Protein AF-A0A938UYW3-F1 (afdb_monomer_lite)

pLDDT: mean 82.16, std 13.88, range [30.47, 98.12]

Radius of gyration: 37.77 Å; chains: 1; bounding box: 84×76×103 Å

Foldseek 3Di:
DDDDDDDDDPDPDPPPDPDPPPPQPQLVNLLVVLVVCVVVVVLVVSLVSLLVSLVVDDPVCNLVSLLSQLVSCVVVVVLFSNLQSLVVNCVVDDPVVSVVSVVVNVVSVVVLLQFWAKEWEAEVVQQKWKDFADDPPDDTDGPRDITIDGAAKGWMWIDDPQFDIDIDIDHHHPPDRYYYHYYYTHGNDPPPVPDDDDDDLVSLLVQCLVCLLVVVLVSLLVSLVPPLVSVVPPPLADSVVSSLLSCLVPPLDVSSVVSVVVSVSLPRDDLVSLLSCLLSLNQSVNVVVLVSDDLLSLLVSLLVNLVPPLLPDALVVVVSNVVSLVVNLVSLVVCVVVVHDPSSVVSNVVSVVS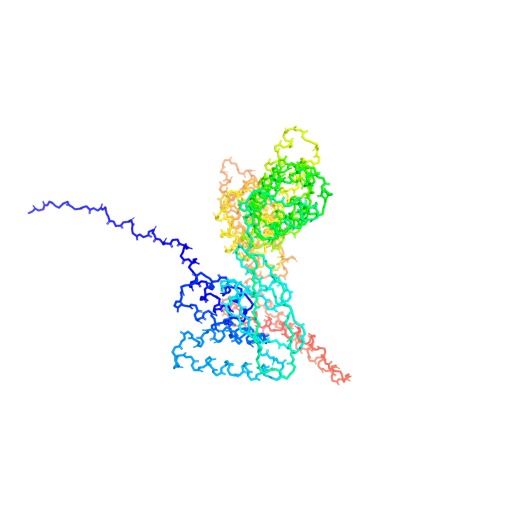LLVSLLSCLVPDFLQSLLVSCVVVVVVLLVNVVSNLCSLLVPDDLPDPLVRSLSSNVSRDDPPSDPDQCLVSLLSCLVSLSLSVCLRCLNRHDLVSLLSSLCSNPPVCLLDDPPVPPSDLVSLVSNLSSLVSSLVSLVVVCDPVCCPDSSNVSNVRSVVSNVVSVVVSCVCLALVNCLQVLLVLVVVLVVLVVVLVVLVVVCVVVVHDRPPVVNVVSVVSSVVSVVVCVVCQVSNCVNVVDGRDSVPRPPD

Secondary structure (DSSP, 8-state):
----------SSSSSS----S----SHHHHHHHHHHHHHTT-HHHHHHHHHHHTTTS-TTTHHHHHHHHHHHHHHTT-HHHHHHHHHHHHHTS-TTTTHHHHHHHHHHHHHHHTT-EEEEEEEESTT-EEE-SSSTTSPPEESSEEEEE-SEEEEEEEE-TTB--EEEEEEE-TT-S-EEEEEEPPB-PPPTTS------HHHHHHHHHHHHHTT-HHHHHHHHHHHHHHHHHS-TTSHHHHHHHHHHHTT--HHHHHHHHHTT-GGG--HHHHHHHHHHT-HHHHHHHGGGS-HHHHHHHHHHHHHHTTTT--HHHHHHHHHHHHHHHHHHHHHHHTT--HHHHHHHHHHHHHHHHHHHHHHHHS-HHHHHHHHHH-HHHHHHHHHHHHHHHHHT--TTS-HHHHHHHHTTT--TT---S--HHHHHHHHHHT-HHHHHHHGGGS-HHHHHHHHHHHHHTTTTSGGG-TT--HHHHHHHHHHHHHHHHHHHTT--TT-TTSHHHHHHHHHHHHHHHHHHHHHHHTSHHHHHHHHHHHHHHHHHHHHHHHHHHHHHHHHTSPP-HHHHHHHHHHHHHHHHHHHHHHHHHHHHHSS---GGGS---

Sequence (605 aa):
MVGGRRCVGLLLFFLLCQPSAFAQDDPRSRFNAAVDMAKAGQIDEAMAVWLEVLPLIEDQYRPSVHRALGLAYAQQGKLPEAWHHLTLFVAAREEGKAAKTRARLQEVQSALIDTHRKVTIACEPREAQVYPAAGAEGPAYTCPLTWWFPPGRHFVHVAAQGYAPRTEPVDVSDQCVETLRTVILAPLVPASDGSMQPLDAREVERQFELAIKTGQTTLLKDLAKRHGDLLKGLPCARAWTTAVRNIANTDCRPEVFRILLDTGVQACIEPSLLTQALDRGCPELVDLLLPLMSPVDVARGAIAMVTSRFEESPPEEAERVLEMLTRVRGYTADACAAKAPEPVCDCVSTLDRLTEQWFANMAKRNQPDNVRAFLANHASLARKYNCAMTRRVVSDMSMDTDCAKALGRLSAFYQPGDILCPMADLFEYVCRHRCGDIAGVLVPDLPPDELARATLWYNDQNRYYVSDVHEGTIVGFERAMALGDLLIGANRKHCTLDAPDSVNCKAIAHVEKQMQVTRDRVAHLQSPEFLFSESCDLVAQIARFDQDIARLKMLARESGSDAPADSIRAYLINKERIQVWLKTNKDKYRKAAGKKFDPRKCPKK

Structure (mmCIF, N/CA/C/O backbone):
data_AF-A0A938UYW3-F1
#
_entry.id   AF-A0A938UYW3-F1
#
loop_
_atom_site.group_PDB
_atom_site.id
_atom_site.type_symbol
_atom_site.label_atom_id
_atom_site.label_alt_id
_atom_site.label_comp_id
_atom_site.label_asym_id
_atom_site.label_entity_id
_atom_site.label_seq_id
_atom_site.pdbx_PDB_ins_code
_atom_site.Cartn_x
_atom_site.Cartn_y
_atom_site.Cartn_z
_atom_site.occupancy
_atom_site.B_iso_or_equiv
_atom_site.auth_seq_id
_atom_site.auth_comp_id
_atom_site.auth_asym_id
_atom_site.auth_atom_id
_atom_site.pdbx_PDB_model_num
ATOM 1 N N . MET A 1 1 ? -40.271 22.468 -57.044 1.00 32.62 1 MET A N 1
ATOM 2 C CA . MET A 1 1 ? -38.895 22.990 -56.898 1.00 32.62 1 MET A CA 1
ATOM 3 C C . MET A 1 1 ? -38.792 23.638 -55.524 1.00 32.62 1 MET A C 1
ATOM 5 O O . MET A 1 1 ? -39.554 24.548 -55.254 1.00 32.62 1 MET A O 1
ATOM 9 N N . VAL A 1 2 ? -38.258 22.885 -54.559 1.00 35.41 2 VAL A N 1
ATOM 10 C CA . VAL A 1 2 ? -36.981 23.119 -53.843 1.00 35.41 2 VAL A CA 1
ATOM 11 C C . VAL A 1 2 ? -37.020 24.320 -52.893 1.00 35.41 2 VAL A C 1
ATOM 13 O O . VAL A 1 2 ? -37.148 25.459 -53.316 1.00 35.41 2 VAL A O 1
ATOM 16 N N . GLY A 1 3 ? -36.831 24.032 -51.603 1.00 30.47 3 GLY A N 1
ATOM 17 C CA . GLY A 1 3 ? -36.619 25.030 -50.556 1.00 30.47 3 GLY A CA 1
ATOM 18 C C . GLY A 1 3 ? -36.465 24.397 -49.174 1.00 30.47 3 GLY A C 1
ATOM 19 O O . GLY A 1 3 ? -37.221 24.713 -48.263 1.00 30.47 3 GLY A O 1
ATOM 20 N N . GLY A 1 4 ? -35.537 23.445 -49.036 1.00 32.41 4 GLY A N 1
ATOM 21 C CA . GLY A 1 4 ? -35.238 22.776 -47.773 1.00 32.41 4 GLY A CA 1
ATOM 22 C C . GLY A 1 4 ? -34.445 23.664 -46.811 1.00 32.41 4 GLY A C 1
ATOM 23 O O . GLY A 1 4 ? -33.389 24.186 -47.157 1.00 32.41 4 GLY A O 1
ATOM 24 N N . ARG A 1 5 ? -34.932 23.768 -45.574 1.00 42.53 5 ARG A N 1
ATOM 25 C CA . ARG A 1 5 ? -34.141 24.087 -44.381 1.00 42.53 5 ARG A CA 1
ATOM 26 C C . ARG A 1 5 ? -34.489 23.047 -43.325 1.00 42.53 5 ARG A C 1
ATOM 28 O O . ARG A 1 5 ? -35.638 22.985 -42.897 1.00 42.53 5 ARG A O 1
ATOM 35 N N . ARG A 1 6 ? -33.520 22.231 -42.905 1.00 36.78 6 ARG A N 1
ATOM 36 C CA . ARG A 1 6 ? -33.602 21.480 -41.648 1.00 36.78 6 ARG A CA 1
ATOM 37 C C . ARG A 1 6 ? -32.260 21.497 -40.933 1.00 36.78 6 ARG A C 1
ATOM 39 O O . ARG A 1 6 ? -31.202 21.433 -41.549 1.00 36.78 6 ARG A O 1
ATOM 46 N N . CYS A 1 7 ? -32.396 21.662 -39.628 1.00 32.16 7 CYS A N 1
ATOM 47 C CA . CYS A 1 7 ? -31.401 21.923 -38.613 1.00 32.16 7 CYS A CA 1
ATOM 48 C C . CYS A 1 7 ? -30.349 20.815 -38.504 1.00 32.16 7 CYS A C 1
ATOM 50 O O . CYS A 1 7 ? -30.687 19.637 -38.432 1.00 32.16 7 CYS A O 1
ATOM 52 N N . VAL A 1 8 ? -29.086 21.221 -38.389 1.00 36.00 8 VAL A N 1
ATOM 53 C CA . VAL A 1 8 ? -28.007 20.415 -37.815 1.00 36.00 8 VAL A CA 1
ATOM 54 C C . VAL A 1 8 ? -27.695 21.048 -36.466 1.00 36.00 8 VAL A C 1
ATOM 56 O O . VAL A 1 8 ? -27.234 22.184 -36.416 1.00 36.00 8 VAL A O 1
ATOM 59 N N . GLY A 1 9 ? -28.017 20.356 -35.377 1.00 37.34 9 GLY A N 1
ATOM 60 C CA . GLY A 1 9 ? -27.748 20.868 -34.035 1.00 37.34 9 GLY A CA 1
ATOM 61 C C . GLY A 1 9 ? -28.490 20.126 -32.936 1.00 37.34 9 GLY A C 1
ATOM 62 O O . GLY A 1 9 ? -29.223 20.761 -32.195 1.00 37.34 9 GLY A O 1
ATOM 63 N N . LEU A 1 10 ? -28.353 18.798 -32.857 1.00 36.31 10 LEU A N 1
ATOM 64 C CA . LEU A 1 10 ? -28.735 18.010 -31.673 1.00 36.31 10 LEU A CA 1
ATOM 65 C C . LEU A 1 10 ? -28.254 16.559 -31.835 1.00 36.31 10 LEU A C 1
ATOM 67 O O . LEU A 1 10 ? -29.040 15.674 -32.141 1.00 36.31 10 LEU A O 1
ATOM 71 N N . LEU A 1 11 ? -26.943 16.318 -31.712 1.00 34.09 11 LEU A N 1
ATOM 72 C CA . LEU A 1 11 ? -26.384 14.953 -31.625 1.00 34.09 11 LEU A CA 1
ATOM 73 C C . LEU A 1 11 ? -24.952 14.928 -31.052 1.00 34.09 11 LEU A C 1
ATOM 75 O O . LEU A 1 11 ? -24.106 14.158 -31.488 1.00 34.09 11 LEU A O 1
ATOM 79 N N . LEU A 1 12 ? -24.664 15.788 -30.068 1.00 36.62 12 LEU A N 1
ATOM 80 C CA . LEU A 1 12 ? -23.345 15.844 -29.414 1.00 36.62 12 LEU A CA 1
ATOM 81 C C . LEU A 1 12 ? -23.427 16.130 -27.904 1.00 36.62 12 LEU A C 1
ATOM 83 O O . LEU A 1 12 ? -22.545 16.761 -27.338 1.00 36.62 12 LEU A O 1
ATOM 87 N N . PHE A 1 13 ? -24.493 15.656 -27.247 1.00 35.25 13 PHE A N 1
ATOM 88 C CA . PHE A 1 13 ? -24.674 15.799 -25.792 1.00 35.25 13 PHE A CA 1
ATOM 89 C C . PHE A 1 13 ? -24.927 14.474 -25.046 1.00 35.25 13 PHE A C 1
ATOM 91 O O . PHE A 1 13 ? -25.192 14.489 -23.853 1.00 35.25 13 PHE A O 1
ATOM 98 N N . PHE A 1 14 ? -24.820 13.320 -25.718 1.00 33.31 14 PHE A N 1
ATOM 99 C CA . PHE A 1 14 ? -25.142 12.008 -25.125 1.00 33.31 14 PHE A CA 1
ATOM 100 C C . PHE A 1 14 ? -23.946 11.055 -24.927 1.00 33.31 14 PHE A C 1
ATOM 102 O O . PHE A 1 14 ? -24.152 9.899 -24.579 1.00 33.31 14 PHE A O 1
ATOM 109 N N . LEU A 1 15 ? -22.699 11.514 -25.105 1.00 36.09 15 LEU A N 1
ATOM 110 C CA . LEU A 1 15 ? -21.497 10.660 -24.995 1.00 36.09 15 LEU A CA 1
ATOM 111 C C . LEU A 1 15 ? -20.497 11.057 -23.890 1.00 36.09 15 LEU A C 1
ATOM 113 O O . LEU A 1 15 ? -19.417 10.482 -23.828 1.00 36.09 15 LEU A O 1
ATOM 117 N N . LEU A 1 16 ? -20.848 11.978 -22.984 1.00 37.69 16 LEU A N 1
ATOM 118 C CA . LEU A 1 16 ? -19.985 12.386 -21.856 1.00 37.69 16 LEU A CA 1
ATOM 119 C C . LEU A 1 16 ? -20.693 12.333 -20.494 1.00 37.69 16 LEU A C 1
ATOM 121 O O . LEU A 1 16 ? -20.471 13.172 -19.630 1.00 37.69 16 LEU A O 1
ATOM 125 N N . CYS A 1 17 ? -21.530 11.319 -20.286 1.00 32.28 17 CYS A N 1
ATOM 126 C CA . CYS A 1 17 ? -22.004 10.957 -18.954 1.00 32.28 17 CYS A CA 1
ATOM 127 C C . CYS A 1 17 ? -21.662 9.484 -18.716 1.00 32.28 17 CYS A C 1
ATOM 129 O O . CYS A 1 17 ? -22.525 8.612 -18.796 1.00 32.28 17 CYS A O 1
ATOM 131 N N . GLN A 1 18 ? -20.380 9.184 -18.477 1.00 39.50 18 GLN A N 1
ATOM 132 C CA . GLN A 1 18 ? -20.088 7.980 -17.707 1.00 39.50 18 GLN A CA 1
ATOM 133 C C . GLN A 1 18 ? -20.522 8.277 -16.270 1.00 39.50 18 GLN A C 1
ATOM 135 O O . GLN A 1 18 ? -20.071 9.280 -15.711 1.00 39.50 18 GLN A O 1
ATOM 140 N N . PRO A 1 19 ? -21.438 7.486 -15.689 1.00 35.38 19 PRO A N 1
ATOM 141 C CA . PRO A 1 19 ? -21.779 7.639 -14.291 1.00 35.38 19 PRO A CA 1
ATOM 142 C C . PRO A 1 19 ? -20.511 7.388 -13.482 1.00 35.38 19 PRO A C 1
ATOM 144 O O . PRO A 1 19 ? -19.832 6.373 -13.639 1.00 35.38 19 PRO A O 1
ATOM 147 N N . SER A 1 20 ? -20.187 8.372 -12.660 1.00 41.69 20 SER A N 1
ATOM 148 C CA . SER A 1 20 ? -19.163 8.357 -11.633 1.00 41.69 20 SER A CA 1
ATOM 149 C C . SER A 1 20 ? -19.136 7.008 -10.908 1.00 41.69 20 SER A C 1
ATOM 151 O O . SER A 1 20 ? -20.189 6.441 -10.611 1.00 41.69 20 SER A O 1
ATOM 153 N N . ALA A 1 21 ? -17.944 6.537 -10.543 1.00 43.59 21 ALA A N 1
ATOM 154 C CA . ALA A 1 21 ? -17.702 5.385 -9.670 1.00 43.59 21 ALA A CA 1
ATOM 155 C C . ALA A 1 21 ? -18.193 5.597 -8.212 1.00 43.59 21 ALA A C 1
ATOM 157 O O . ALA A 1 21 ? -17.565 5.155 -7.262 1.00 43.59 21 ALA A O 1
ATOM 158 N N . PHE A 1 22 ? -19.334 6.265 -8.030 1.00 43.09 22 PHE A N 1
ATOM 159 C CA . PHE A 1 22 ? -20.029 6.497 -6.761 1.00 43.09 22 PHE A CA 1
ATOM 160 C C . PHE A 1 22 ? -21.072 5.405 -6.449 1.00 43.09 22 PHE A C 1
ATOM 162 O O . PHE A 1 22 ? -21.905 5.573 -5.565 1.00 43.09 22 PHE A O 1
ATOM 169 N N . ALA A 1 23 ? -21.050 4.280 -7.172 1.00 43.91 23 ALA A N 1
ATOM 170 C CA . ALA A 1 23 ? -22.052 3.216 -7.064 1.00 43.91 23 ALA A CA 1
ATOM 171 C C . ALA A 1 23 ? -21.616 1.995 -6.226 1.00 43.91 23 ALA A C 1
ATOM 173 O O . ALA A 1 23 ? -22.274 0.964 -6.307 1.00 43.91 23 ALA A O 1
ATOM 174 N N . GLN A 1 24 ? -20.528 2.059 -5.449 1.00 49.75 24 GLN A N 1
ATOM 175 C CA . GLN A 1 24 ? -20.003 0.884 -4.728 1.00 49.75 24 GLN A CA 1
ATOM 176 C C . GLN A 1 24 ? -20.032 0.985 -3.201 1.00 49.75 24 GLN A C 1
ATOM 178 O O . GLN A 1 24 ? -19.205 0.361 -2.547 1.00 49.75 24 GLN A O 1
ATOM 183 N N . ASP A 1 25 ? -21.000 1.699 -2.624 1.00 72.56 25 ASP A N 1
ATOM 184 C CA . ASP A 1 25 ? -21.144 1.727 -1.162 1.00 72.56 25 ASP A CA 1
ATOM 185 C C . ASP A 1 25 ? -22.472 1.188 -0.628 1.00 72.56 25 ASP A C 1
ATOM 187 O O . ASP A 1 25 ? -22.914 1.536 0.463 1.00 72.56 25 ASP A O 1
ATOM 191 N N . ASP A 1 26 ? -23.122 0.301 -1.384 1.00 90.00 26 ASP A N 1
ATOM 192 C CA . ASP A 1 26 ? -24.246 -0.455 -0.846 1.00 90.00 26 ASP A CA 1
ATOM 193 C C . ASP A 1 26 ? -23.752 -1.698 -0.059 1.00 90.00 26 ASP A C 1
ATOM 195 O O . ASP A 1 26 ? -22.796 -2.371 -0.475 1.00 90.00 26 ASP A O 1
ATOM 199 N N . PRO A 1 27 ? -24.398 -2.061 1.070 1.00 94.88 27 PRO A N 1
ATOM 200 C CA . PRO A 1 27 ? -23.998 -3.204 1.898 1.00 94.88 27 PRO A CA 1
ATOM 201 C C . PRO A 1 27 ? -23.918 -4.540 1.140 1.00 94.88 27 PRO A C 1
ATOM 203 O O . PRO A 1 27 ? -23.150 -5.429 1.513 1.00 94.88 27 PRO A O 1
ATOM 206 N N . ARG A 1 28 ? -24.685 -4.710 0.056 1.00 94.31 28 ARG A N 1
ATOM 207 C CA . ARG A 1 28 ? -24.693 -5.947 -0.732 1.00 94.31 28 ARG A CA 1
ATOM 208 C C . ARG A 1 28 ? -23.466 -6.044 -1.640 1.00 94.31 28 ARG A C 1
ATOM 210 O O . ARG A 1 28 ? -22.925 -7.143 -1.778 1.00 94.31 28 ARG A O 1
ATOM 217 N N . SER A 1 29 ? -23.002 -4.937 -2.215 1.00 93.38 29 SER A N 1
ATOM 218 C CA . SER A 1 29 ? -21.720 -4.885 -2.928 1.00 93.38 29 SER A CA 1
ATOM 219 C C . SER A 1 29 ? -20.562 -5.267 -1.999 1.00 93.38 29 SER A C 1
ATOM 221 O O . SER A 1 29 ? -19.808 -6.192 -2.314 1.00 93.38 29 SER A O 1
ATOM 223 N N . ARG A 1 30 ? -20.498 -4.671 -0.796 1.00 95.00 30 ARG A N 1
ATOM 224 C CA . ARG A 1 30 ? -19.489 -5.012 0.227 1.00 95.00 30 ARG A CA 1
ATOM 225 C C . ARG A 1 30 ? -19.547 -6.492 0.638 1.00 95.00 30 ARG A C 1
ATOM 227 O O . ARG A 1 30 ? -18.513 -7.152 0.712 1.00 95.00 30 ARG A O 1
ATOM 234 N N . PHE A 1 31 ? -20.747 -7.058 0.817 1.00 96.25 31 PHE A N 1
ATOM 235 C CA . PHE A 1 31 ? -20.917 -8.496 1.070 1.00 96.25 31 PHE A CA 1
ATOM 236 C C . PHE A 1 31 ? -20.329 -9.372 -0.048 1.00 96.25 31 PHE A C 1
ATOM 238 O O . PHE A 1 31 ? -19.639 -10.351 0.242 1.00 96.25 31 PHE A O 1
ATOM 245 N N . ASN A 1 32 ? -20.599 -9.043 -1.316 1.00 95.56 32 ASN A N 1
ATOM 246 C CA . ASN A 1 32 ? -20.089 -9.812 -2.454 1.00 95.56 32 ASN A CA 1
ATOM 247 C C . ASN A 1 32 ? -18.562 -9.709 -2.568 1.00 95.56 32 ASN A C 1
ATOM 249 O O . ASN A 1 32 ? -17.910 -10.726 -2.790 1.00 95.56 32 ASN A O 1
ATOM 253 N N . ALA A 1 33 ? -17.994 -8.521 -2.345 1.00 95.12 33 ALA A N 1
ATOM 254 C CA . ALA A 1 33 ? -16.547 -8.329 -2.304 1.00 95.12 33 ALA A CA 1
ATOM 255 C C . ALA A 1 33 ? -15.896 -9.215 -1.228 1.00 95.12 33 ALA A C 1
ATOM 257 O O . ALA A 1 33 ? -14.932 -9.922 -1.512 1.00 95.12 33 ALA A O 1
ATOM 258 N N . ALA A 1 34 ? -16.484 -9.279 -0.030 1.00 96.88 34 ALA A N 1
ATOM 259 C CA . ALA A 1 34 ? -16.024 -10.170 1.035 1.00 96.88 34 ALA A CA 1
ATOM 260 C C . ALA A 1 34 ? -16.139 -11.664 0.667 1.00 96.88 34 ALA A C 1
ATOM 262 O O . ALA A 1 34 ? -15.281 -12.469 1.023 1.00 96.88 34 ALA A O 1
ATOM 263 N N . VAL A 1 35 ? -17.156 -12.060 -0.108 1.00 96.75 35 VAL A N 1
ATOM 264 C CA . VAL A 1 35 ? -17.236 -13.424 -0.665 1.00 96.75 35 VAL A CA 1
ATOM 265 C C . VAL A 1 35 ? -16.074 -13.720 -1.613 1.00 96.75 35 VAL A C 1
ATOM 267 O O . VAL A 1 35 ? -15.543 -14.832 -1.584 1.00 96.75 35 VAL A O 1
ATOM 270 N N . ASP A 1 36 ? -15.664 -12.762 -2.438 1.00 96.75 36 ASP A N 1
ATOM 271 C CA . ASP A 1 36 ? -14.539 -12.948 -3.354 1.00 96.75 36 ASP A CA 1
ATOM 272 C C . ASP A 1 36 ? -13.186 -12.933 -2.624 1.00 96.75 36 ASP A C 1
ATOM 274 O O . ASP A 1 36 ? -12.342 -13.781 -2.921 1.00 96.75 36 ASP A O 1
ATOM 278 N N . MET A 1 37 ? -13.026 -12.099 -1.588 1.00 97.19 37 MET A N 1
ATOM 279 C CA . MET A 1 37 ? -11.884 -12.148 -0.658 1.00 97.19 37 MET A CA 1
ATOM 280 C C . MET A 1 37 ? -11.747 -13.537 -0.019 1.00 97.19 37 MET A C 1
ATOM 282 O O . MET A 1 37 ? -10.681 -14.153 -0.065 1.00 97.19 37 MET A O 1
ATOM 286 N N . ALA A 1 38 ? -12.848 -14.098 0.492 1.00 96.81 38 ALA A N 1
ATOM 287 C CA . ALA A 1 38 ? -12.832 -15.422 1.106 1.00 96.81 38 ALA A CA 1
ATOM 288 C C . ALA A 1 38 ? -12.427 -16.530 0.115 1.00 96.81 38 ALA A C 1
ATOM 290 O O . ALA A 1 38 ? -11.667 -17.431 0.469 1.00 96.81 38 ALA A O 1
ATOM 291 N N . LYS A 1 39 ? -12.879 -16.460 -1.148 1.00 95.81 39 LYS A N 1
ATOM 292 C CA . LYS A 1 39 ? -12.443 -17.397 -2.205 1.00 95.81 39 LYS A CA 1
ATOM 293 C C . LYS A 1 39 ? -10.958 -17.258 -2.536 1.00 95.81 39 LYS A C 1
ATOM 295 O O . LYS A 1 39 ? -10.338 -18.251 -2.908 1.00 95.81 39 LYS A O 1
ATOM 300 N N . ALA A 1 40 ? -10.402 -16.057 -2.404 1.00 95.94 40 ALA A N 1
ATOM 301 C CA . ALA A 1 40 ? -8.976 -15.794 -2.563 1.00 95.94 40 ALA A CA 1
ATOM 302 C C . ALA A 1 40 ? -8.138 -16.228 -1.342 1.00 95.94 40 ALA A C 1
ATOM 304 O O . ALA A 1 40 ? -6.917 -16.105 -1.368 1.00 95.94 40 ALA A O 1
ATOM 305 N N . GLY A 1 41 ? -8.769 -16.758 -0.286 1.00 95.94 41 GLY A N 1
ATOM 306 C CA . GLY A 1 41 ? -8.103 -17.197 0.943 1.00 95.94 41 GLY A CA 1
ATOM 307 C C . GLY A 1 41 ? -7.936 -16.103 2.002 1.00 95.94 41 GLY A C 1
ATOM 308 O O . GLY A 1 41 ? -7.385 -16.382 3.063 1.00 95.94 41 GLY A O 1
ATOM 309 N N . GLN A 1 42 ? -8.447 -14.894 1.755 1.00 97.50 42 GLN A N 1
ATOM 310 C CA . GLN A 1 42 ? -8.423 -13.752 2.679 1.00 97.50 42 GLN A CA 1
ATOM 311 C C . GLN A 1 42 ? -9.612 -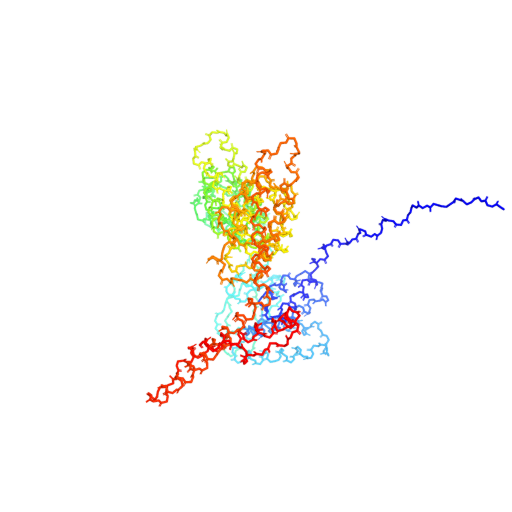13.835 3.649 1.00 97.50 42 GLN A C 1
ATOM 313 O O . GLN A 1 42 ? -10.585 -13.083 3.558 1.00 97.50 42 GLN A O 1
ATOM 318 N N . ILE A 1 43 ? -9.606 -14.868 4.497 1.00 97.25 43 ILE A N 1
ATOM 319 C CA . ILE A 1 43 ? -10.754 -15.215 5.349 1.00 97.25 43 ILE A CA 1
ATOM 320 C C . ILE A 1 43 ? -10.957 -14.190 6.473 1.00 97.25 43 ILE A C 1
ATOM 322 O O . ILE A 1 43 ? -12.102 -13.847 6.761 1.00 97.25 43 ILE A O 1
ATOM 326 N N . ASP A 1 44 ? -9.882 -13.687 7.085 1.00 95.56 44 ASP A N 1
ATOM 327 C CA . ASP A 1 44 ? -9.967 -12.729 8.195 1.00 95.56 44 ASP A CA 1
ATOM 328 C C . ASP A 1 44 ? -10.550 -11.384 7.740 1.00 95.56 44 ASP A C 1
ATOM 330 O O . ASP A 1 44 ? -11.474 -10.857 8.363 1.00 95.56 44 ASP A O 1
ATOM 334 N N . GLU A 1 45 ? -10.083 -10.867 6.603 1.00 95.56 45 GLU A N 1
ATOM 335 C CA . GLU A 1 45 ? -10.570 -9.623 6.007 1.00 95.56 45 GLU A CA 1
ATOM 336 C C . GLU A 1 45 ? -12.034 -9.752 5.574 1.00 95.56 45 GLU A C 1
ATOM 338 O O . GLU A 1 45 ? -12.855 -8.878 5.859 1.00 95.56 45 GLU A O 1
ATOM 343 N N . ALA A 1 46 ? -12.399 -10.880 4.953 1.00 97.44 46 ALA A N 1
ATOM 344 C CA . ALA A 1 46 ? -13.783 -11.159 4.582 1.00 97.44 46 ALA A CA 1
ATOM 345 C C . ALA A 1 46 ? -14.719 -11.179 5.801 1.00 97.44 46 ALA A C 1
ATOM 347 O O . ALA A 1 46 ? -15.828 -10.643 5.748 1.00 97.44 46 ALA A O 1
ATOM 348 N N . MET A 1 47 ? -14.276 -11.777 6.911 1.00 97.00 47 MET A N 1
ATOM 349 C CA . MET A 1 47 ? -15.046 -11.822 8.153 1.00 97.00 47 MET A CA 1
ATOM 350 C C . MET A 1 47 ? -15.261 -10.435 8.755 1.00 97.00 47 MET A C 1
ATOM 352 O O . MET A 1 47 ? -16.384 -10.148 9.173 1.00 97.00 47 MET A O 1
ATOM 356 N N . ALA A 1 48 ? -14.237 -9.574 8.762 1.00 94.81 48 ALA A N 1
ATOM 357 C CA . ALA A 1 48 ? -14.369 -8.193 9.223 1.00 94.81 48 ALA A CA 1
ATOM 358 C C . ALA A 1 48 ? -15.455 -7.447 8.427 1.00 94.81 48 ALA A C 1
ATOM 360 O O . ALA A 1 48 ? -16.402 -6.919 9.011 1.00 94.81 48 ALA A O 1
ATOM 361 N N . VAL A 1 49 ? -15.404 -7.525 7.093 1.00 95.81 49 VAL A N 1
ATOM 362 C CA . VAL A 1 49 ? -16.402 -6.886 6.219 1.00 95.81 49 VAL A CA 1
ATOM 363 C C . VAL A 1 49 ? -17.803 -7.473 6.429 1.00 95.81 49 VAL A C 1
ATOM 365 O O . VAL A 1 49 ? -18.788 -6.735 6.472 1.00 95.81 49 VAL A O 1
ATOM 368 N N . TRP A 1 50 ? -17.942 -8.793 6.585 1.00 97.25 50 TRP A N 1
ATOM 369 C CA . TRP A 1 50 ? -19.250 -9.399 6.860 1.00 97.25 50 TRP A CA 1
ATOM 370 C C . TRP A 1 50 ? -19.849 -8.954 8.196 1.00 97.25 50 TRP A C 1
ATOM 372 O O . TRP A 1 50 ? -21.065 -8.772 8.264 1.00 97.25 50 TRP A O 1
ATOM 382 N N . LEU A 1 51 ? -19.032 -8.773 9.238 1.00 94.75 51 LEU A N 1
ATOM 383 C CA . LEU A 1 51 ? -19.486 -8.267 10.536 1.00 94.75 51 LEU A CA 1
ATOM 384 C C . LEU A 1 51 ? -19.957 -6.811 10.442 1.00 94.75 51 LEU A C 1
ATOM 386 O O . LEU A 1 51 ? -21.010 -6.486 10.989 1.00 94.75 51 LEU A O 1
ATOM 390 N N . GLU A 1 52 ? -19.242 -5.963 9.701 1.00 93.44 52 GLU A N 1
ATOM 391 C CA . GLU A 1 52 ? -19.641 -4.570 9.449 1.00 93.44 52 GLU A CA 1
ATOM 392 C C . GLU A 1 52 ? -20.946 -4.463 8.651 1.00 93.44 52 GLU A C 1
ATOM 394 O O . GLU A 1 52 ? -21.795 -3.615 8.925 1.00 93.44 52 GLU A O 1
ATOM 399 N N . VAL A 1 53 ? -21.123 -5.334 7.655 1.00 95.69 53 VAL A N 1
ATOM 400 C CA . VAL A 1 53 ? -22.288 -5.321 6.761 1.00 95.69 53 VAL A CA 1
ATOM 401 C C . VAL A 1 53 ? -23.536 -5.905 7.422 1.00 95.69 53 VAL A C 1
ATOM 403 O O . VAL A 1 53 ? -24.650 -5.504 7.084 1.00 95.69 53 VAL A O 1
ATOM 406 N N . LEU A 1 54 ? -23.391 -6.841 8.363 1.00 95.44 54 LEU A N 1
ATOM 407 C CA . LEU A 1 54 ? -24.508 -7.536 9.006 1.00 95.44 54 LEU A CA 1
ATOM 408 C C . LEU A 1 54 ? -25.607 -6.611 9.583 1.00 95.44 54 LEU A C 1
ATOM 410 O O . LEU A 1 54 ? -26.783 -6.886 9.318 1.00 95.44 54 LEU A O 1
ATOM 414 N N . PRO A 1 55 ? -25.296 -5.532 10.334 1.00 91.88 55 PRO A N 1
ATOM 415 C CA . PRO A 1 55 ? -26.320 -4.608 10.825 1.00 91.88 55 PRO A CA 1
ATOM 416 C C . PRO A 1 55 ? -26.951 -3.746 9.719 1.00 91.88 55 PRO A C 1
ATOM 418 O O . PRO A 1 55 ? -28.074 -3.276 9.889 1.00 91.88 55 PRO A O 1
ATOM 421 N N . LEU A 1 56 ? -26.257 -3.548 8.594 1.00 94.38 56 LEU A N 1
ATOM 422 C CA . LEU A 1 56 ? -26.664 -2.646 7.510 1.00 94.38 56 LEU A CA 1
ATOM 423 C C . LEU A 1 56 ? -27.457 -3.349 6.403 1.00 94.38 56 LEU A C 1
ATOM 425 O O . LEU A 1 56 ? -28.210 -2.709 5.671 1.00 94.38 56 LEU A O 1
ATOM 429 N N . ILE A 1 57 ? -27.264 -4.657 6.240 1.00 95.00 57 ILE A N 1
ATOM 430 C CA . ILE A 1 57 ? -27.878 -5.416 5.156 1.00 95.00 57 ILE A CA 1
ATOM 431 C C . ILE A 1 57 ? -29.363 -5.680 5.434 1.00 95.00 57 ILE A C 1
ATOM 433 O O . ILE A 1 57 ? -29.770 -5.950 6.568 1.00 95.00 57 ILE A O 1
ATOM 437 N N . GLU A 1 58 ? -30.174 -5.649 4.376 1.00 94.00 58 GLU A N 1
ATOM 438 C CA . GLU A 1 58 ? -31.602 -5.957 4.456 1.00 94.00 58 GLU A CA 1
ATOM 439 C C . GLU A 1 58 ? -31.847 -7.368 5.021 1.00 94.00 58 GLU A C 1
ATOM 441 O O . GLU A 1 58 ? -31.125 -8.325 4.710 1.00 94.00 58 GLU A O 1
ATOM 446 N N . ASP A 1 59 ? -32.929 -7.518 5.788 1.00 92.88 59 ASP A N 1
ATOM 447 C CA . ASP A 1 59 ? -33.307 -8.751 6.494 1.00 92.88 59 ASP A CA 1
ATOM 448 C C . ASP A 1 59 ? -33.306 -9.997 5.594 1.00 92.88 59 ASP A C 1
ATOM 450 O O . ASP A 1 59 ? -32.854 -11.066 6.005 1.00 92.88 59 ASP A O 1
ATOM 454 N N . GLN A 1 60 ? -33.740 -9.860 4.336 1.00 93.31 60 GLN A N 1
ATOM 455 C CA . GLN A 1 60 ? -33.788 -10.959 3.364 1.00 93.31 60 GLN A CA 1
ATOM 456 C C . GLN A 1 60 ? -32.405 -11.535 3.000 1.00 93.31 60 GLN A C 1
ATOM 458 O O . GLN A 1 60 ? -32.301 -12.698 2.593 1.00 93.31 60 GLN A O 1
ATOM 463 N N . TYR A 1 61 ? -31.335 -10.750 3.163 1.00 93.56 61 TYR A N 1
ATOM 464 C CA . TYR A 1 61 ? -29.959 -11.159 2.871 1.00 93.56 61 TYR A CA 1
ATOM 465 C C . TYR A 1 61 ? -29.155 -11.535 4.120 1.00 93.56 61 TYR A C 1
ATOM 467 O O . TYR A 1 61 ? -28.185 -12.285 3.984 1.00 93.56 61 TYR A O 1
ATOM 475 N N . ARG A 1 62 ? -29.566 -11.119 5.329 1.00 95.44 62 ARG A N 1
ATOM 476 C CA . ARG A 1 62 ? -28.886 -11.478 6.593 1.00 95.44 62 ARG A CA 1
ATOM 477 C C . ARG A 1 62 ? -28.574 -12.973 6.738 1.00 95.44 62 ARG A C 1
ATOM 479 O O . ARG A 1 62 ? -27.447 -13.289 7.126 1.00 95.44 62 ARG A O 1
ATOM 486 N N . PRO A 1 63 ? -29.461 -13.926 6.368 1.00 96.75 63 PRO A N 1
ATOM 487 C CA . PRO A 1 63 ? -29.121 -15.346 6.441 1.00 96.75 63 PRO A CA 1
ATOM 488 C C . PRO A 1 63 ? -27.862 -15.692 5.634 1.00 96.75 63 PRO A C 1
ATOM 490 O O . PRO A 1 63 ? -27.038 -16.487 6.077 1.00 96.75 63 PRO A O 1
ATOM 493 N N . SER A 1 64 ? -27.671 -15.089 4.459 1.00 96.75 64 SER A N 1
ATOM 494 C CA . SER A 1 64 ? -26.491 -15.343 3.625 1.00 96.75 64 SER A CA 1
ATOM 495 C C . SER A 1 64 ? -25.197 -14.878 4.301 1.00 96.75 64 SER A C 1
ATOM 497 O O . SER A 1 64 ? -24.195 -15.586 4.207 1.00 96.75 64 SER A O 1
ATOM 499 N N . VAL A 1 65 ? -25.238 -13.758 5.032 1.00 97.38 65 VAL A N 1
ATOM 500 C CA . VAL A 1 65 ? -24.109 -13.264 5.838 1.00 97.38 65 VAL A CA 1
ATOM 501 C C . VAL A 1 65 ? -23.806 -14.225 6.988 1.00 97.38 65 VAL A C 1
ATOM 503 O O . VAL A 1 65 ? -22.667 -14.659 7.136 1.00 97.38 65 VAL A O 1
ATOM 506 N N . HIS A 1 66 ? -24.827 -14.665 7.735 1.00 97.62 66 HIS A N 1
ATOM 507 C CA . HIS A 1 66 ? -24.652 -15.672 8.789 1.00 97.62 66 HIS A CA 1
ATOM 508 C C . HIS A 1 66 ? -24.086 -16.992 8.250 1.00 97.62 66 HIS A C 1
ATOM 510 O O . HIS A 1 66 ? -23.216 -17.592 8.870 1.00 97.62 66 HIS A O 1
ATOM 516 N N . ARG A 1 67 ? -24.507 -17.443 7.064 1.00 98.00 67 ARG A N 1
ATOM 517 C CA . ARG A 1 67 ? -23.918 -18.635 6.440 1.00 98.00 67 ARG A CA 1
ATOM 518 C C . ARG A 1 67 ? -22.432 -18.445 6.144 1.00 98.00 67 ARG A C 1
ATOM 520 O O . ARG A 1 67 ? -21.659 -19.365 6.390 1.00 98.00 67 ARG A O 1
ATOM 527 N N . ALA A 1 68 ? -22.052 -17.296 5.590 1.00 98.06 68 ALA A N 1
ATOM 528 C CA . ALA A 1 68 ? -20.668 -17.004 5.236 1.00 98.06 68 ALA A CA 1
ATOM 529 C C . ALA A 1 68 ? -19.770 -16.947 6.483 1.00 98.06 68 ALA A C 1
ATOM 531 O O . ALA A 1 68 ? -18.796 -17.695 6.556 1.00 98.06 68 ALA A O 1
ATOM 532 N N . LEU A 1 69 ? -20.180 -16.184 7.505 1.00 98.00 69 LEU A N 1
ATOM 533 C CA . LEU A 1 69 ? -19.504 -16.127 8.805 1.00 98.00 69 LEU A CA 1
ATOM 534 C C . LEU A 1 69 ? -19.397 -17.513 9.450 1.00 98.00 69 LEU A C 1
ATOM 536 O O . LEU A 1 69 ? -18.316 -17.921 9.859 1.00 98.00 69 LEU A O 1
ATOM 540 N N . GLY A 1 70 ? -20.490 -18.282 9.481 1.00 98.06 70 GLY A N 1
ATOM 541 C CA . GLY A 1 70 ? -20.502 -19.617 10.079 1.00 98.06 70 GLY A CA 1
ATOM 542 C C . GLY A 1 70 ? -19.539 -20.603 9.407 1.00 98.06 70 GLY A C 1
ATOM 543 O O . GLY A 1 70 ? -18.895 -21.400 10.085 1.00 98.06 70 GLY A O 1
ATOM 544 N N . LEU A 1 71 ? -19.401 -20.541 8.078 1.00 98.00 71 LEU A N 1
ATOM 545 C CA . LEU A 1 71 ? -18.434 -21.363 7.344 1.00 98.00 71 LEU A CA 1
ATOM 546 C C . LEU A 1 71 ? -16.989 -20.907 7.581 1.00 98.00 71 LEU A C 1
ATOM 548 O O . LEU A 1 71 ? -16.122 -21.757 7.777 1.00 98.00 71 LEU A O 1
ATOM 552 N N . ALA A 1 72 ? -16.742 -19.597 7.602 1.00 97.75 72 ALA A N 1
ATOM 553 C CA . ALA A 1 72 ? -15.417 -19.034 7.840 1.00 97.75 72 ALA A CA 1
ATOM 554 C C . ALA A 1 72 ? -14.911 -19.312 9.264 1.00 97.75 72 ALA A C 1
ATOM 556 O O . ALA A 1 72 ? -13.808 -19.828 9.429 1.00 97.75 72 ALA A O 1
ATOM 557 N N . TYR A 1 73 ? -15.747 -19.114 10.289 1.00 97.81 73 TYR A N 1
ATOM 558 C CA . TYR A 1 73 ? -15.421 -19.505 11.664 1.00 97.81 73 TYR A CA 1
ATOM 559 C C . TYR A 1 73 ? -15.115 -21.006 11.776 1.00 97.81 73 TYR A C 1
ATOM 561 O O . TYR A 1 73 ? -14.152 -21.393 12.438 1.00 97.81 73 TYR A O 1
ATOM 569 N N . ALA A 1 74 ? -15.874 -21.860 11.075 1.00 97.75 74 ALA A N 1
ATOM 570 C CA . ALA A 1 74 ? -15.617 -23.300 11.071 1.00 97.75 74 ALA A CA 1
ATOM 571 C C . ALA A 1 74 ? -14.275 -23.649 10.406 1.00 97.75 74 ALA A C 1
ATOM 573 O O . ALA A 1 74 ? -13.618 -24.594 10.831 1.00 97.75 74 ALA A O 1
ATOM 574 N N . GLN A 1 75 ? -13.871 -22.906 9.372 1.00 96.94 75 GLN A N 1
ATOM 575 C CA . GLN A 1 75 ? -12.570 -23.062 8.717 1.00 96.94 75 GLN A CA 1
ATOM 576 C C . GLN A 1 75 ? -11.413 -22.629 9.629 1.00 96.94 75 GLN A C 1
ATOM 578 O O . GLN A 1 75 ? -10.349 -23.239 9.585 1.00 96.94 75 GLN A O 1
ATOM 583 N N . GLN A 1 76 ? -11.631 -21.631 10.489 1.00 96.69 76 GLN A N 1
ATOM 584 C CA . GLN A 1 76 ? -10.657 -21.176 11.488 1.00 96.69 76 GLN A CA 1
ATOM 585 C C . GLN A 1 76 ? -10.625 -22.027 12.770 1.00 96.69 76 GLN A C 1
ATOM 587 O O . GLN A 1 76 ? -9.858 -21.728 13.681 1.00 96.69 76 GLN A O 1
ATOM 592 N N . GLY A 1 77 ? -11.474 -23.054 12.890 1.00 96.56 77 GLY A N 1
ATOM 593 C CA . GLY A 1 77 ? -11.585 -23.864 14.110 1.00 96.56 77 GLY A CA 1
ATOM 594 C C . GLY A 1 77 ? -12.282 -23.160 15.284 1.00 96.56 77 GLY A C 1
ATOM 595 O O . GLY A 1 77 ? -12.309 -23.695 16.390 1.00 96.56 77 GLY A O 1
ATOM 596 N N . LYS A 1 78 ? -12.892 -21.992 15.056 1.00 96.31 78 LYS A N 1
ATOM 597 C CA . LYS A 1 78 ? -13.694 -21.237 16.035 1.00 96.31 78 LYS A CA 1
ATOM 598 C C . LYS A 1 78 ? -15.116 -21.806 16.077 1.00 96.31 78 LYS A C 1
ATOM 600 O O . LYS A 1 78 ? -16.064 -21.264 15.508 1.00 96.31 78 LYS A O 1
ATOM 605 N N . LEU A 1 79 ? -15.226 -23.013 16.632 1.00 97.31 79 LEU A N 1
ATOM 606 C CA . LEU A 1 79 ? -16.433 -23.837 16.536 1.00 97.31 79 LEU A CA 1
ATOM 607 C C . LEU A 1 79 ? -17.673 -23.240 17.238 1.00 97.31 79 LEU A C 1
ATOM 609 O O . LEU A 1 79 ? -18.752 -23.345 16.648 1.00 97.31 79 LEU A O 1
ATOM 613 N N . PRO A 1 80 ? -17.587 -22.605 18.428 1.00 96.56 80 PRO A N 1
ATOM 614 C CA . PRO A 1 80 ? -18.751 -21.976 19.064 1.00 96.56 80 PRO A CA 1
ATOM 615 C C . PRO A 1 80 ? -19.390 -20.868 18.208 1.00 96.56 80 PRO A C 1
ATOM 617 O O . PRO A 1 80 ? -20.605 -20.874 17.992 1.00 96.56 80 PRO A O 1
ATOM 620 N N . GLU A 1 81 ? -18.573 -19.974 17.645 1.00 96.56 81 GLU A N 1
ATOM 621 C CA . GLU A 1 81 ? -18.987 -18.911 16.725 1.00 96.56 81 GLU A CA 1
ATOM 622 C C . GLU A 1 81 ? -19.612 -19.505 15.458 1.00 96.56 81 GLU A C 1
ATOM 624 O O . GLU A 1 81 ? -20.698 -19.102 15.027 1.00 96.56 81 GLU A O 1
ATOM 629 N N . ALA A 1 82 ? -18.955 -20.518 14.881 1.00 98.00 82 ALA A N 1
ATOM 630 C CA . ALA A 1 82 ? -19.461 -21.224 13.713 1.00 98.00 82 ALA A CA 1
ATOM 631 C C . ALA A 1 82 ? -20.858 -21.800 13.968 1.00 98.00 82 ALA A C 1
ATOM 633 O O . ALA A 1 82 ? -21.775 -21.584 13.173 1.00 98.00 82 ALA A O 1
ATOM 634 N N . TRP A 1 83 ? -21.039 -22.498 15.093 1.00 98.00 83 TRP A N 1
ATOM 635 C CA . TRP A 1 83 ? -22.317 -23.090 15.474 1.00 98.00 83 TRP A CA 1
ATOM 636 C C . TRP A 1 83 ? -23.417 -22.032 15.590 1.00 98.00 83 TRP A C 1
ATOM 638 O O . TRP A 1 83 ? -24.510 -22.224 15.048 1.00 98.00 83 TRP A O 1
ATOM 648 N N . HIS A 1 84 ? -23.125 -20.899 16.235 1.00 97.12 84 HIS A N 1
ATOM 649 C CA . HIS A 1 84 ? -24.077 -19.804 16.403 1.00 97.12 84 HIS A CA 1
ATOM 650 C C . HIS A 1 84 ? -24.571 -19.268 15.050 1.00 97.12 84 HIS A C 1
ATOM 652 O O . HIS A 1 84 ? -25.772 -19.276 14.764 1.00 97.12 84 HIS A O 1
ATOM 658 N N . HIS A 1 85 ? -23.648 -18.870 14.172 1.00 97.56 85 HIS A N 1
ATOM 659 C CA . HIS A 1 85 ? -23.998 -18.293 12.874 1.00 97.56 85 HIS A CA 1
ATOM 660 C C . HIS A 1 85 ? -24.681 -19.308 11.937 1.00 97.56 85 HIS A C 1
ATOM 662 O O . HIS A 1 85 ? -25.651 -18.971 11.252 1.00 97.56 85 HIS A O 1
ATOM 668 N N . LEU A 1 86 ? -24.249 -20.574 11.936 1.00 98.06 86 LEU A N 1
ATOM 669 C CA . LEU A 1 86 ? -24.909 -21.629 11.159 1.00 98.06 86 LEU A CA 1
ATOM 670 C C . LEU A 1 86 ? -26.337 -21.900 11.663 1.00 98.06 86 LEU A C 1
ATOM 672 O O . LEU A 1 86 ? -27.236 -22.110 10.847 1.00 98.06 86 LEU A O 1
ATOM 676 N N . THR A 1 87 ? -26.566 -21.842 12.979 1.00 97.44 87 THR A N 1
ATOM 677 C CA . THR A 1 87 ? -27.900 -21.993 13.582 1.00 97.44 87 THR A CA 1
ATOM 678 C C . THR A 1 87 ? -28.842 -20.878 13.133 1.00 97.44 87 THR A C 1
ATOM 680 O O . THR A 1 87 ? -29.950 -21.171 12.682 1.00 97.44 87 THR A O 1
ATOM 683 N N . LEU A 1 88 ? -28.388 -19.618 13.160 1.00 96.06 88 LEU A N 1
ATOM 684 C CA . LEU A 1 88 ? -29.177 -18.477 12.678 1.00 96.06 88 LEU A CA 1
ATOM 685 C C . LEU A 1 88 ? -29.537 -18.606 11.190 1.00 96.06 88 LEU A C 1
ATOM 687 O O . LEU A 1 88 ? -30.675 -18.338 10.804 1.00 96.06 88 LEU A O 1
ATOM 691 N N . PHE A 1 89 ? -28.613 -19.085 10.349 1.00 97.19 89 PHE A N 1
ATOM 692 C CA . PHE A 1 89 ? -28.925 -19.357 8.943 1.00 97.19 89 PHE A CA 1
ATOM 693 C C . PHE A 1 89 ? -29.985 -20.454 8.775 1.00 97.19 89 PHE A C 1
ATOM 695 O O . PHE A 1 89 ? -30.913 -20.285 7.983 1.00 97.19 89 PHE A O 1
ATOM 702 N N . VAL A 1 90 ? -29.837 -21.584 9.478 1.00 97.19 90 VAL A N 1
ATOM 703 C CA . VAL A 1 90 ? -30.761 -22.725 9.359 1.00 97.19 90 VAL A CA 1
ATOM 704 C C . VAL A 1 90 ? -32.155 -22.355 9.862 1.00 97.19 90 VAL A C 1
ATOM 706 O O . VAL A 1 90 ? -33.132 -22.753 9.237 1.00 97.19 90 VAL A O 1
ATOM 709 N N . ALA A 1 91 ? -32.256 -21.568 10.936 1.00 95.12 91 ALA A N 1
ATOM 710 C CA . ALA A 1 91 ? -33.533 -21.097 11.470 1.00 95.12 91 ALA A CA 1
ATOM 711 C C . ALA A 1 91 ? -34.279 -20.163 10.498 1.00 95.12 91 ALA A C 1
ATOM 713 O O . ALA A 1 91 ? -35.505 -20.180 10.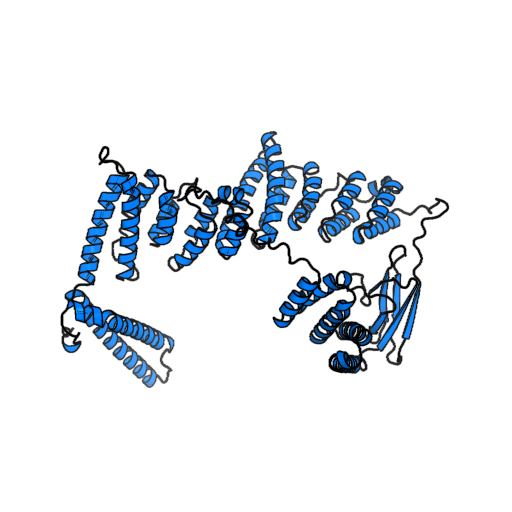446 1.00 95.12 91 ALA A O 1
ATOM 714 N N . ALA A 1 92 ? -33.552 -19.374 9.701 1.00 94.44 92 ALA A N 1
ATOM 715 C CA . ALA A 1 92 ? -34.135 -18.399 8.780 1.00 94.44 92 ALA A CA 1
ATOM 716 C C . ALA A 1 92 ? -34.495 -18.960 7.387 1.00 94.44 92 ALA A C 1
ATOM 718 O O . ALA A 1 92 ? -34.982 -18.216 6.533 1.00 94.44 92 ALA A O 1
ATOM 719 N N . ARG A 1 93 ? -34.215 -20.239 7.093 1.00 92.62 93 ARG A N 1
ATOM 720 C CA . ARG A 1 93 ? -34.386 -20.829 5.752 1.00 92.62 93 ARG A CA 1
ATOM 721 C C . ARG A 1 93 ? -35.270 -22.072 5.780 1.00 92.62 93 ARG A C 1
ATOM 723 O O . ARG A 1 93 ? -35.181 -22.900 6.676 1.00 92.62 93 ARG A O 1
ATOM 730 N N . GLU A 1 94 ? -36.062 -22.241 4.723 1.00 86.69 94 GLU A N 1
ATOM 731 C CA . GLU A 1 94 ? -36.849 -23.456 4.485 1.00 86.69 94 GLU A CA 1
ATOM 732 C C . GLU A 1 94 ? -35.964 -24.709 4.421 1.00 86.69 94 GLU A C 1
ATOM 734 O O . GLU A 1 94 ? -34.820 -24.672 3.951 1.00 86.69 94 GLU A O 1
ATOM 739 N N . GLU A 1 95 ? -36.528 -25.843 4.837 1.00 74.25 95 GLU A N 1
ATOM 740 C CA . GLU A 1 95 ? -35.793 -27.075 5.116 1.00 74.25 95 GLU A CA 1
ATOM 741 C C . GLU A 1 95 ? -34.909 -27.564 3.959 1.00 74.25 95 GLU A C 1
ATOM 743 O O . GLU A 1 95 ? -33.755 -27.936 4.189 1.00 74.25 95 GLU A O 1
ATOM 748 N N . GLY A 1 96 ? -35.408 -27.487 2.720 1.00 79.69 96 GLY A N 1
ATOM 749 C CA . GLY A 1 96 ? -34.674 -27.905 1.521 1.00 79.69 96 GLY A CA 1
ATOM 750 C C . GLY A 1 96 ? -33.517 -26.976 1.134 1.00 79.69 96 GLY A C 1
ATOM 751 O O . GLY A 1 96 ? -32.491 -27.440 0.640 1.00 79.69 96 GLY A O 1
ATOM 752 N N . LYS A 1 97 ? -33.622 -25.669 1.409 1.00 86.94 97 LYS A N 1
ATOM 753 C CA . LYS A 1 97 ? -32.588 -24.673 1.058 1.00 86.94 97 LYS A CA 1
ATOM 754 C C . LYS A 1 97 ? -31.414 -24.670 2.044 1.00 86.94 97 LYS A C 1
ATOM 756 O O . LYS A 1 97 ? -30.360 -24.112 1.738 1.00 86.94 97 LYS A O 1
ATOM 761 N N . ALA A 1 98 ? -31.579 -25.298 3.210 1.00 93.12 98 ALA A N 1
ATOM 762 C CA . ALA A 1 98 ? -30.583 -25.329 4.278 1.00 93.12 98 ALA A CA 1
ATOM 763 C C . ALA A 1 98 ? -29.864 -26.679 4.446 1.00 93.12 98 ALA A C 1
ATOM 765 O O . ALA A 1 98 ? -28.969 -26.763 5.282 1.00 93.12 98 ALA A O 1
ATOM 766 N N . ALA A 1 99 ? -30.194 -27.715 3.662 1.00 95.06 99 ALA A N 1
ATOM 767 C CA . ALA A 1 99 ? -29.716 -29.089 3.878 1.00 95.06 99 ALA A CA 1
ATOM 768 C C . ALA A 1 99 ? -28.184 -29.208 4.029 1.00 95.06 99 ALA A C 1
ATOM 770 O O . ALA A 1 99 ? -27.700 -29.765 5.014 1.00 95.06 99 ALA A O 1
ATOM 771 N N . LYS A 1 100 ? -27.406 -28.609 3.114 1.00 95.94 100 LYS A N 1
ATOM 772 C CA . LYS A 1 100 ? -25.930 -28.624 3.187 1.00 95.94 100 LYS A CA 1
ATOM 773 C C . LYS A 1 100 ? -25.403 -27.914 4.438 1.00 95.94 100 LYS A C 1
ATOM 775 O O . LYS A 1 100 ? -24.484 -28.403 5.086 1.00 95.94 100 LYS A O 1
ATOM 780 N N . THR A 1 101 ? -25.976 -26.761 4.782 1.00 96.38 101 THR A N 1
ATOM 781 C CA . THR A 1 101 ? -25.558 -26.005 5.969 1.00 96.38 101 THR A CA 1
ATOM 782 C C . THR A 1 101 ? -25.972 -26.716 7.258 1.00 96.38 101 THR A C 1
ATOM 784 O O . THR A 1 101 ? -25.231 -26.670 8.231 1.00 96.38 101 THR A O 1
ATOM 787 N N . ARG A 1 102 ? -27.099 -27.437 7.260 1.00 96.62 102 ARG A N 1
ATOM 788 C CA . ARG A 1 102 ? -27.541 -28.269 8.385 1.00 96.62 102 ARG A CA 1
ATOM 789 C C . ARG A 1 102 ? -26.593 -29.440 8.633 1.00 96.62 102 ARG A C 1
ATOM 791 O O . ARG A 1 102 ? -26.245 -29.676 9.781 1.00 96.62 102 ARG A O 1
ATOM 798 N N . ALA A 1 103 ? -26.126 -30.112 7.580 1.00 96.88 103 ALA A N 1
ATOM 799 C CA . ALA A 1 103 ? -25.099 -31.146 7.715 1.00 96.88 103 ALA A CA 1
ATOM 800 C C . ALA A 1 103 ? -23.810 -30.575 8.337 1.00 96.88 103 ALA A C 1
ATOM 802 O O . ALA A 1 103 ? -23.273 -31.148 9.280 1.00 96.88 103 ALA A O 1
ATOM 803 N N . ARG A 1 104 ? -23.368 -29.389 7.889 1.00 97.75 104 ARG A N 1
ATOM 804 C CA . ARG A 1 104 ? -22.211 -28.705 8.492 1.00 97.75 104 ARG A CA 1
ATOM 805 C C . ARG A 1 104 ? -22.458 -28.291 9.947 1.00 97.75 104 ARG A C 1
ATOM 807 O O . ARG A 1 104 ? -21.563 -28.423 10.771 1.00 97.75 104 ARG A O 1
ATOM 814 N N . LEU A 1 105 ? -23.658 -27.816 10.279 1.00 97.94 105 LEU A N 1
ATOM 815 C CA . LEU A 1 105 ? -24.047 -27.492 11.655 1.00 97.94 105 LEU A CA 1
ATOM 816 C C . LEU A 1 105 ? -23.997 -28.733 12.560 1.00 97.94 105 LEU A C 1
ATOM 818 O O . LEU A 1 105 ? -23.486 -28.645 13.671 1.00 97.94 105 LEU A O 1
ATOM 822 N N . GLN A 1 106 ? -24.479 -29.885 12.082 1.00 97.88 106 GLN A N 1
ATOM 823 C CA . GLN A 1 106 ? -24.417 -31.158 12.811 1.00 97.88 106 GLN A CA 1
ATOM 824 C C . GLN A 1 106 ? -22.976 -31.622 13.041 1.00 97.88 106 GLN A C 1
ATOM 826 O O . GLN A 1 106 ? -22.661 -32.105 14.126 1.00 97.88 106 GLN A O 1
ATOM 831 N N . GLU A 1 107 ? -22.094 -31.440 12.058 1.00 97.94 107 GLU A N 1
ATOM 832 C CA . GLU A 1 107 ? -20.664 -31.730 12.195 1.00 97.94 107 GLU A CA 1
ATOM 833 C C . GLU A 1 107 ? -20.015 -30.849 13.273 1.00 97.94 107 GLU A C 1
ATOM 835 O O . GLU A 1 107 ? -19.391 -31.367 14.197 1.00 97.94 107 GLU A O 1
ATOM 840 N N . VAL A 1 108 ? -20.230 -29.527 13.212 1.00 98.12 108 VAL A N 1
ATOM 841 C CA . VAL A 1 108 ? -19.721 -28.580 14.220 1.00 98.12 108 VAL A CA 1
ATOM 842 C C . VAL A 1 108 ? -20.268 -28.917 15.611 1.00 98.12 108 VAL A C 1
ATOM 844 O O . VAL A 1 108 ? -19.519 -28.932 16.582 1.00 98.12 108 VAL A O 1
ATOM 847 N N . GLN A 1 109 ? -21.560 -29.234 15.715 1.00 97.62 109 GLN A N 1
ATOM 848 C CA . GLN A 1 109 ? -22.181 -29.628 16.979 1.00 97.62 109 GLN A CA 1
ATOM 849 C C . GLN A 1 109 ? -21.593 -30.931 17.536 1.00 97.62 109 GLN A C 1
ATOM 851 O O . GLN A 1 109 ? -21.362 -31.023 18.738 1.00 97.62 109 GLN A O 1
ATOM 856 N N . SER A 1 110 ? -21.331 -31.918 16.678 1.00 96.81 110 SER A N 1
ATOM 857 C CA . SER A 1 110 ? -20.720 -33.187 17.090 1.00 96.81 110 SER A CA 1
ATOM 858 C C . SER A 1 110 ? -19.288 -32.981 17.583 1.00 96.81 110 SER A C 1
ATOM 860 O O . SER A 1 110 ? -18.899 -33.584 18.570 1.00 96.81 110 SER A O 1
ATOM 862 N N . ALA A 1 111 ? -18.520 -32.079 16.966 1.00 96.69 111 ALA A N 1
ATOM 863 C CA . ALA A 1 111 ? -17.175 -31.738 17.437 1.00 96.69 111 ALA A CA 1
ATOM 864 C C . ALA A 1 111 ? -17.178 -30.980 18.782 1.00 96.69 111 ALA A C 1
ATOM 866 O O . ALA A 1 111 ? -16.248 -31.106 19.581 1.00 96.69 111 ALA A O 1
ATOM 867 N N . LEU A 1 112 ? -18.223 -30.190 19.046 1.00 96.50 112 LEU A N 1
ATOM 868 C CA . LEU A 1 112 ? -18.367 -29.441 20.295 1.00 96.50 112 LEU A CA 1
ATOM 869 C C . LEU A 1 112 ? -18.831 -30.311 21.466 1.00 96.50 112 LEU A C 1
ATOM 871 O O . LEU A 1 112 ? -18.445 -30.024 22.595 1.00 96.50 112 LEU A O 1
ATOM 875 N N . ILE A 1 113 ? -19.633 -31.356 21.236 1.00 95.19 113 ILE A N 1
ATOM 876 C CA . ILE A 1 113 ? -20.276 -32.110 22.327 1.00 95.19 113 ILE A CA 1
ATOM 877 C C . ILE A 1 113 ? -19.271 -32.773 23.281 1.00 95.19 113 ILE A C 1
ATOM 879 O O . ILE A 1 113 ? -19.525 -32.858 24.482 1.00 95.19 113 ILE A O 1
ATOM 883 N N . ASP A 1 114 ? -18.107 -33.172 22.769 1.00 92.69 114 ASP A N 1
ATOM 884 C CA . ASP A 1 114 ? -17.076 -33.849 23.560 1.00 92.69 114 ASP A CA 1
ATOM 885 C C . ASP A 1 114 ? -16.268 -32.874 24.426 1.00 92.69 114 ASP A C 1
ATOM 887 O O . ASP A 1 114 ? -15.782 -33.238 25.494 1.00 92.69 114 ASP A O 1
ATOM 891 N N . THR A 1 115 ? -16.142 -31.618 23.990 1.00 95.38 115 THR A N 1
ATOM 892 C CA . THR A 1 115 ? -15.209 -30.634 24.570 1.00 95.38 115 THR A CA 1
ATOM 893 C C . THR A 1 115 ? -15.897 -29.442 25.229 1.00 95.38 115 THR A C 1
ATOM 895 O O . THR A 1 115 ? -15.269 -28.721 25.999 1.00 95.38 115 THR A O 1
ATOM 898 N N . HIS A 1 116 ? -17.177 -29.222 24.936 1.00 96.19 116 HIS A N 1
ATOM 899 C CA . HIS A 1 116 ? -17.954 -28.072 25.377 1.00 96.19 116 HIS A CA 1
ATOM 900 C C . HIS A 1 116 ? -19.327 -28.504 25.896 1.00 96.19 116 HIS A C 1
ATOM 902 O O . HIS A 1 116 ? -19.816 -29.606 25.634 1.00 96.19 116 HIS A O 1
ATOM 908 N N . ARG A 1 117 ? -19.987 -27.603 26.622 1.00 95.81 117 ARG A N 1
ATOM 909 C CA . ARG A 1 117 ? -21.391 -27.715 27.012 1.00 95.81 117 ARG A CA 1
ATOM 910 C C . ARG A 1 117 ? -22.153 -26.485 26.563 1.00 95.81 117 ARG A C 1
ATOM 912 O O . ARG A 1 117 ? -21.626 -25.371 26.526 1.00 95.81 117 ARG A O 1
ATOM 919 N N . LYS A 1 118 ? -23.409 -26.714 26.212 1.00 95.75 118 LYS A N 1
ATOM 920 C CA . LYS A 1 118 ? -24.300 -25.689 25.695 1.00 95.75 118 LYS A CA 1
ATOM 921 C C . LYS A 1 118 ? -24.946 -24.925 26.851 1.00 95.75 118 LYS A C 1
ATOM 923 O O . LYS A 1 118 ? -25.468 -25.514 27.797 1.00 95.75 118 LYS A O 1
ATOM 928 N N . VAL A 1 119 ? -24.903 -23.602 26.782 1.00 95.50 119 VAL A N 1
ATOM 929 C CA . VAL A 1 119 ? -25.474 -22.690 27.775 1.00 95.50 119 VAL A CA 1
ATOM 930 C C . VAL A 1 119 ? -26.355 -21.687 27.051 1.00 95.50 119 VAL A C 1
ATOM 932 O O . VAL A 1 119 ? -25.942 -21.096 26.054 1.00 95.50 119 VAL A O 1
ATOM 935 N N . THR A 1 120 ? -27.561 -21.476 27.565 1.00 96.00 120 THR A N 1
ATOM 936 C CA . THR A 1 120 ? -28.466 -20.434 27.088 1.00 96.00 120 THR A CA 1
ATOM 937 C C . THR A 1 120 ? -28.497 -19.294 28.095 1.00 96.00 120 THR A C 1
ATOM 939 O O . THR A 1 120 ? -28.731 -19.494 29.285 1.00 96.00 120 THR A O 1
ATOM 942 N N . ILE A 1 121 ? -28.264 -18.087 27.603 1.00 96.00 121 ILE A N 1
ATOM 943 C CA . ILE A 1 121 ? -28.245 -16.841 28.354 1.00 96.00 121 ILE A CA 1
ATOM 944 C C . ILE A 1 121 ? -29.465 -16.042 27.915 1.00 96.00 121 ILE A C 1
ATOM 946 O O . ILE A 1 121 ? -29.574 -15.645 26.757 1.00 96.00 121 ILE A O 1
ATOM 950 N N . ALA A 1 122 ? -30.404 -15.851 28.833 1.00 96.25 122 ALA A N 1
ATOM 951 C CA . ALA A 1 122 ? -31.556 -14.978 28.675 1.00 96.25 122 ALA A CA 1
ATOM 952 C C . ALA A 1 122 ? -31.281 -13.640 29.374 1.00 96.25 122 ALA A C 1
ATOM 954 O O . ALA A 1 122 ? -30.622 -13.610 30.413 1.00 96.25 122 ALA A O 1
ATOM 955 N N . CYS A 1 123 ? -31.797 -12.541 28.827 1.00 95.56 123 CYS A N 1
ATOM 956 C CA . CYS A 1 123 ? -31.544 -11.202 29.351 1.00 95.56 123 CYS A CA 1
ATOM 957 C C . CYS A 1 123 ? -32.834 -10.409 29.492 1.00 95.56 123 CYS A C 1
ATOM 959 O O . CYS A 1 123 ? -33.772 -10.576 28.705 1.00 95.56 123 CYS A O 1
ATOM 961 N N . GLU A 1 124 ? -32.827 -9.511 30.470 1.00 94.00 124 GLU A N 1
ATOM 962 C CA . GLU A 1 124 ? -33.803 -8.443 30.616 1.00 94.00 124 GLU A CA 1
ATOM 963 C C . GLU A 1 124 ? -33.039 -7.105 30.714 1.00 94.00 124 GLU A C 1
ATOM 965 O O . GLU A 1 124 ? -32.269 -6.924 31.662 1.00 94.00 124 GLU A O 1
ATOM 970 N N . PRO A 1 125 ? -33.172 -6.205 29.718 1.00 94.31 125 PRO A N 1
ATOM 971 C CA . PRO A 1 125 ? -34.105 -6.271 28.591 1.00 94.31 125 PRO A CA 1
ATOM 972 C C . PRO A 1 125 ? -33.627 -7.204 27.451 1.00 94.31 125 PRO A C 1
ATOM 974 O O . PRO A 1 125 ? -32.474 -7.638 27.422 1.00 94.31 125 PRO A O 1
ATOM 977 N N . ARG A 1 126 ? -34.519 -7.546 26.508 1.00 93.12 126 ARG A N 1
ATOM 978 C CA . ARG A 1 126 ? -34.237 -8.544 25.449 1.00 93.12 126 ARG A CA 1
ATOM 979 C C . ARG A 1 126 ? -33.255 -8.043 24.393 1.00 93.12 126 ARG A C 1
ATOM 981 O O . ARG A 1 126 ? -32.534 -8.838 23.809 1.00 93.12 126 ARG A O 1
ATOM 988 N N . GLU A 1 127 ? -33.207 -6.738 24.173 1.00 91.88 127 GLU A N 1
ATOM 989 C CA . GLU A 1 127 ? -32.272 -6.066 23.271 1.00 91.88 127 GLU A CA 1
ATOM 990 C C . GLU A 1 127 ? -30.831 -6.014 23.801 1.00 91.88 127 GLU A C 1
ATOM 992 O O . GLU A 1 127 ? -29.952 -5.473 23.129 1.00 91.88 127 GLU A O 1
ATOM 997 N N . ALA A 1 128 ? -30.569 -6.569 24.990 1.00 95.06 128 ALA A N 1
ATOM 998 C CA . ALA A 1 128 ? -29.221 -6.659 25.522 1.00 95.06 128 ALA A CA 1
ATOM 999 C C . ALA A 1 128 ? -28.287 -7.438 24.582 1.00 95.06 128 ALA A C 1
ATOM 1001 O O . ALA A 1 128 ? -28.662 -8.429 23.948 1.00 95.06 128 ALA A O 1
ATOM 1002 N N . GLN A 1 129 ? -27.042 -6.980 24.538 1.00 94.56 129 GLN A N 1
ATOM 1003 C CA . GLN A 1 129 ? -25.937 -7.622 23.855 1.00 94.56 129 GLN A CA 1
ATOM 1004 C C . GLN A 1 129 ? -25.110 -8.439 24.845 1.00 94.56 129 GLN A C 1
ATOM 1006 O O . GLN A 1 129 ? -24.860 -8.009 25.972 1.00 94.56 129 GLN A O 1
ATOM 1011 N N . VAL A 1 130 ? -24.692 -9.623 24.413 1.00 95.56 130 VAL A N 1
ATOM 1012 C CA . VAL A 1 130 ? -23.950 -10.610 25.193 1.00 95.56 130 VAL A CA 1
ATOM 1013 C C . VAL A 1 130 ? -22.580 -10.823 24.553 1.00 95.56 130 VAL A C 1
ATOM 1015 O O . VAL A 1 130 ? -22.491 -11.070 23.350 1.00 95.56 130 VAL A O 1
ATOM 1018 N N . TYR A 1 131 ? -21.528 -10.777 25.367 1.00 94.06 131 TYR A N 1
ATOM 1019 C CA . TYR A 1 131 ? -20.134 -10.996 24.980 1.00 94.06 131 TYR A CA 1
ATOM 1020 C C . TYR A 1 131 ? -19.609 -12.239 25.726 1.00 94.06 131 TYR A C 1
ATOM 1022 O O . TYR A 1 131 ? -19.365 -12.167 26.935 1.00 94.06 131 TYR A O 1
ATOM 1030 N N . PRO A 1 132 ? -19.486 -13.400 25.052 1.00 89.56 132 PRO A N 1
ATOM 1031 C CA . PRO A 1 132 ? -19.134 -14.677 25.688 1.00 89.56 132 PRO A CA 1
ATOM 1032 C C . PRO A 1 132 ? -17.693 -14.772 26.199 1.00 89.56 132 PRO A C 1
ATOM 1034 O O . PRO A 1 132 ? -17.414 -15.592 27.069 1.00 89.56 132 PRO A O 1
ATOM 1037 N N . ALA A 1 133 ? -16.774 -13.975 25.650 1.00 81.75 133 ALA A N 1
ATOM 1038 C CA . ALA A 1 133 ? -15.388 -13.912 26.098 1.00 81.75 133 ALA A CA 1
ATOM 1039 C C . ALA A 1 133 ? -15.219 -12.843 27.189 1.00 81.75 133 ALA A C 1
ATOM 1041 O O . ALA A 1 133 ? -15.936 -11.843 27.210 1.00 81.75 133 ALA A O 1
ATOM 1042 N N . ALA A 1 134 ? -14.252 -13.040 28.089 1.00 58.28 134 ALA A N 1
ATOM 1043 C CA . ALA A 1 134 ? -13.964 -12.092 29.159 1.00 58.28 134 ALA A CA 1
ATOM 1044 C C . ALA A 1 134 ? -13.432 -10.762 28.585 1.00 58.28 134 ALA A C 1
ATOM 1046 O O . ALA A 1 134 ? -12.242 -10.626 28.320 1.00 58.28 134 ALA A O 1
ATOM 1047 N N . GLY A 1 135 ? -14.325 -9.788 28.396 1.00 58.34 135 GLY A N 1
ATOM 1048 C CA . GLY A 1 135 ? -14.011 -8.450 27.888 1.00 58.34 135 GLY A CA 1
ATOM 1049 C C . GLY A 1 135 ? -15.006 -7.975 26.826 1.00 58.34 135 GLY A C 1
ATOM 1050 O O . GLY A 1 135 ? -15.653 -8.776 26.159 1.00 58.34 135 GLY A O 1
ATOM 1051 N N . ALA A 1 136 ? -15.128 -6.657 26.655 1.00 61.78 136 ALA A N 1
ATOM 1052 C CA . ALA A 1 136 ? -15.989 -6.043 25.634 1.00 61.78 136 ALA A CA 1
ATOM 1053 C C . ALA A 1 136 ? -15.343 -6.007 24.230 1.00 61.78 136 ALA A C 1
ATOM 1055 O O . ALA A 1 136 ? -15.873 -5.373 23.325 1.00 61.78 136 ALA A O 1
ATOM 1056 N N . GLU A 1 137 ? -14.188 -6.655 24.050 1.00 69.88 137 GLU A N 1
ATOM 1057 C CA . GLU A 1 137 ? -13.376 -6.594 22.823 1.00 69.88 137 GLU A CA 1
ATOM 1058 C C . GLU A 1 137 ? -13.761 -7.665 21.780 1.00 69.88 137 GLU A C 1
ATOM 1060 O O . GLU A 1 137 ? -13.175 -7.724 20.703 1.00 69.88 137 GLU A O 1
ATOM 1065 N N . GLY A 1 138 ? -14.752 -8.513 22.078 1.00 77.75 138 GLY A N 1
ATOM 1066 C CA . GLY A 1 138 ? -15.279 -9.526 21.158 1.00 77.75 138 GLY A CA 1
ATOM 1067 C C . GLY A 1 138 ? -16.548 -9.091 20.407 1.00 77.75 138 GLY A C 1
ATOM 1068 O O . GLY A 1 138 ? -17.162 -8.080 20.754 1.00 77.75 138 GLY A O 1
ATOM 1069 N N . PRO A 1 139 ? -16.989 -9.871 19.401 1.00 83.69 139 PRO A N 1
ATOM 1070 C CA . PRO A 1 139 ? -18.263 -9.634 18.731 1.00 83.69 139 PRO A CA 1
ATOM 1071 C C . PRO A 1 139 ? -19.426 -9.705 19.729 1.00 83.69 139 PRO A C 1
ATOM 1073 O O . PRO A 1 139 ? -19.490 -10.592 20.583 1.00 83.69 139 PRO A O 1
ATOM 1076 N N . ALA A 1 140 ? -20.346 -8.754 19.598 1.00 89.81 140 ALA A N 1
ATOM 1077 C CA . ALA A 1 140 ? -21.563 -8.683 20.388 1.00 89.81 140 ALA A CA 1
ATOM 1078 C C . ALA A 1 140 ? -22.653 -9.576 19.779 1.00 89.81 140 ALA A C 1
ATOM 1080 O O . ALA A 1 140 ? -22.907 -9.509 18.575 1.00 89.81 140 ALA A O 1
ATOM 1081 N N . TYR A 1 141 ? -23.342 -10.363 20.605 1.00 93.75 141 TYR A N 1
ATOM 1082 C CA . TYR A 1 141 ? -24.464 -11.199 20.169 1.00 93.75 141 TYR A CA 1
ATOM 1083 C C . TYR A 1 141 ? -25.772 -10.749 20.810 1.00 93.75 141 TYR A C 1
ATOM 1085 O O . TYR A 1 141 ? -25.788 -10.294 21.950 1.00 93.75 141 TYR A O 1
ATOM 1093 N N . THR A 1 142 ? -26.886 -10.887 20.098 1.00 93.19 142 THR A N 1
ATOM 1094 C CA . THR A 1 142 ? -28.203 -10.533 20.634 1.00 93.19 142 THR A CA 1
ATOM 1095 C C . THR A 1 142 ? -28.687 -11.560 21.653 1.00 93.19 142 THR A C 1
ATOM 1097 O O . THR A 1 142 ? -28.443 -12.761 21.522 1.00 93.19 142 THR A O 1
ATOM 1100 N N . CYS A 1 143 ? -29.394 -11.087 22.678 1.00 93.81 143 CYS A N 1
ATOM 1101 C CA . CYS A 1 143 ? -30.034 -11.951 23.658 1.00 93.81 143 CYS A CA 1
ATOM 1102 C C . CYS A 1 143 ? -31.447 -12.391 23.185 1.00 93.81 143 CYS A C 1
ATOM 1104 O O . CYS A 1 143 ? -32.152 -11.598 22.561 1.00 93.81 143 CYS A O 1
ATOM 1106 N N . PRO A 1 144 ? -31.911 -13.634 23.449 1.00 95.88 144 PRO A N 1
ATOM 1107 C CA . PRO A 1 144 ? -31.208 -14.720 24.127 1.00 95.88 144 PRO A CA 1
ATOM 1108 C C . PRO A 1 144 ? -30.069 -15.303 23.284 1.00 95.88 144 PRO A C 1
ATOM 1110 O O . PRO A 1 144 ? -30.238 -15.587 22.100 1.00 95.88 144 PRO A O 1
ATOM 1113 N N . LEU A 1 145 ? -28.929 -15.554 23.928 1.00 96.00 145 LEU A N 1
ATOM 1114 C CA . LEU A 1 145 ? -27.772 -16.184 23.301 1.00 96.00 145 LEU A CA 1
ATOM 1115 C C . LEU A 1 145 ? -27.671 -17.638 23.744 1.00 96.00 145 LEU A C 1
ATOM 1117 O O . LEU A 1 145 ? -27.639 -17.927 24.933 1.00 96.00 145 LEU A O 1
ATOM 1121 N N . THR A 1 146 ? -27.555 -18.562 22.797 1.00 96.31 146 THR A N 1
ATOM 1122 C CA . THR A 1 146 ? -27.129 -19.933 23.095 1.00 96.31 146 THR A CA 1
ATOM 1123 C C . THR A 1 146 ? -25.708 -20.130 22.596 1.00 96.31 146 THR A C 1
ATOM 1125 O O . THR A 1 146 ? -25.433 -19.876 21.423 1.00 96.31 146 THR A O 1
ATOM 1128 N N . TRP A 1 147 ? -24.817 -20.553 23.489 1.00 96.44 147 TRP A N 1
ATOM 1129 C CA . TRP A 1 147 ? -23.378 -20.618 23.256 1.00 96.44 147 TRP A CA 1
ATOM 1130 C C . TRP A 1 147 ? -22.774 -21.913 23.799 1.00 96.44 147 TRP A C 1
ATOM 1132 O O . TRP A 1 147 ? -23.353 -22.555 24.676 1.00 96.44 147 TRP A O 1
ATOM 1142 N N . TRP A 1 148 ? -21.603 -22.290 23.289 1.00 96.00 148 TRP A N 1
ATOM 1143 C CA . TRP A 1 148 ? -20.851 -23.458 23.746 1.00 96.00 148 TRP A CA 1
ATOM 1144 C C . TRP A 1 148 ? -19.617 -23.009 24.518 1.00 96.00 148 TRP A C 1
ATOM 1146 O O . TRP A 1 148 ? -18.785 -22.278 23.989 1.00 96.00 148 TRP A O 1
ATOM 1156 N N . PHE A 1 149 ? -19.493 -23.465 25.760 1.00 95.38 149 PHE A N 1
ATOM 1157 C CA . PHE A 1 149 ? -18.363 -23.162 26.634 1.00 95.38 149 PHE A CA 1
ATOM 1158 C C . PHE A 1 149 ? -17.635 -24.451 27.008 1.00 95.38 149 PHE A C 1
ATOM 1160 O O . PHE A 1 149 ? -18.303 -25.462 27.242 1.00 95.38 149 PHE A O 1
ATOM 1167 N N . PRO A 1 150 ? -16.296 -24.453 27.097 1.00 95.62 150 PRO A N 1
ATOM 1168 C CA . PRO A 1 150 ? -15.598 -25.578 27.695 1.00 95.62 150 PRO A CA 1
ATOM 1169 C C . PRO A 1 150 ? -15.956 -25.674 29.190 1.00 95.62 150 PRO A C 1
ATOM 1171 O O . PRO A 1 150 ? -16.353 -24.671 29.793 1.00 95.62 150 PRO A O 1
ATOM 1174 N N . PRO A 1 151 ? -15.826 -26.849 29.817 1.00 95.06 151 PRO A N 1
ATOM 1175 C CA . PRO A 1 151 ? -15.998 -26.994 31.258 1.00 95.06 151 PRO A CA 1
ATOM 1176 C C . PRO A 1 151 ? -15.126 -26.007 32.047 1.00 95.06 151 PRO A C 1
ATOM 1178 O O . PRO A 1 151 ? -13.978 -25.746 31.685 1.00 95.06 151 PRO A O 1
ATOM 1181 N N . GLY A 1 152 ? -15.672 -25.438 33.121 1.00 94.56 152 GLY A N 1
ATOM 1182 C CA . GLY A 1 152 ? -15.005 -24.436 33.952 1.00 94.56 152 GLY A CA 1
ATOM 1183 C C . GLY A 1 152 ? -15.850 -23.192 34.217 1.00 94.56 152 GLY A C 1
ATOM 1184 O O . GLY A 1 152 ? -17.028 -23.121 33.867 1.00 94.56 152 GLY A O 1
ATOM 1185 N N . ARG A 1 153 ? -15.239 -22.205 34.877 1.00 94.56 153 ARG A N 1
ATOM 1186 C CA . ARG A 1 153 ? -15.871 -20.924 35.204 1.00 94.56 153 ARG A CA 1
ATOM 1187 C C . ARG A 1 153 ? -15.536 -19.883 34.147 1.00 94.56 153 ARG A C 1
ATOM 1189 O O . ARG A 1 153 ? -14.368 -19.558 33.951 1.00 94.56 153 ARG A O 1
ATOM 1196 N N . HIS A 1 154 ? -16.568 -19.324 33.531 1.00 93.81 154 HIS A N 1
ATOM 1197 C CA . HIS A 1 154 ? -16.472 -18.283 32.508 1.00 93.81 154 HIS A CA 1
ATOM 1198 C C . HIS A 1 154 ? -17.099 -16.988 33.001 1.00 93.81 154 HIS A C 1
ATOM 1200 O O . HIS A 1 154 ? -17.872 -16.989 33.957 1.00 93.81 154 HIS A O 1
ATOM 1206 N N . PHE A 1 155 ? -16.781 -15.877 32.346 1.00 93.06 155 PHE A N 1
ATOM 1207 C CA . PHE A 1 155 ? -17.408 -14.588 32.610 1.00 93.06 155 PHE A CA 1
ATOM 1208 C C . PHE A 1 155 ? -18.024 -14.071 31.324 1.00 93.06 155 PHE A C 1
ATOM 1210 O O . PHE A 1 155 ? -17.325 -13.916 30.326 1.00 93.06 155 PHE A O 1
ATOM 1217 N N . VAL A 1 156 ? -19.320 -13.790 31.373 1.00 94.31 156 VAL A N 1
ATOM 1218 C CA . VAL A 1 156 ? -20.063 -13.245 30.243 1.00 94.31 156 VAL A CA 1
ATOM 1219 C C . VAL A 1 156 ? -20.406 -11.800 30.547 1.00 94.31 156 VAL A C 1
ATOM 1221 O O . VAL A 1 156 ? -20.994 -11.503 31.587 1.00 94.31 156 VAL A O 1
ATOM 1224 N N . HIS A 1 157 ? -20.038 -10.895 29.649 1.00 93.88 157 HIS A N 1
ATOM 1225 C CA . HIS A 1 157 ? -20.411 -9.492 29.770 1.00 93.88 157 HIS A CA 1
ATOM 1226 C C . HIS A 1 157 ? -21.742 -9.248 29.055 1.00 93.88 157 HIS A C 1
ATOM 1228 O O . HIS A 1 157 ? -21.956 -9.743 27.951 1.00 93.88 157 HIS A O 1
ATOM 1234 N N . VAL A 1 158 ? -22.650 -8.511 29.688 1.00 94.75 158 VAL A N 1
ATOM 1235 C CA . VAL A 1 158 ? -23.977 -8.189 29.157 1.00 94.75 158 VAL A CA 1
ATOM 1236 C C . VAL A 1 158 ? -24.200 -6.686 29.271 1.00 94.75 158 VAL A C 1
ATOM 1238 O O . VAL A 1 158 ? -24.042 -6.110 30.349 1.00 94.75 158 VAL A O 1
ATOM 1241 N N . ALA A 1 159 ? -24.570 -6.049 28.164 1.00 92.56 159 ALA A N 1
ATOM 1242 C CA . ALA A 1 159 ? -24.779 -4.607 28.094 1.00 92.56 159 ALA A CA 1
ATOM 1243 C C . ALA A 1 159 ? -26.027 -4.267 27.273 1.00 92.56 159 ALA A C 1
ATOM 1245 O O . ALA A 1 159 ? -26.333 -4.929 26.285 1.00 92.56 159 ALA A O 1
ATOM 1246 N N . ALA A 1 160 ? -26.742 -3.215 27.665 1.00 93.12 160 ALA A N 1
ATOM 1247 C CA . ALA A 1 160 ? -27.862 -2.662 26.910 1.00 93.12 160 ALA A CA 1
ATOM 1248 C C . ALA A 1 160 ? -27.869 -1.136 27.041 1.00 93.12 160 ALA A C 1
ATOM 1250 O O . ALA A 1 160 ? -27.454 -0.586 28.064 1.00 93.12 160 ALA A O 1
ATOM 1251 N N . GLN A 1 161 ? -28.347 -0.438 26.012 1.00 88.62 161 GLN A N 1
ATOM 1252 C CA . GLN A 1 161 ? -28.448 1.019 26.042 1.00 88.62 161 GLN A CA 1
ATOM 1253 C C . GLN A 1 161 ? -29.425 1.466 27.138 1.00 88.62 161 GLN A C 1
ATOM 1255 O O . GLN A 1 161 ? -30.562 1.010 27.181 1.00 88.62 161 GLN A O 1
ATOM 1260 N N . GLY A 1 162 ? -28.987 2.376 28.014 1.00 87.50 162 GLY A N 1
ATOM 1261 C CA . GLY A 1 162 ? -29.800 2.861 29.137 1.00 87.50 162 GLY A CA 1
ATOM 1262 C C . GLY A 1 162 ? -29.795 1.948 30.368 1.00 87.50 162 GLY A C 1
ATOM 1263 O O . GLY A 1 162 ? -30.523 2.223 31.316 1.00 87.50 162 GLY A O 1
ATOM 1264 N N . TYR A 1 163 ? -28.964 0.903 30.390 1.00 91.75 163 TYR A N 1
ATOM 1265 C CA . TYR A 1 163 ? -28.812 -0.004 31.526 1.00 91.75 163 TYR A CA 1
ATOM 1266 C C . TYR A 1 163 ? -27.348 -0.106 31.960 1.00 91.75 163 TYR A C 1
ATOM 1268 O O . TYR A 1 163 ? -26.428 0.052 31.155 1.00 91.75 163 TYR A O 1
ATOM 1276 N N . ALA A 1 164 ? -27.123 -0.363 33.248 1.00 86.94 164 ALA A N 1
ATOM 1277 C CA . ALA A 1 164 ? -25.791 -0.590 33.782 1.00 86.94 164 ALA A CA 1
ATOM 1278 C C . ALA A 1 164 ? -25.267 -1.940 33.259 1.00 86.94 164 ALA A C 1
ATOM 1280 O O . ALA A 1 164 ? -25.934 -2.961 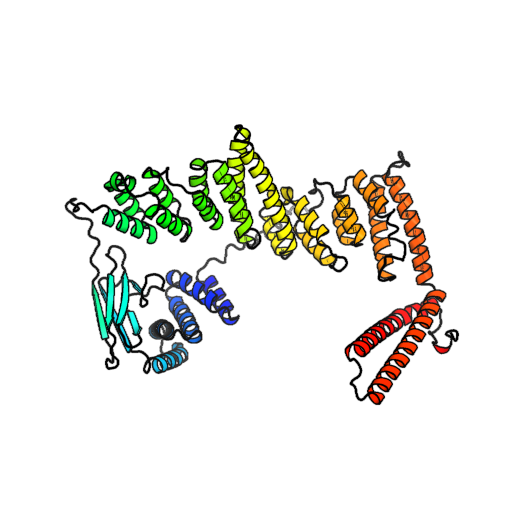33.466 1.00 86.94 164 ALA A O 1
ATOM 1281 N N . PRO A 1 165 ? -24.103 -1.978 32.584 1.00 91.00 165 PRO A N 1
ATOM 1282 C CA . PRO A 1 165 ? -23.549 -3.225 32.081 1.00 91.00 165 PRO A CA 1
ATOM 1283 C C . PRO A 1 165 ? -23.136 -4.130 33.245 1.00 91.00 165 PRO A C 1
ATOM 1285 O O . PRO A 1 165 ? -22.709 -3.661 34.304 1.00 91.00 165 PRO A O 1
ATOM 1288 N N . ARG A 1 166 ? -23.242 -5.443 33.047 1.00 92.44 166 ARG A N 1
ATOM 1289 C CA . ARG A 1 166 ? -22.993 -6.449 34.083 1.00 92.44 166 ARG A CA 1
ATOM 1290 C C . ARG A 1 166 ? -22.113 -7.565 33.541 1.00 92.44 166 ARG A C 1
ATOM 1292 O O . ARG A 1 166 ? -22.283 -8.002 32.411 1.00 92.44 166 ARG A O 1
ATOM 1299 N N . THR A 1 167 ? -21.195 -8.052 34.369 1.00 92.25 167 THR A N 1
ATOM 1300 C CA . THR A 1 167 ? -20.415 -9.260 34.081 1.00 92.25 167 THR A CA 1
ATOM 1301 C C . THR A 1 167 ? -20.919 -10.381 34.975 1.00 92.25 167 THR A C 1
ATOM 1303 O O . THR A 1 167 ? -20.860 -10.263 36.197 1.00 92.25 167 THR A O 1
ATOM 1306 N N . GLU A 1 168 ? -21.423 -11.451 34.370 1.00 93.50 168 GLU A N 1
ATOM 1307 C CA . GLU A 1 168 ? -22.016 -12.582 35.074 1.00 93.50 168 GLU A CA 1
ATOM 1308 C C . GLU A 1 168 ? -21.093 -13.808 35.003 1.00 93.50 168 GLU A C 1
ATOM 1310 O O . GLU A 1 168 ? -20.669 -14.189 33.906 1.00 93.50 168 GLU A O 1
ATOM 1315 N N . PRO A 1 169 ? -20.760 -14.447 36.141 1.00 94.19 169 PRO A N 1
ATOM 1316 C CA . PRO A 1 169 ? -20.044 -15.712 36.127 1.00 94.19 169 PRO A CA 1
ATOM 1317 C C . PRO A 1 169 ? -20.960 -16.847 35.647 1.00 94.19 169 PRO A C 1
ATOM 1319 O O . PRO A 1 169 ? -22.087 -17.005 36.114 1.00 94.19 169 PRO A O 1
ATOM 1322 N N . VAL A 1 170 ? -20.450 -17.679 34.746 1.00 93.81 170 VAL A N 1
ATOM 1323 C CA . VAL A 1 170 ? -21.128 -18.863 34.216 1.00 93.81 170 VAL A CA 1
ATOM 1324 C C . VAL A 1 170 ? -20.269 -20.085 34.520 1.00 93.81 170 VAL A C 1
ATOM 1326 O O . VAL A 1 170 ? -19.243 -20.308 33.883 1.00 93.81 170 VAL A O 1
ATOM 1329 N N . ASP A 1 171 ? -20.689 -20.874 35.507 1.00 92.50 171 ASP A N 1
ATOM 1330 C CA . ASP A 1 171 ? -20.047 -22.145 35.846 1.00 92.50 171 ASP A CA 1
ATOM 1331 C C . ASP A 1 171 ? -20.606 -23.275 34.972 1.00 92.50 171 ASP A C 1
ATOM 1333 O O . ASP A 1 171 ? -21.810 -23.550 34.977 1.00 92.50 171 ASP A O 1
ATOM 1337 N N . VAL A 1 172 ? -19.718 -23.931 34.229 1.00 94.25 172 VAL A N 1
ATOM 1338 C CA . VAL A 1 172 ? -20.036 -24.985 33.265 1.00 94.25 172 VAL A CA 1
ATOM 1339 C C . VAL A 1 172 ? -19.454 -26.300 33.769 1.00 94.25 172 VAL A C 1
ATOM 1341 O O . VAL A 1 172 ? -18.242 -26.495 33.778 1.00 94.25 172 VAL A O 1
ATOM 1344 N N . SER A 1 173 ? -20.325 -27.199 34.225 1.00 92.69 173 SER A N 1
ATOM 1345 C CA . SER A 1 173 ? -19.941 -28.532 34.705 1.00 92.69 173 SER A CA 1
ATOM 1346 C C . SER A 1 173 ? -19.842 -29.534 33.555 1.00 92.69 173 SER A C 1
ATOM 1348 O O . SER A 1 173 ? -20.660 -29.499 32.634 1.00 92.69 173 SER A O 1
ATOM 1350 N N . ASP A 1 174 ? -18.925 -30.498 33.668 1.00 89.56 174 ASP A N 1
ATOM 1351 C CA . ASP A 1 174 ? -18.791 -31.635 32.748 1.00 89.56 174 ASP A CA 1
ATOM 1352 C C . ASP A 1 174 ? -20.077 -32.464 32.606 1.00 89.56 174 ASP A C 1
ATOM 1354 O O . ASP A 1 174 ? -20.293 -33.099 31.571 1.00 89.56 174 ASP A O 1
ATOM 1358 N N . GLN A 1 175 ? -20.942 -32.453 33.625 1.00 85.25 175 GLN A N 1
ATOM 1359 C CA . GLN A 1 175 ? -22.143 -33.292 33.704 1.00 85.25 175 GLN A CA 1
ATOM 1360 C C . GLN A 1 175 ? -23.429 -32.604 33.206 1.00 85.25 175 GLN A C 1
ATOM 1362 O O . GLN A 1 175 ? -24.465 -33.259 33.105 1.00 85.25 175 GLN A O 1
ATOM 1367 N N . CYS A 1 176 ? -23.406 -31.300 32.902 1.00 72.50 176 CYS A N 1
ATOM 1368 C CA . CYS A 1 176 ? -24.624 -30.553 32.565 1.00 72.50 176 CYS A CA 1
ATOM 1369 C C . CYS A 1 176 ? -24.934 -30.578 31.063 1.00 72.50 176 CYS A C 1
ATOM 1371 O O . CYS A 1 176 ? -24.135 -30.118 30.254 1.00 72.50 176 CYS A O 1
ATOM 1373 N N . VAL A 1 177 ? -26.131 -31.051 30.703 1.00 70.00 177 VAL A N 1
ATOM 1374 C CA . VAL A 1 177 ? -26.565 -31.222 29.303 1.00 70.00 177 VAL A CA 1
ATOM 1375 C C . VAL A 1 177 ? -27.010 -29.901 28.659 1.00 70.00 177 VAL A C 1
ATOM 1377 O O . VAL A 1 177 ? -26.792 -29.719 27.469 1.00 70.00 177 VAL A O 1
ATOM 1380 N N . GLU A 1 178 ? -27.549 -28.953 29.430 1.00 79.69 178 GLU A N 1
ATOM 1381 C CA . GLU A 1 178 ? -27.837 -27.572 29.012 1.00 79.69 178 GLU A CA 1
ATOM 1382 C C . GLU A 1 178 ? -28.105 -26.722 30.269 1.00 79.69 178 GLU A C 1
ATOM 1384 O O . GLU A 1 178 ? -28.803 -27.172 31.177 1.00 79.69 178 GLU A O 1
ATOM 1389 N N . THR A 1 179 ? -27.553 -25.506 30.362 1.00 84.00 179 THR A N 1
ATOM 1390 C CA . THR A 1 179 ? -27.816 -24.597 31.501 1.00 84.00 179 THR A CA 1
ATOM 1391 C C . THR A 1 179 ? -28.470 -23.308 31.022 1.00 84.00 179 THR A C 1
ATOM 1393 O O . THR A 1 179 ? -27.924 -22.639 30.150 1.00 84.00 179 THR A O 1
ATOM 1396 N N . LEU A 1 180 ? -29.609 -22.932 31.613 1.00 87.62 180 LEU A N 1
ATOM 1397 C CA . LEU A 1 180 ? -30.217 -21.612 31.426 1.00 87.62 180 LEU A CA 1
ATOM 1398 C C . LEU A 1 180 ? -29.714 -20.643 32.508 1.00 87.62 180 LEU A C 1
ATOM 1400 O O . LEU A 1 180 ? -29.727 -20.959 33.705 1.00 87.62 180 LEU A O 1
ATOM 1404 N N . ARG A 1 181 ? -29.282 -19.452 32.092 1.00 90.25 181 ARG A N 1
ATOM 1405 C CA . ARG A 1 181 ? -28.890 -18.342 32.969 1.00 90.25 181 ARG A CA 1
ATOM 1406 C C . ARG A 1 181 ? -29.637 -17.079 32.567 1.00 90.25 181 ARG A C 1
ATOM 1408 O O . ARG A 1 181 ? -29.654 -16.737 31.392 1.00 90.25 181 ARG A O 1
ATOM 1415 N N . THR A 1 182 ? -30.231 -16.393 33.539 1.00 92.19 182 THR A N 1
ATOM 1416 C CA . THR A 1 182 ? -30.961 -15.139 33.312 1.00 92.19 182 THR A CA 1
ATOM 1417 C C . THR A 1 182 ? -30.173 -13.972 33.893 1.00 92.19 182 THR A C 1
ATOM 1419 O O . THR A 1 182 ? -29.868 -13.977 35.084 1.00 92.19 182 THR A O 1
ATOM 1422 N N . VAL A 1 183 ? -29.864 -12.972 33.068 1.00 92.12 183 VAL A N 1
ATOM 1423 C CA . VAL A 1 183 ? -29.155 -11.750 33.467 1.00 92.12 183 VAL A CA 1
ATOM 1424 C C . VAL A 1 183 ? -30.112 -10.565 33.392 1.00 92.12 183 VAL A C 1
ATOM 1426 O O . VAL A 1 183 ? -30.560 -10.183 32.315 1.00 92.12 183 VAL A O 1
ATOM 1429 N N . ILE A 1 184 ? -30.423 -9.977 34.546 1.00 92.06 184 ILE A N 1
ATOM 1430 C CA . ILE A 1 184 ? -31.256 -8.772 34.646 1.00 92.06 184 ILE A CA 1
ATOM 1431 C C . ILE A 1 184 ? -30.323 -7.571 34.794 1.00 92.06 184 ILE A C 1
ATOM 1433 O O . ILE A 1 184 ? -29.518 -7.524 35.736 1.00 92.06 184 ILE A O 1
ATOM 1437 N N . LEU A 1 185 ? -30.410 -6.626 33.857 1.00 90.44 185 LEU A N 1
ATOM 1438 C CA . LEU A 1 185 ? -29.673 -5.370 33.908 1.00 90.44 185 LEU A CA 1
ATOM 1439 C C . LEU A 1 185 ? -30.482 -4.317 34.671 1.00 90.44 185 LEU A C 1
ATOM 1441 O O . LEU A 1 185 ? -31.692 -4.188 34.493 1.00 90.44 185 LEU A O 1
ATOM 1445 N N . ALA A 1 186 ? -29.809 -3.539 35.517 1.00 88.19 186 ALA A N 1
ATOM 1446 C CA . ALA A 1 186 ? -30.446 -2.428 36.215 1.00 88.19 186 ALA A CA 1
ATOM 1447 C C . ALA A 1 186 ? -30.537 -1.213 35.275 1.00 88.19 186 ALA A C 1
ATOM 1449 O O . ALA A 1 186 ? -29.516 -0.853 34.680 1.00 88.19 186 ALA A O 1
ATOM 1450 N N . PRO A 1 187 ? -31.707 -0.566 35.118 1.00 87.00 187 PRO A N 1
ATOM 1451 C CA . PRO A 1 187 ? -31.803 0.661 34.337 1.00 87.00 187 PRO A CA 1
ATOM 1452 C C . PRO A 1 187 ? -30.908 1.743 34.949 1.00 87.00 187 PRO A C 1
ATOM 1454 O O . PRO A 1 187 ? -30.851 1.906 36.170 1.00 87.00 187 PRO A O 1
ATOM 1457 N N . LEU A 1 188 ? -30.223 2.507 34.099 1.00 81.62 188 LEU A N 1
ATOM 1458 C CA . LEU A 1 188 ? -29.554 3.747 34.483 1.00 81.62 188 LEU A CA 1
ATOM 1459 C C . LEU A 1 188 ? -30.650 4.792 34.699 1.00 81.62 188 LEU A C 1
ATOM 1461 O O . LEU A 1 188 ? -30.961 5.575 33.808 1.00 81.62 188 LEU A O 1
ATOM 1465 N N . VAL A 1 189 ? -31.318 4.747 35.851 1.00 67.00 189 VAL A N 1
ATOM 1466 C CA . VAL A 1 189 ? -32.364 5.716 36.189 1.00 67.00 189 VAL A CA 1
ATOM 1467 C C . VAL A 1 189 ? -31.716 7.104 36.295 1.00 67.00 189 VAL A C 1
ATOM 1469 O O . VAL A 1 189 ? -30.859 7.293 37.161 1.00 67.00 189 VAL A O 1
ATOM 1472 N N . PRO A 1 190 ? -32.106 8.110 35.487 1.00 52.56 190 PRO A N 1
ATOM 1473 C CA . PRO A 1 190 ? -31.896 9.487 35.896 1.00 52.56 190 PRO A CA 1
ATOM 1474 C C . PRO A 1 190 ? -32.813 9.722 37.099 1.00 52.56 190 PRO A C 1
ATOM 1476 O O . PRO A 1 190 ? -34.030 9.584 36.977 1.00 52.56 190 PRO A O 1
ATOM 1479 N N . ALA A 1 191 ? -32.239 9.998 38.273 1.00 45.31 191 ALA A N 1
ATOM 1480 C CA . ALA A 1 191 ? -33.002 10.210 39.499 1.00 45.31 191 ALA A CA 1
ATOM 1481 C C . ALA A 1 191 ? -34.143 11.210 39.252 1.00 45.31 191 ALA A C 1
ATOM 1483 O O . ALA A 1 191 ? -33.908 12.364 38.888 1.00 45.31 191 ALA A O 1
ATOM 1484 N N . SER A 1 192 ? -35.382 10.761 39.451 1.00 47.88 192 SER A N 1
ATOM 1485 C CA . SER A 1 192 ? -36.589 11.575 39.285 1.00 47.88 192 SER A CA 1
ATOM 1486 C C . SER A 1 192 ? -36.736 12.665 40.355 1.00 47.88 192 SER A C 1
ATOM 1488 O O . SER A 1 192 ? -37.668 13.459 40.276 1.00 47.88 192 SER A O 1
ATOM 1490 N N . ASP A 1 193 ? -35.836 12.725 41.341 1.00 47.62 193 ASP A N 1
ATOM 1491 C CA . ASP A 1 193 ? -35.847 13.714 42.424 1.00 47.62 193 ASP A CA 1
ATOM 1492 C C . ASP A 1 193 ? -34.694 14.735 42.368 1.00 47.62 193 ASP A C 1
ATOM 1494 O O . ASP A 1 193 ? -34.624 15.632 43.205 1.00 47.62 193 ASP A O 1
ATOM 1498 N N . GLY A 1 194 ? -33.794 14.641 41.381 1.00 53.00 194 GLY A N 1
ATOM 1499 C CA . GLY A 1 194 ? -32.669 15.569 41.249 1.00 53.00 194 GLY A CA 1
ATOM 1500 C C . GLY A 1 194 ? -31.607 15.473 42.354 1.00 53.00 194 GLY A C 1
ATOM 1501 O O . GLY A 1 194 ? -30.676 16.279 42.344 1.00 53.00 194 GLY A O 1
ATOM 1502 N N . SER A 1 195 ? -31.682 14.497 43.264 1.00 45.56 195 SER A N 1
ATOM 1503 C CA . SER A 1 195 ? -30.668 14.276 44.294 1.00 45.56 195 SER A CA 1
ATOM 1504 C C . SER A 1 195 ? -29.820 13.044 43.958 1.00 45.56 195 SER A C 1
ATOM 1506 O O . SER A 1 195 ? -30.204 11.898 44.165 1.00 45.56 195 SER A O 1
ATOM 1508 N N . MET A 1 196 ? -28.632 13.274 43.393 1.00 50.03 196 MET A N 1
ATOM 1509 C CA . MET A 1 196 ? -27.594 12.240 43.375 1.00 50.03 196 MET A CA 1
ATOM 1510 C C . MET A 1 196 ? -26.860 12.262 44.710 1.00 50.03 196 MET A C 1
ATOM 1512 O O . MET A 1 196 ? -26.485 13.331 45.199 1.00 50.03 196 MET A O 1
ATOM 1516 N N . GLN A 1 197 ? -26.603 11.076 45.266 1.00 52.28 197 GLN A N 1
ATOM 1517 C CA . GLN A 1 197 ? -25.570 10.936 46.286 1.00 52.28 197 GLN A CA 1
ATOM 1518 C C . GLN A 1 197 ? -24.260 11.527 45.737 1.00 52.28 197 GLN A C 1
ATOM 1520 O O . GLN A 1 197 ? -23.953 11.303 44.563 1.00 52.28 197 GLN A O 1
ATOM 1525 N N . PRO A 1 198 ? -23.508 12.303 46.537 1.00 60.03 198 PRO A N 1
ATOM 1526 C CA . PRO A 1 198 ? -22.244 12.869 46.095 1.00 60.03 198 PRO A CA 1
ATOM 1527 C C . PRO A 1 198 ? -21.320 11.728 45.668 1.00 60.03 198 PRO A C 1
ATOM 1529 O O . PRO A 1 198 ? -20.888 10.928 46.496 1.00 60.03 198 PRO A O 1
ATOM 1532 N N . LEU A 1 199 ? -21.059 11.640 44.364 1.00 73.81 199 LEU A N 1
ATOM 1533 C CA . LEU A 1 199 ? -20.039 10.752 43.833 1.00 73.81 199 LEU A CA 1
ATOM 1534 C C . LEU A 1 199 ? -18.695 11.205 44.401 1.00 73.81 199 LEU A C 1
ATOM 1536 O O . LEU A 1 199 ? -18.364 12.394 44.357 1.00 73.81 199 LEU A O 1
ATOM 1540 N N . ASP A 1 200 ? -17.926 10.267 44.947 1.00 82.31 200 ASP A N 1
ATOM 1541 C CA . ASP A 1 200 ? -16.545 10.562 45.298 1.00 82.31 200 ASP A CA 1
ATOM 1542 C C . ASP A 1 200 ? -15.706 10.777 44.024 1.00 82.31 200 ASP A C 1
ATOM 1544 O O . ASP A 1 200 ? -16.108 10.435 42.907 1.00 82.31 200 ASP A O 1
ATOM 1548 N N . ALA A 1 201 ? -14.523 11.371 44.181 1.00 78.12 201 ALA A N 1
ATOM 1549 C CA . ALA A 1 201 ? -13.657 11.693 43.050 1.00 78.12 201 ALA A CA 1
ATOM 1550 C C . ALA A 1 201 ? -13.266 10.459 42.209 1.00 78.12 201 ALA A C 1
ATOM 1552 O O . ALA A 1 201 ? -13.064 10.599 41.004 1.00 78.12 201 ALA A O 1
ATOM 1553 N N . ARG A 1 202 ? -13.190 9.260 42.811 1.00 80.06 202 ARG A N 1
ATOM 1554 C CA . ARG A 1 202 ? -12.823 8.022 42.101 1.00 80.06 202 ARG A CA 1
ATOM 1555 C C . ARG A 1 202 ? -13.967 7.508 41.242 1.00 80.06 202 ARG A C 1
ATOM 1557 O O . ARG A 1 202 ? -13.725 7.027 40.139 1.00 80.06 202 ARG A O 1
ATOM 1564 N N . GLU A 1 203 ? -15.200 7.604 41.725 1.00 81.88 203 GLU A N 1
ATOM 1565 C CA . GLU A 1 203 ? -16.362 7.197 40.941 1.00 81.88 203 GLU A CA 1
ATOM 1566 C C . GLU A 1 203 ? -16.628 8.186 39.803 1.00 81.88 203 GLU A C 1
ATOM 1568 O O . GLU A 1 203 ? -16.906 7.753 38.688 1.00 81.88 203 GLU A O 1
ATOM 1573 N N . VAL A 1 204 ? -16.435 9.495 40.025 1.00 81.88 204 VAL A N 1
ATOM 1574 C CA . VAL A 1 204 ? -16.459 10.485 38.931 1.00 81.88 204 VAL A CA 1
ATOM 1575 C C . VAL A 1 204 ? -15.394 10.155 37.882 1.00 81.88 204 VAL A C 1
ATOM 1577 O O . VAL A 1 204 ? -15.719 10.119 36.700 1.00 81.88 204 VAL A O 1
ATOM 1580 N N . GLU A 1 205 ? -14.155 9.857 38.288 1.00 82.19 205 GLU A N 1
ATOM 1581 C CA . GLU A 1 205 ? -13.072 9.458 37.374 1.00 82.19 205 GLU A CA 1
ATOM 1582 C C . GLU A 1 205 ? -13.438 8.197 36.573 1.00 82.19 205 GLU A C 1
ATOM 1584 O O . GLU A 1 205 ? -13.345 8.194 35.345 1.00 82.19 205 GLU A O 1
ATOM 1589 N N . ARG A 1 206 ? -13.947 7.152 37.236 1.00 81.56 206 ARG A N 1
ATOM 1590 C CA . ARG A 1 206 ? -14.364 5.899 36.590 1.00 81.56 206 ARG A CA 1
ATOM 1591 C C . ARG A 1 206 ? -15.512 6.107 35.598 1.00 81.56 206 ARG A C 1
ATOM 1593 O O . ARG A 1 206 ? -15.477 5.555 34.496 1.00 81.56 206 ARG A O 1
ATOM 1600 N N . GLN A 1 207 ? -16.532 6.874 35.981 1.00 82.56 207 GLN A N 1
ATOM 1601 C CA . GLN A 1 207 ? -17.671 7.205 35.119 1.00 82.56 207 GLN A CA 1
ATOM 1602 C C . GLN A 1 207 ? -17.207 8.013 33.905 1.00 82.56 207 GLN A C 1
ATOM 1604 O O . GLN A 1 207 ? -17.649 7.757 32.786 1.00 82.56 207 GLN A O 1
ATOM 1609 N N . PHE A 1 208 ? -16.270 8.940 34.109 1.00 81.75 208 PHE A N 1
ATOM 1610 C CA . PHE A 1 208 ? -15.686 9.755 33.052 1.00 81.75 208 PHE A CA 1
ATOM 1611 C C . PHE A 1 208 ? -14.869 8.906 32.068 1.00 81.75 208 PHE A C 1
ATOM 1613 O O . PHE A 1 208 ? -15.083 8.993 30.859 1.00 81.75 208 PHE A O 1
ATOM 1620 N N . GLU A 1 209 ? -14.009 8.007 32.559 1.00 78.94 209 GLU A N 1
ATOM 1621 C CA . GLU A 1 209 ? -13.271 7.057 31.717 1.00 78.94 209 GLU A CA 1
ATOM 1622 C C . GLU A 1 209 ? -14.202 6.138 30.918 1.00 78.94 209 GLU A C 1
ATOM 1624 O O . GLU A 1 209 ? -13.968 5.895 29.730 1.00 78.94 209 GLU A O 1
ATOM 1629 N N . LEU A 1 210 ? -15.260 5.623 31.551 1.00 79.25 210 LEU A N 1
ATOM 1630 C CA . LEU A 1 210 ? -16.239 4.760 30.893 1.00 79.25 210 LEU A CA 1
ATOM 1631 C C . LEU A 1 210 ? -17.007 5.519 29.810 1.00 79.25 210 LEU A C 1
ATOM 1633 O O . LEU A 1 210 ? -17.178 5.000 28.706 1.00 79.25 210 LEU A O 1
ATOM 1637 N N . ALA A 1 211 ? -17.433 6.749 30.097 1.00 78.00 211 ALA A N 1
ATOM 1638 C CA . ALA A 1 211 ? -18.126 7.601 29.141 1.00 78.00 211 ALA A CA 1
ATOM 1639 C C . ALA A 1 211 ? -17.248 7.910 27.917 1.00 78.00 211 ALA A C 1
ATOM 1641 O O . ALA A 1 211 ? -17.749 7.936 26.796 1.00 78.00 211 ALA A O 1
ATOM 1642 N N . ILE A 1 212 ? -15.933 8.064 28.108 1.00 72.56 212 ILE A N 1
ATOM 1643 C CA . ILE A 1 212 ? -14.969 8.251 27.013 1.00 72.56 212 ILE A CA 1
ATOM 1644 C C . ILE A 1 212 ? -14.812 6.968 26.201 1.00 72.56 212 ILE A C 1
ATOM 1646 O O . ILE A 1 212 ? -14.966 7.007 24.983 1.00 72.56 212 ILE A O 1
ATOM 1650 N N . LYS A 1 213 ? -14.586 5.824 26.862 1.00 72.50 213 LYS A N 1
ATOM 1651 C CA . LYS A 1 213 ? -14.440 4.517 26.194 1.00 72.50 213 LYS A CA 1
ATOM 1652 C C . LYS A 1 213 ? -15.679 4.118 25.390 1.00 72.50 213 LYS A C 1
ATOM 1654 O O . LYS A 1 213 ? -15.557 3.503 24.341 1.00 72.50 213 LYS A O 1
ATOM 1659 N N . THR A 1 214 ? -16.865 4.466 25.881 1.00 73.12 214 THR A N 1
ATOM 1660 C CA . THR A 1 214 ? -18.150 4.147 25.234 1.00 73.12 214 THR A CA 1
ATOM 1661 C C . THR A 1 214 ? -18.655 5.261 24.313 1.00 73.12 214 THR A C 1
ATOM 1663 O O . THR A 1 214 ? -19.672 5.094 23.642 1.00 73.12 214 THR A O 1
ATOM 1666 N N . GLY A 1 215 ? -17.964 6.405 24.261 1.00 72.88 215 GLY A N 1
ATOM 1667 C CA . GLY A 1 215 ? -18.340 7.544 23.428 1.00 72.88 215 GLY A CA 1
ATOM 1668 C C . GLY A 1 215 ? -19.646 8.240 23.827 1.00 72.88 215 GLY A C 1
ATOM 1669 O O . GLY A 1 215 ? -20.304 8.840 22.976 1.00 72.88 215 GLY A O 1
ATOM 1670 N N . GLN A 1 216 ? -20.040 8.172 25.100 1.00 80.19 216 GLN A N 1
ATOM 1671 C CA . GLN A 1 216 ? -21.262 8.782 25.626 1.00 80.19 216 GLN A CA 1
ATOM 1672 C C . GLN A 1 216 ? -21.073 10.288 25.875 1.00 80.19 216 GLN A C 1
ATOM 1674 O O . GLN A 1 216 ? -20.896 10.744 27.005 1.00 80.19 216 GLN A O 1
ATOM 1679 N N . THR A 1 217 ? -21.134 11.087 24.808 1.00 80.31 217 THR A N 1
ATOM 1680 C CA . THR A 1 217 ? -20.907 12.546 24.851 1.00 80.31 217 THR A CA 1
ATOM 1681 C C . THR A 1 217 ? -21.863 13.295 25.787 1.00 80.31 217 THR A C 1
ATOM 1683 O O . THR A 1 217 ? -21.452 14.262 26.426 1.00 80.31 217 THR A O 1
ATOM 1686 N N . THR A 1 218 ? -23.117 12.852 25.921 1.00 79.06 218 THR A N 1
ATOM 1687 C CA . THR A 1 218 ? -24.092 13.445 26.857 1.00 79.06 218 THR A CA 1
ATOM 1688 C C . THR A 1 218 ? -23.690 13.217 28.312 1.00 79.06 218 THR A C 1
ATOM 1690 O O . THR A 1 218 ? -23.706 14.160 29.098 1.00 79.06 218 THR A O 1
ATOM 1693 N N . LEU A 1 219 ? -23.267 11.995 28.658 1.00 81.94 219 LEU A N 1
ATOM 1694 C CA . LEU A 1 219 ? -22.789 11.672 30.004 1.00 81.94 219 LEU A CA 1
ATOM 1695 C C . LEU A 1 219 ? -21.520 12.466 30.327 1.00 81.94 219 LEU A C 1
ATOM 1697 O O . LEU A 1 219 ? -21.410 13.038 31.405 1.00 81.94 219 LEU A O 1
ATOM 1701 N N . LEU A 1 220 ? -20.604 12.579 29.363 1.00 80.12 220 LEU A N 1
ATOM 1702 C CA . LEU A 1 220 ? -19.404 13.406 29.479 1.00 80.12 220 LEU A CA 1
ATOM 1703 C C . LEU A 1 220 ? -19.719 14.874 29.769 1.00 80.12 220 LEU A C 1
ATOM 1705 O O . LEU A 1 220 ? -19.147 15.439 30.697 1.00 80.12 220 LEU A O 1
ATOM 1709 N N . LYS A 1 221 ? -20.643 15.484 29.014 1.00 81.56 221 LYS A N 1
ATOM 1710 C CA . LYS A 1 221 ? -21.086 16.870 29.244 1.00 81.56 221 LYS A CA 1
ATOM 1711 C C . LYS A 1 221 ? -21.696 17.045 30.629 1.00 81.56 221 LYS A C 1
ATOM 1713 O O . LYS A 1 221 ? -21.408 18.032 31.301 1.00 81.56 221 LYS A O 1
ATOM 1718 N N . ASP A 1 222 ? -22.511 16.091 31.062 1.00 82.69 222 ASP A N 1
ATOM 1719 C CA . ASP A 1 222 ? -23.153 16.134 32.371 1.00 82.69 222 ASP A CA 1
ATOM 1720 C C . ASP A 1 222 ? -22.146 15.981 33.515 1.00 82.69 222 ASP A C 1
ATOM 1722 O O . ASP A 1 222 ? -22.195 16.758 34.470 1.00 82.69 222 ASP A O 1
ATOM 1726 N N . LEU A 1 223 ? -21.198 15.046 33.403 1.00 82.94 223 LEU A N 1
ATOM 1727 C CA . LEU A 1 223 ? -20.118 14.864 34.375 1.00 82.94 223 LEU A CA 1
ATOM 1728 C C . LEU A 1 223 ? -19.216 16.102 34.438 1.00 82.94 223 LEU A C 1
ATOM 1730 O O . LEU A 1 223 ? -18.948 16.606 35.526 1.00 82.94 223 LEU A O 1
ATOM 1734 N N . ALA A 1 224 ? -18.818 16.640 33.282 1.00 82.62 224 ALA A N 1
ATOM 1735 C CA . ALA A 1 224 ? -18.037 17.870 33.166 1.00 82.62 224 ALA A CA 1
ATOM 1736 C C . ALA A 1 224 ? -18.741 19.067 33.824 1.00 82.62 224 ALA A C 1
ATOM 1738 O O . ALA A 1 224 ? -18.138 19.798 34.609 1.00 82.62 224 ALA A O 1
ATOM 1739 N N . LYS A 1 225 ? -20.036 19.248 33.543 1.00 84.56 225 LYS A N 1
ATOM 1740 C CA . LYS A 1 225 ? -20.835 20.354 34.081 1.00 84.56 225 LYS A CA 1
ATOM 1741 C C . LYS A 1 225 ? -21.038 20.251 35.592 1.00 84.56 225 LYS A C 1
ATOM 1743 O O . LYS A 1 225 ? -21.015 21.271 36.273 1.00 84.56 225 LYS A O 1
ATOM 1748 N N . ARG A 1 226 ? -21.283 19.045 36.114 1.00 82.44 226 ARG A N 1
ATOM 1749 C CA . ARG A 1 226 ? -21.624 18.827 37.533 1.00 82.44 226 ARG A CA 1
ATOM 1750 C C . ARG A 1 226 ? -20.398 18.678 38.431 1.00 82.44 226 ARG A C 1
ATOM 1752 O O . ARG A 1 226 ? -20.457 19.063 39.592 1.00 82.44 226 ARG A O 1
ATOM 1759 N N . HIS A 1 227 ? -19.305 18.132 37.903 1.00 85.25 227 HIS A N 1
ATOM 1760 C CA . HIS A 1 227 ? -18.118 17.756 38.676 1.00 85.25 227 HIS A CA 1
ATOM 1761 C C . HIS A 1 227 ? -16.824 18.381 38.140 1.00 85.25 227 HIS A C 1
ATOM 1763 O O . HIS A 1 227 ? -15.736 17.909 38.468 1.00 85.25 227 HIS A O 1
ATOM 1769 N N . GLY A 1 228 ? -16.915 19.453 37.345 1.00 80.25 228 GLY A N 1
ATOM 1770 C CA . GLY A 1 228 ? -15.756 20.117 36.742 1.00 80.25 228 GLY A CA 1
ATOM 1771 C C . GLY A 1 228 ? -14.654 20.474 37.744 1.00 80.25 228 GLY A C 1
ATOM 1772 O O . GLY A 1 228 ? -13.479 20.336 37.427 1.00 80.25 228 GLY A O 1
ATOM 1773 N N . ASP A 1 229 ? -14.999 20.844 38.978 1.00 78.81 229 ASP A N 1
ATOM 1774 C CA . ASP A 1 229 ? -14.004 21.178 40.006 1.00 78.81 229 ASP A CA 1
ATOM 1775 C C . ASP A 1 229 ? -13.263 19.951 40.560 1.00 78.81 229 ASP A C 1
ATOM 1777 O O . ASP A 1 229 ? -12.074 20.042 40.863 1.00 78.81 229 ASP A O 1
ATOM 1781 N N . LEU A 1 230 ? -13.919 18.786 40.618 1.00 77.81 230 LEU A N 1
ATOM 1782 C CA . LEU A 1 230 ? -13.258 17.520 40.956 1.00 77.81 230 LEU A CA 1
ATOM 1783 C C . LEU A 1 230 ? -12.330 17.076 39.821 1.00 77.81 230 LEU A C 1
ATOM 1785 O O . LEU A 1 230 ? -11.221 16.616 40.081 1.00 77.81 230 LEU A O 1
ATOM 1789 N N . LEU A 1 231 ? -12.748 17.276 38.567 1.00 72.31 231 LEU A N 1
ATOM 1790 C CA . LEU A 1 231 ? -11.940 16.960 37.386 1.00 72.31 231 LEU A CA 1
ATOM 1791 C C . LEU A 1 231 ? -10.696 17.856 37.273 1.00 72.31 231 LEU A C 1
ATOM 1793 O O . LEU A 1 231 ? -9.633 17.362 36.907 1.00 72.31 231 LEU A O 1
ATOM 1797 N N . LYS A 1 232 ? -10.788 19.139 37.655 1.00 71.31 232 LYS A N 1
ATOM 1798 C CA . LYS A 1 232 ? -9.632 20.057 37.735 1.00 71.31 232 LYS A CA 1
ATOM 1799 C C . LYS A 1 232 ? -8.600 19.636 38.789 1.00 71.31 232 LYS A C 1
ATOM 1801 O O . LYS A 1 232 ? -7.430 19.979 38.654 1.00 71.31 232 LYS A O 1
ATOM 1806 N N . GLY A 1 233 ? -9.031 18.940 39.845 1.00 65.44 233 GLY A N 1
ATOM 1807 C CA . GLY A 1 233 ? -8.175 18.482 40.943 1.00 65.44 233 GLY A CA 1
ATOM 1808 C C . GLY A 1 233 ? -7.533 17.108 40.727 1.00 65.44 233 GLY A C 1
ATOM 1809 O O . GLY A 1 233 ? -6.661 16.721 41.508 1.00 65.44 233 GLY A O 1
ATOM 1810 N N . LEU A 1 234 ? -7.944 16.360 39.696 1.00 66.00 234 LEU A N 1
ATOM 1811 C CA . LEU A 1 234 ? -7.337 15.069 39.378 1.00 66.00 234 LEU A CA 1
ATOM 1812 C C . LEU A 1 234 ? -5.890 15.266 38.896 1.00 66.00 234 LEU A C 1
ATOM 1814 O O . LEU A 1 234 ? -5.614 16.215 38.158 1.00 66.00 234 LEU A O 1
ATOM 1818 N N . PRO A 1 235 ? -4.950 14.369 39.260 1.00 61.72 235 PRO A N 1
ATOM 1819 C CA . PRO A 1 235 ? -3.610 14.368 38.693 1.00 61.72 235 PRO A CA 1
ATOM 1820 C C . PRO A 1 235 ? -3.717 14.255 37.173 1.00 61.72 235 PRO A C 1
ATOM 1822 O O . PRO A 1 235 ? -4.019 13.197 36.620 1.00 61.72 235 PRO A O 1
ATOM 1825 N N . CYS A 1 236 ? -3.464 15.380 36.517 1.00 58.44 236 CYS A N 1
ATOM 1826 C CA . CYS A 1 236 ? -3.725 15.659 35.112 1.00 58.44 236 CYS A CA 1
ATOM 1827 C C . CYS A 1 236 ? -3.232 14.604 34.100 1.00 58.44 236 CYS A C 1
ATOM 1829 O O . CYS A 1 236 ? -3.669 14.583 32.957 1.00 58.44 236 CYS A O 1
ATOM 1831 N N . ALA A 1 237 ? -2.309 13.726 34.495 1.00 56.56 237 ALA A N 1
ATOM 1832 C CA . ALA A 1 237 ? -1.518 12.910 33.585 1.00 56.56 237 ALA A CA 1
ATOM 1833 C C . ALA A 1 237 ? -2.043 11.487 33.321 1.00 56.56 237 ALA A C 1
ATOM 1835 O O . ALA A 1 237 ? -1.509 10.828 32.433 1.00 56.56 237 ALA A O 1
ATOM 1836 N N . ARG A 1 238 ? -3.023 10.948 34.067 1.00 63.56 238 ARG A N 1
ATOM 1837 C CA . ARG A 1 238 ? -3.421 9.527 33.897 1.00 63.56 238 ARG A CA 1
ATOM 1838 C C . ARG A 1 238 ? -4.766 9.328 33.217 1.00 63.56 238 ARG A C 1
ATOM 1840 O O . ARG A 1 238 ? -4.795 8.719 32.147 1.00 63.56 238 ARG A O 1
ATOM 1847 N N . ALA A 1 239 ? -5.843 9.859 33.790 1.00 60.34 239 ALA A N 1
ATOM 1848 C CA . ALA A 1 239 ? -7.180 9.734 33.211 1.00 60.34 239 ALA A CA 1
ATOM 1849 C C . ALA A 1 239 ? -7.265 10.447 31.855 1.00 60.34 239 ALA A C 1
ATOM 1851 O O . ALA A 1 239 ? -7.772 9.883 30.893 1.00 60.34 239 ALA A O 1
ATOM 1852 N N . TRP A 1 240 ? -6.669 11.638 31.743 1.00 68.12 240 TRP A N 1
ATOM 1853 C CA . TRP A 1 240 ? -6.634 12.418 30.503 1.00 68.12 240 TRP A CA 1
ATOM 1854 C C . TRP A 1 240 ? -5.786 11.759 29.418 1.00 68.12 240 TRP A C 1
ATOM 1856 O O . TRP A 1 240 ? -6.266 11.525 28.315 1.00 68.12 240 TRP A O 1
ATOM 1866 N N . THR A 1 241 ? -4.556 11.363 29.733 1.00 65.88 241 THR A N 1
ATOM 1867 C CA . THR A 1 241 ? -3.687 10.681 28.763 1.00 65.88 241 THR A CA 1
ATOM 1868 C C . THR A 1 241 ? -4.303 9.369 28.291 1.00 65.88 241 THR A C 1
ATOM 1870 O O . THR A 1 241 ? -4.208 9.039 27.115 1.00 65.88 241 THR A O 1
ATOM 1873 N N . THR A 1 242 ? -4.992 8.637 29.172 1.00 69.06 242 THR A N 1
ATOM 1874 C CA . THR A 1 242 ? -5.711 7.405 28.809 1.00 69.06 242 THR A CA 1
ATOM 1875 C C . THR A 1 242 ? -6.945 7.706 27.967 1.00 69.06 242 THR A C 1
ATOM 1877 O O . THR A 1 242 ? -7.165 7.057 26.950 1.00 69.06 242 THR A O 1
ATOM 1880 N N . ALA A 1 243 ? -7.730 8.710 28.352 1.00 67.19 243 ALA A N 1
ATOM 1881 C CA . ALA A 1 243 ? -8.903 9.165 27.625 1.00 67.19 243 ALA A CA 1
ATOM 1882 C C . ALA A 1 243 ? -8.562 9.599 26.205 1.00 67.19 243 ALA A C 1
ATOM 1884 O O . ALA A 1 243 ? -9.168 9.118 25.254 1.00 67.19 243 ALA A O 1
ATOM 1885 N N . VAL A 1 244 ? -7.572 10.473 26.052 1.00 66.56 244 VAL A N 1
ATOM 1886 C CA . VAL A 1 244 ? -7.219 10.992 24.739 1.00 66.56 244 VAL A CA 1
ATOM 1887 C C . VAL A 1 244 ? -6.488 9.950 23.902 1.00 66.56 244 VAL A C 1
ATOM 1889 O O . VAL A 1 244 ? -6.775 9.838 22.715 1.00 66.56 244 VAL A O 1
ATOM 1892 N N . ARG A 1 245 ? -5.651 9.101 24.511 1.00 69.06 245 ARG A N 1
ATOM 1893 C CA . ARG A 1 245 ? -5.111 7.917 23.827 1.00 69.06 245 ARG A CA 1
ATOM 1894 C C . ARG A 1 245 ? -6.237 7.025 23.306 1.00 69.06 245 ARG A C 1
ATOM 1896 O O . ARG A 1 245 ? -6.169 6.570 22.173 1.00 69.06 245 ARG A O 1
ATOM 1903 N N . ASN A 1 246 ? -7.298 6.816 24.086 1.00 70.88 246 ASN A N 1
ATOM 1904 C CA . ASN A 1 246 ? -8.457 6.044 23.639 1.00 70.88 246 ASN A CA 1
ATOM 1905 C C . ASN A 1 246 ? -9.226 6.759 22.517 1.00 70.88 246 ASN A C 1
ATOM 1907 O O . ASN A 1 246 ? -9.546 6.115 21.528 1.00 70.88 246 ASN A O 1
ATOM 1911 N N . ILE A 1 247 ? -9.442 8.077 22.606 1.00 67.38 247 ILE A N 1
ATOM 1912 C CA . ILE A 1 247 ? -10.106 8.871 21.551 1.00 67.38 247 ILE A CA 1
ATOM 1913 C C . ILE A 1 247 ? -9.312 8.825 20.240 1.00 67.38 247 ILE A C 1
ATOM 1915 O O . ILE A 1 247 ? -9.899 8.645 19.175 1.00 67.38 247 ILE A O 1
ATOM 1919 N N . ALA A 1 248 ? -7.985 8.942 20.313 1.00 62.00 248 ALA A N 1
ATOM 1920 C CA . ALA A 1 248 ? -7.107 8.773 19.160 1.00 62.00 248 ALA A CA 1
ATOM 1921 C C . ALA A 1 248 ? -7.156 7.333 18.613 1.00 62.00 248 ALA A C 1
ATOM 1923 O O . ALA A 1 248 ? -7.009 7.119 17.413 1.00 62.00 248 ALA A O 1
ATOM 1924 N N . ASN A 1 249 ? -7.402 6.336 19.468 1.00 69.06 249 ASN A N 1
ATOM 1925 C CA . ASN A 1 249 ? -7.448 4.933 19.069 1.00 69.06 249 ASN A CA 1
ATOM 1926 C C . ASN A 1 249 ? -8.786 4.490 18.444 1.00 69.06 249 ASN A C 1
ATOM 1928 O O . ASN A 1 249 ? -8.767 3.496 17.721 1.00 69.06 249 ASN A O 1
ATOM 1932 N N . THR A 1 250 ? -9.910 5.179 18.699 1.00 63.66 250 THR A N 1
ATOM 1933 C CA . THR A 1 250 ? -11.275 4.694 18.376 1.00 63.66 250 THR A CA 1
ATOM 1934 C C . THR A 1 250 ? -12.150 5.706 17.602 1.00 63.66 250 THR A C 1
ATOM 1936 O O . THR A 1 250 ? -13.243 6.034 18.058 1.00 63.66 250 THR A O 1
ATOM 1939 N N . ASP A 1 251 ? -11.704 6.204 16.440 1.00 69.44 251 ASP A N 1
ATOM 1940 C CA . ASP A 1 251 ? -12.476 7.058 15.493 1.00 69.44 251 ASP A CA 1
ATOM 1941 C C . ASP A 1 251 ? -12.393 8.589 15.650 1.00 69.44 251 ASP A C 1
ATOM 1943 O O . ASP A 1 251 ? -13.360 9.289 15.353 1.00 69.44 251 ASP A O 1
ATOM 1947 N N . CYS A 1 252 ? -11.257 9.149 16.079 1.00 77.19 252 CYS A N 1
ATOM 1948 C CA . CYS A 1 252 ? -10.961 10.586 15.923 1.00 77.19 252 CYS A CA 1
ATOM 1949 C C . CYS A 1 252 ? -12.059 11.564 16.409 1.00 77.19 252 CYS A C 1
ATOM 1951 O O . CYS A 1 252 ? -12.173 12.636 15.839 1.00 77.19 252 CYS A O 1
ATOM 1953 N N . ARG A 1 253 ? -12.880 11.245 17.423 1.00 81.94 253 ARG A N 1
ATOM 1954 C CA . ARG A 1 253 ? -14.120 11.997 17.742 1.00 81.94 253 ARG A CA 1
ATOM 1955 C C . ARG A 1 253 ? -13.841 13.416 18.287 1.00 81.94 253 ARG A C 1
ATOM 1957 O O . ARG A 1 253 ? -13.607 13.546 19.498 1.00 81.94 253 ARG A O 1
ATOM 1964 N N . PRO A 1 254 ? -13.900 14.497 17.479 1.00 78.00 254 PRO A N 1
ATOM 1965 C CA . PRO A 1 254 ? -13.471 15.825 17.927 1.00 78.00 254 PRO A CA 1
ATOM 1966 C C . PRO A 1 254 ? -14.416 16.441 18.968 1.00 78.00 254 PRO A C 1
ATOM 1968 O O . PRO A 1 254 ? -14.001 17.269 19.774 1.00 78.00 254 PRO A O 1
ATOM 1971 N N . GLU A 1 255 ? -15.679 16.018 19.019 1.00 78.62 255 GLU A N 1
ATOM 1972 C CA . GLU A 1 255 ? -16.683 16.486 19.979 1.00 78.62 255 GLU A CA 1
ATOM 1973 C C . GLU A 1 255 ? -16.321 16.083 21.404 1.00 78.62 255 GLU A C 1
ATOM 1975 O O . GLU A 1 255 ? -16.491 16.880 22.325 1.00 78.62 255 GLU A O 1
ATOM 1980 N N . VAL A 1 256 ? -15.799 14.865 21.589 1.00 77.69 256 VAL A N 1
ATOM 1981 C CA . VAL A 1 256 ? -15.309 14.405 22.894 1.00 77.69 256 VAL A CA 1
ATOM 1982 C C . VAL A 1 256 ? -14.137 15.282 23.322 1.00 77.69 256 VAL A C 1
ATOM 1984 O O . VAL A 1 256 ? -14.098 15.740 24.461 1.00 77.69 256 VAL A O 1
ATOM 1987 N N . PHE A 1 257 ? -13.229 15.588 22.392 1.00 79.38 257 PHE A N 1
ATOM 1988 C CA . PHE A 1 257 ? -12.087 16.450 22.668 1.00 79.38 257 PHE A CA 1
ATOM 1989 C C . PHE A 1 257 ? -12.491 17.896 22.990 1.00 79.38 257 PHE A C 1
ATOM 1991 O O . PHE A 1 257 ? -11.956 18.480 23.925 1.00 79.38 257 PHE A O 1
ATOM 1998 N N . ARG A 1 258 ? -13.484 18.467 22.297 1.00 82.50 258 ARG A N 1
ATOM 1999 C CA . ARG A 1 258 ? -14.027 19.798 22.632 1.00 82.50 258 ARG A CA 1
ATOM 2000 C C . ARG A 1 258 ? -14.618 19.841 24.037 1.00 82.50 258 ARG A C 1
ATOM 2002 O O . ARG A 1 258 ? -14.284 20.741 24.794 1.00 82.50 258 ARG A O 1
ATOM 2009 N N . ILE A 1 259 ? -15.426 18.842 24.411 1.00 79.81 259 ILE A N 1
ATOM 2010 C CA . ILE A 1 259 ? -15.985 18.743 25.771 1.00 79.81 259 ILE A CA 1
ATOM 2011 C C . ILE A 1 259 ? -14.857 18.698 26.805 1.00 79.81 259 ILE A C 1
ATOM 2013 O O . ILE A 1 259 ? -14.939 19.346 27.843 1.00 79.81 259 ILE A O 1
ATOM 2017 N N . LEU A 1 260 ? -13.796 17.948 26.508 1.00 74.31 260 LEU A N 1
ATOM 2018 C CA . LEU A 1 260 ? -12.615 17.866 27.350 1.00 74.31 260 LEU A CA 1
ATOM 2019 C C . LEU A 1 260 ? -11.901 19.228 27.467 1.00 74.31 260 LEU A C 1
ATOM 2021 O O . LEU A 1 260 ? -11.617 19.662 28.582 1.00 74.31 260 LEU A O 1
ATOM 2025 N N . LEU A 1 261 ? -11.680 19.952 26.369 1.00 78.75 261 LEU A N 1
ATOM 2026 C CA . LEU A 1 261 ? -11.086 21.295 26.399 1.00 78.75 261 LEU A CA 1
ATOM 2027 C C . LEU A 1 261 ? -11.927 22.304 27.198 1.00 78.75 261 LEU A C 1
ATOM 2029 O O . LEU A 1 261 ? -11.369 23.071 27.986 1.00 78.75 261 LEU A O 1
ATOM 2033 N N . ASP A 1 262 ? -13.255 22.253 27.066 1.00 78.69 262 ASP A N 1
ATOM 2034 C CA . ASP A 1 262 ? -14.194 23.134 27.775 1.00 78.69 262 ASP A CA 1
ATOM 2035 C C . ASP A 1 262 ? -14.155 22.944 29.305 1.00 78.69 262 ASP A C 1
ATOM 2037 O O . ASP A 1 262 ? -14.549 23.841 30.053 1.00 78.69 262 ASP A O 1
ATOM 2041 N N . THR A 1 263 ? -13.629 21.816 29.806 1.00 71.94 263 THR A N 1
ATOM 2042 C CA . THR A 1 263 ? -13.432 21.603 31.256 1.00 71.94 263 THR A CA 1
ATOM 2043 C C . THR A 1 263 ? -12.261 22.394 31.855 1.00 71.94 263 THR A C 1
ATOM 2045 O O . THR A 1 263 ? -12.094 22.403 33.076 1.00 71.94 263 THR A O 1
ATOM 2048 N N . GLY A 1 264 ? -11.480 23.109 31.032 1.00 64.62 264 GLY A N 1
ATOM 2049 C CA . GLY A 1 264 ? -10.402 23.998 31.482 1.00 64.62 264 GLY A CA 1
ATOM 2050 C C . GLY A 1 264 ? -9.051 23.310 31.697 1.00 64.62 264 GLY A C 1
ATOM 2051 O O . GLY A 1 264 ? -8.165 23.874 32.335 1.00 64.62 264 GLY A O 1
ATOM 2052 N N . VAL A 1 265 ? -8.866 22.104 31.158 1.00 62.50 265 VAL A N 1
ATOM 2053 C CA . VAL A 1 265 ? -7.658 21.281 31.349 1.00 62.50 265 VAL A CA 1
ATOM 2054 C C . VAL A 1 265 ? -6.647 21.513 30.215 1.00 62.50 265 VAL A C 1
ATOM 2056 O O . VAL A 1 265 ? -6.195 20.593 29.544 1.00 62.50 265 VAL A O 1
ATOM 2059 N N . GLN A 1 266 ? -6.290 22.773 29.960 1.00 67.25 266 GLN A N 1
ATOM 2060 C CA . GLN A 1 266 ? -5.313 23.114 28.911 1.00 67.25 266 GLN A CA 1
ATOM 2061 C C . GLN A 1 266 ? -3.862 22.814 29.326 1.00 67.25 266 GLN A C 1
ATOM 2063 O O . GLN A 1 266 ? -3.009 22.588 28.475 1.00 67.25 266 GLN A O 1
ATOM 2068 N N . ALA A 1 267 ? -3.574 22.765 30.632 1.00 61.78 267 ALA A N 1
ATOM 2069 C CA . ALA A 1 267 ? -2.213 22.677 31.173 1.00 61.78 267 ALA A CA 1
ATOM 2070 C C . ALA A 1 267 ? -1.498 21.325 30.947 1.00 61.78 267 ALA A C 1
ATOM 2072 O O . ALA A 1 267 ? -0.366 21.158 31.394 1.00 61.78 267 ALA A O 1
ATOM 2073 N N . CYS A 1 268 ? -2.152 20.350 30.306 1.00 72.25 268 CYS A N 1
ATOM 2074 C CA . CYS A 1 268 ? -1.741 18.941 30.333 1.00 72.25 268 CYS A CA 1
ATOM 2075 C C . CYS A 1 268 ? -1.681 18.295 28.940 1.00 72.25 268 CYS A C 1
ATOM 2077 O O . CYS A 1 268 ? -1.689 17.072 28.818 1.00 72.25 268 CYS A O 1
ATOM 2079 N N . ILE A 1 269 ? -1.624 19.111 27.884 1.00 78.19 269 ILE A N 1
ATOM 2080 C CA . ILE A 1 269 ? -1.496 18.636 26.504 1.00 78.19 269 ILE A CA 1
ATOM 2081 C C . ILE A 1 269 ? -0.037 18.247 26.251 1.00 78.19 269 ILE A C 1
ATOM 2083 O O . ILE A 1 269 ? 0.839 19.099 26.120 1.00 78.19 269 ILE A O 1
ATOM 2087 N N . GLU A 1 270 ? 0.229 16.943 26.193 1.00 82.62 270 GLU A N 1
ATOM 2088 C CA . GLU A 1 270 ? 1.549 16.430 25.833 1.00 82.62 270 GLU A CA 1
ATOM 2089 C C . GLU A 1 270 ? 1.804 16.541 24.318 1.00 82.62 270 GLU A C 1
ATOM 2091 O O . GLU A 1 270 ? 0.906 16.252 23.524 1.00 82.62 270 GLU A O 1
ATOM 2096 N N . PRO A 1 271 ? 3.043 16.834 23.877 1.00 82.19 271 PRO A N 1
ATOM 2097 C CA . PRO A 1 271 ? 3.407 16.821 22.457 1.00 82.19 271 PRO A CA 1
ATOM 2098 C C . PRO A 1 271 ? 3.106 15.503 21.734 1.00 82.19 271 PRO A C 1
ATOM 2100 O O . PRO A 1 271 ? 2.767 15.500 20.550 1.00 82.19 271 PRO A O 1
ATOM 2103 N N . SER A 1 272 ? 3.171 14.386 22.467 1.00 83.31 272 SER A N 1
ATOM 2104 C CA . SER A 1 272 ? 2.859 13.037 21.982 1.00 83.31 272 SER A CA 1
ATOM 2105 C C . SER A 1 272 ? 1.424 12.903 21.462 1.00 83.31 272 SER A C 1
ATOM 2107 O O . SER A 1 272 ? 1.138 12.016 20.655 1.00 83.31 272 SER A O 1
ATOM 2109 N N . LEU A 1 273 ? 0.517 13.774 21.913 1.00 83.94 273 LEU A N 1
ATOM 2110 C CA . LEU A 1 273 ? -0.877 13.758 21.511 1.00 83.94 273 LEU A CA 1
ATOM 2111 C C . LEU A 1 273 ? -1.070 14.265 20.081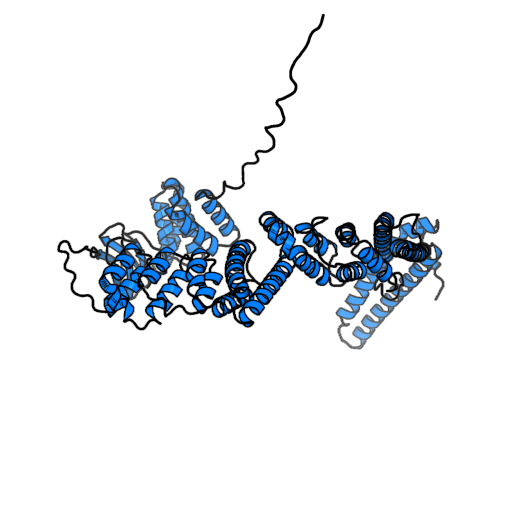 1.00 83.94 273 LEU A C 1
ATOM 2113 O O . LEU A 1 273 ? -1.828 13.668 19.318 1.00 83.94 273 LEU A O 1
ATOM 2117 N N . LEU A 1 274 ? -0.354 15.322 19.693 1.00 87.94 274 LEU A N 1
ATOM 2118 C CA . LEU A 1 274 ? -0.380 15.785 18.309 1.00 87.94 274 LEU A CA 1
ATOM 2119 C C . LEU A 1 274 ? 0.160 14.706 17.378 1.00 87.94 274 LEU A C 1
ATOM 2121 O O . LEU A 1 274 ? -0.465 14.434 16.361 1.00 87.94 274 LEU A O 1
ATOM 2125 N N . THR A 1 275 ? 1.263 14.048 17.747 1.00 85.75 275 THR A N 1
ATOM 2126 C CA . THR A 1 275 ? 1.797 12.923 16.969 1.00 85.75 275 THR A CA 1
ATOM 2127 C C . THR A 1 275 ? 0.769 11.805 16.829 1.00 85.75 275 THR A C 1
ATOM 2129 O O . THR A 1 275 ? 0.577 11.333 15.724 1.00 85.75 275 THR A O 1
ATOM 2132 N N . GLN A 1 276 ? 0.033 11.440 17.885 1.00 84.62 276 GLN A N 1
ATOM 2133 C CA . GLN A 1 276 ? -1.036 10.434 17.793 1.00 84.62 276 GLN A CA 1
ATOM 2134 C C . GLN A 1 276 ? -2.208 10.875 16.903 1.00 84.62 276 GLN A C 1
ATOM 2136 O O . GLN A 1 276 ? -2.721 10.069 16.132 1.00 84.62 276 GLN A O 1
ATOM 2141 N N . ALA A 1 277 ? -2.641 12.136 16.994 1.00 85.31 277 ALA A N 1
ATOM 2142 C CA . ALA A 1 277 ? -3.713 12.674 16.154 1.00 85.31 277 ALA A CA 1
ATOM 2143 C C . ALA A 1 277 ? -3.314 12.677 14.669 1.00 85.31 277 ALA A C 1
ATOM 2145 O O . ALA A 1 277 ? -4.086 12.268 13.800 1.00 85.31 277 ALA A O 1
ATOM 2146 N N . LEU A 1 278 ? -2.074 13.087 14.407 1.00 84.44 278 LEU A N 1
ATOM 2147 C CA . LEU A 1 278 ? -1.429 13.047 13.104 1.00 84.44 278 LEU A CA 1
ATOM 2148 C C . LEU A 1 278 ? -1.273 11.599 12.594 1.00 84.44 278 LEU A C 1
ATOM 2150 O O . LEU A 1 278 ? -1.693 11.276 11.487 1.00 84.44 278 LEU A O 1
ATOM 2154 N N . ASP A 1 279 ? -0.787 10.684 13.433 1.00 82.19 279 ASP A N 1
ATOM 2155 C CA . ASP A 1 279 ? -0.626 9.254 13.132 1.00 82.19 279 ASP A CA 1
ATOM 2156 C C . ASP A 1 279 ? -1.955 8.532 12.901 1.00 82.19 279 ASP A C 1
ATOM 2158 O O . ASP A 1 279 ? -1.964 7.401 12.432 1.00 82.19 279 ASP A O 1
ATOM 2162 N N . ARG A 1 280 ? -3.094 9.138 13.229 1.00 82.88 280 ARG A N 1
ATOM 2163 C CA . ARG A 1 280 ? -4.418 8.530 13.042 1.00 82.88 280 ARG A CA 1
ATOM 2164 C C . ARG A 1 280 ? -5.231 9.195 11.943 1.00 82.88 280 ARG A C 1
ATOM 2166 O O . ARG A 1 280 ? -6.275 8.666 11.576 1.00 82.88 280 ARG A O 1
ATOM 2173 N N . GLY A 1 281 ? -4.737 10.287 11.359 1.00 85.62 281 GLY A N 1
ATOM 2174 C CA . GLY A 1 281 ? -5.485 10.997 10.328 1.00 85.62 281 GLY A CA 1
ATOM 2175 C C . GLY A 1 281 ? -6.693 11.739 10.888 1.00 85.62 281 GLY A C 1
ATOM 2176 O O . GLY A 1 281 ? -7.753 11.658 10.278 1.00 85.62 281 GLY A O 1
ATOM 2177 N N . CYS A 1 282 ? -6.553 12.408 12.041 1.00 87.69 282 CYS A N 1
ATOM 2178 C CA . CYS A 1 282 ? -7.637 13.133 12.714 1.00 87.69 282 CYS A CA 1
ATOM 2179 C C . CYS A 1 282 ? -7.531 14.666 12.497 1.00 87.69 282 CYS A C 1
ATOM 2181 O O . CYS A 1 282 ? -7.086 15.372 13.410 1.00 87.69 282 CYS A O 1
ATOM 2183 N N . PRO A 1 283 ? -7.904 15.219 11.326 1.00 87.88 283 PRO A N 1
ATOM 2184 C CA . PRO A 1 283 ? -7.670 16.628 10.999 1.00 87.88 283 PRO A CA 1
ATOM 2185 C C . PRO A 1 283 ? -8.368 17.607 11.956 1.00 87.88 283 PRO A C 1
ATOM 2187 O O . PRO A 1 283 ? -7.772 18.607 12.353 1.00 87.88 283 PRO A O 1
ATOM 2190 N N . GLU A 1 284 ? -9.587 17.309 12.408 1.00 87.81 284 GLU A N 1
ATOM 2191 C CA . GLU A 1 284 ? -10.327 18.160 13.349 1.00 87.81 284 GLU A CA 1
ATOM 2192 C C . GLU A 1 284 ? -9.659 18.206 14.727 1.00 87.81 284 GLU A C 1
ATOM 2194 O O . GLU A 1 284 ? -9.669 19.239 15.396 1.00 87.81 284 GLU A O 1
ATOM 2199 N N . LEU A 1 285 ? -9.065 17.091 15.162 1.00 86.88 285 LEU A N 1
ATOM 2200 C CA . LEU A 1 285 ? -8.310 17.041 16.410 1.00 86.88 285 LEU A CA 1
ATOM 2201 C C . LEU A 1 285 ? -7.005 17.836 16.285 1.00 86.88 285 LEU A C 1
ATOM 2203 O O . LEU A 1 285 ? -6.638 18.547 17.217 1.00 86.88 285 LEU A O 1
ATOM 2207 N N . VAL A 1 286 ? -6.336 17.770 15.130 1.00 90.50 286 VAL A N 1
ATOM 2208 C CA . VAL A 1 286 ? -5.154 18.594 14.838 1.00 90.50 286 VAL A CA 1
ATOM 2209 C C . VAL A 1 286 ? -5.507 20.081 14.926 1.00 90.50 286 VAL A C 1
ATOM 2211 O O . VAL A 1 286 ? -4.817 20.809 15.635 1.00 90.50 286 VAL A O 1
ATOM 2214 N N . ASP A 1 287 ? -6.610 20.526 14.318 1.00 90.69 287 ASP A N 1
ATOM 2215 C CA . ASP A 1 287 ? -7.052 21.930 14.397 1.00 90.69 287 ASP A CA 1
ATOM 2216 C C . ASP A 1 287 ? -7.302 22.399 15.834 1.00 90.69 287 ASP A C 1
ATOM 2218 O O . ASP A 1 287 ? -7.032 23.551 16.168 1.00 90.69 287 ASP A O 1
ATOM 2222 N N . LEU A 1 288 ? -7.816 21.511 16.690 1.00 89.50 288 LEU A N 1
ATOM 2223 C CA . LEU A 1 288 ? -8.043 21.807 18.104 1.00 89.50 288 LEU A CA 1
ATOM 2224 C C . LEU A 1 288 ? -6.735 21.862 18.901 1.00 89.50 288 LEU A C 1
ATOM 2226 O O . LEU A 1 288 ? -6.631 22.652 19.836 1.00 89.50 288 LEU A O 1
ATOM 2230 N N . LEU A 1 289 ? -5.746 21.040 18.544 1.00 89.06 289 LEU A N 1
ATOM 2231 C CA . LEU A 1 289 ? -4.462 20.949 19.241 1.00 89.06 289 LEU A CA 1
ATOM 2232 C C . LEU A 1 289 ? -3.491 22.068 18.861 1.00 89.06 289 LEU A C 1
ATOM 2234 O O . LEU A 1 289 ? -2.824 22.605 19.742 1.00 89.06 289 LEU A O 1
ATOM 2238 N N . LEU A 1 290 ? -3.419 22.442 17.579 1.00 92.56 290 LEU A N 1
ATOM 2239 C CA . LEU A 1 290 ? -2.474 23.444 17.072 1.00 92.56 290 LEU A CA 1
ATOM 2240 C C . LEU A 1 290 ? -2.445 24.752 17.891 1.00 92.56 290 LEU A C 1
ATOM 2242 O O . LEU A 1 290 ? -1.361 25.137 18.325 1.00 92.56 290 LEU A O 1
ATOM 2246 N N . PRO A 1 291 ? -3.574 25.434 18.179 1.00 91.75 291 PRO A N 1
ATOM 2247 C CA . PRO A 1 291 ? -3.549 26.686 18.939 1.00 91.75 291 PRO A CA 1
ATOM 2248 C C . PRO A 1 291 ? -3.187 26.508 20.421 1.00 91.75 291 PRO A C 1
ATOM 2250 O O . PRO A 1 291 ? -2.903 27.498 21.092 1.00 91.75 291 PRO A O 1
ATOM 2253 N N . LEU A 1 292 ? -3.206 25.278 20.943 1.00 88.38 292 LEU A N 1
ATOM 2254 C CA . LEU A 1 292 ? -2.945 24.971 22.352 1.00 88.38 292 LEU A CA 1
ATOM 2255 C C . LEU A 1 292 ? -1.495 24.558 22.622 1.00 88.38 292 LEU A C 1
ATOM 2257 O O . LEU A 1 292 ? -1.115 24.352 23.773 1.00 88.38 292 LEU A O 1
ATOM 2261 N N . MET A 1 293 ? -0.689 24.413 21.573 1.00 89.69 293 MET A N 1
ATOM 2262 C CA . MET A 1 293 ? 0.673 23.901 21.654 1.00 89.69 293 MET A CA 1
ATOM 2263 C C . MET A 1 293 ? 1.689 24.970 21.272 1.00 89.69 293 MET A C 1
ATOM 2265 O O . MET A 1 293 ? 1.399 25.892 20.512 1.00 89.69 293 MET A O 1
ATOM 2269 N N . SER A 1 294 ? 2.916 24.842 21.783 1.00 90.44 294 SER A N 1
ATOM 2270 C CA . SER A 1 294 ? 3.998 25.704 21.317 1.00 90.44 294 SER A CA 1
ATOM 2271 C C . SER A 1 294 ? 4.346 25.355 19.859 1.00 90.44 294 SER A C 1
ATOM 2273 O O . SER A 1 294 ? 4.340 24.172 19.498 1.00 90.44 294 SER A O 1
ATOM 2275 N N . PRO A 1 295 ? 4.727 26.330 19.011 1.00 88.50 295 PRO A N 1
ATOM 2276 C CA . PRO A 1 295 ? 5.156 26.040 17.642 1.00 88.50 295 PRO A CA 1
ATOM 2277 C C . PRO A 1 295 ? 6.310 25.031 17.553 1.00 88.50 295 PRO A C 1
ATOM 2279 O O . PRO A 1 295 ? 6.397 24.288 16.580 1.00 88.50 295 PRO A O 1
ATOM 2282 N N . VAL A 1 296 ? 7.169 24.963 18.579 1.00 85.88 296 VAL A N 1
ATOM 2283 C CA . VAL A 1 296 ? 8.273 23.993 18.675 1.00 85.88 296 VAL A CA 1
ATOM 2284 C C . VAL A 1 296 ? 7.756 22.569 18.899 1.00 85.88 296 VAL A C 1
ATOM 2286 O O . VAL A 1 296 ? 8.277 21.625 18.304 1.00 85.88 296 VAL A O 1
ATOM 2289 N N . ASP A 1 297 ? 6.733 22.392 19.733 1.00 88.44 297 ASP A N 1
ATOM 2290 C CA . ASP A 1 297 ? 6.143 21.073 19.981 1.00 88.44 297 ASP A CA 1
ATOM 2291 C C . ASP A 1 297 ? 5.322 20.598 18.783 1.00 88.44 297 ASP A C 1
ATOM 2293 O O . ASP A 1 297 ? 5.407 19.427 18.411 1.00 88.44 297 ASP A O 1
ATOM 2297 N N . VAL A 1 298 ? 4.614 21.521 18.120 1.00 89.69 298 VAL A N 1
ATOM 2298 C CA . VAL A 1 298 ? 3.925 21.253 16.850 1.00 89.69 298 VAL A CA 1
ATOM 2299 C C . VAL A 1 298 ? 4.912 20.758 15.794 1.00 89.69 298 VAL A C 1
ATOM 2301 O O . VAL A 1 298 ? 4.716 19.706 15.183 1.00 89.69 298 VAL A O 1
ATOM 2304 N N . ALA A 1 299 ? 6.013 21.490 15.638 1.00 84.94 299 ALA A N 1
ATOM 2305 C CA . ALA A 1 299 ? 7.118 21.161 14.753 1.00 84.94 299 ALA A CA 1
ATOM 2306 C C . ALA A 1 299 ? 7.688 19.753 15.003 1.00 84.94 299 ALA A C 1
ATOM 2308 O O . ALA A 1 299 ? 7.790 18.938 14.082 1.00 84.94 299 ALA A O 1
ATOM 2309 N N . ARG A 1 300 ? 8.041 19.441 16.257 1.00 86.69 300 ARG A N 1
ATOM 2310 C CA . ARG A 1 300 ? 8.587 18.126 16.634 1.00 86.69 300 ARG A CA 1
ATOM 2311 C C . ARG A 1 300 ? 7.591 17.000 16.396 1.00 86.69 300 ARG A C 1
ATOM 2313 O O . ARG A 1 300 ? 7.979 15.964 15.860 1.00 86.69 300 ARG A O 1
ATOM 2320 N N . GLY A 1 301 ? 6.329 17.205 16.776 1.00 86.38 301 GLY A N 1
ATOM 2321 C CA . GLY A 1 301 ? 5.282 16.202 16.619 1.00 86.38 301 GLY A CA 1
ATOM 2322 C C . GLY A 1 301 ? 5.033 15.849 15.154 1.00 86.38 301 GLY A C 1
ATOM 2323 O O . GLY A 1 301 ? 4.906 14.670 14.820 1.00 86.38 301 GLY A O 1
ATOM 2324 N N . ALA A 1 302 ? 5.055 16.856 14.277 1.00 86.38 302 ALA A N 1
ATOM 2325 C CA . ALA A 1 302 ? 4.916 16.665 12.841 1.00 86.38 302 ALA A CA 1
ATOM 2326 C C . ALA A 1 302 ? 6.122 15.964 12.214 1.00 86.38 302 ALA A C 1
ATOM 2328 O O . ALA A 1 302 ? 5.933 15.014 11.461 1.00 86.38 302 ALA A O 1
ATOM 2329 N N . ILE A 1 303 ? 7.354 16.366 12.554 1.00 85.44 303 ILE A N 1
ATOM 2330 C CA . ILE A 1 303 ? 8.559 15.673 12.070 1.00 85.44 303 ILE A CA 1
ATOM 2331 C C . ILE A 1 303 ? 8.519 14.196 12.472 1.00 85.44 303 ILE A C 1
ATOM 2333 O O . ILE A 1 303 ? 8.762 13.342 11.624 1.00 85.44 303 ILE A O 1
ATOM 2337 N N . ALA A 1 304 ? 8.165 13.892 13.727 1.00 85.44 304 ALA A N 1
ATOM 2338 C CA . ALA A 1 304 ? 8.076 12.520 14.217 1.00 85.44 304 ALA A CA 1
ATOM 2339 C C . ALA A 1 304 ? 7.095 11.671 13.386 1.00 85.44 304 ALA A C 1
ATOM 2341 O O . ALA A 1 304 ? 7.492 10.608 12.907 1.00 85.44 304 ALA A O 1
ATOM 2342 N N . MET A 1 305 ? 5.878 12.175 13.133 1.00 85.62 305 MET A N 1
ATOM 2343 C CA . MET A 1 305 ? 4.878 11.508 12.281 1.00 85.62 305 MET A CA 1
ATOM 2344 C C . MET A 1 305 ? 5.408 11.277 10.855 1.00 85.62 305 MET A C 1
ATOM 2346 O O . MET A 1 305 ? 5.274 10.187 10.294 1.00 85.62 305 MET A O 1
ATOM 2350 N N . VAL A 1 306 ? 6.053 12.288 10.254 1.00 80.81 306 VAL A N 1
ATOM 2351 C CA . VAL A 1 306 ? 6.614 12.146 8.899 1.00 80.81 306 VAL A CA 1
ATOM 2352 C C . VAL A 1 306 ? 7.755 11.135 8.853 1.00 80.81 306 VAL A C 1
ATOM 2354 O O . VAL A 1 306 ? 7.939 10.443 7.859 1.00 80.81 306 VAL A O 1
ATOM 2357 N N . THR A 1 307 ? 8.533 11.000 9.918 1.00 80.12 307 THR A N 1
ATOM 2358 C CA . THR A 1 307 ? 9.597 9.994 9.940 1.00 80.12 307 THR A CA 1
ATOM 2359 C C . THR A 1 307 ? 9.090 8.574 10.198 1.00 80.12 307 THR A C 1
ATOM 2361 O O . THR A 1 307 ? 9.705 7.635 9.706 1.00 80.12 307 THR A O 1
ATOM 2364 N N . SER A 1 308 ? 7.993 8.392 10.944 1.00 79.88 308 SER A N 1
ATOM 2365 C CA . SER A 1 308 ? 7.506 7.065 11.349 1.00 79.88 308 SER A CA 1
ATOM 2366 C C . SER A 1 308 ? 6.589 6.402 10.320 1.00 79.88 308 SER A C 1
ATOM 2368 O O . SER A 1 308 ? 6.716 5.207 10.075 1.00 79.88 308 SER A O 1
ATOM 2370 N N . ARG A 1 309 ? 5.651 7.152 9.733 1.00 73.25 309 ARG A N 1
ATOM 2371 C CA . ARG A 1 309 ? 4.513 6.576 8.989 1.00 73.25 309 ARG A CA 1
ATOM 2372 C C . ARG A 1 309 ? 4.645 6.705 7.477 1.00 73.25 309 ARG A C 1
ATOM 2374 O O . ARG A 1 309 ? 4.199 5.877 6.688 1.00 73.25 309 ARG A O 1
ATOM 2381 N N . PHE A 1 310 ? 5.302 7.777 7.079 1.00 69.56 310 PHE A N 1
ATOM 2382 C CA . PHE A 1 310 ? 5.251 8.312 5.730 1.00 69.56 310 PHE A CA 1
ATOM 2383 C C . PHE A 1 310 ? 5.969 7.413 4.709 1.00 69.56 310 PHE A C 1
ATOM 2385 O O . PHE A 1 310 ? 5.607 7.408 3.538 1.00 69.56 310 PHE A O 1
ATOM 2392 N N . GLU A 1 311 ? 6.945 6.600 5.127 1.00 66.56 311 GLU A N 1
ATOM 2393 C CA . GLU A 1 311 ? 7.616 5.658 4.222 1.00 66.56 311 GLU A CA 1
ATOM 2394 C C . GLU A 1 311 ? 6.755 4.454 3.803 1.00 66.56 311 GLU A C 1
ATOM 2396 O O . GLU A 1 311 ? 7.012 3.873 2.742 1.00 66.56 311 GLU A O 1
ATOM 2401 N N . GLU A 1 312 ? 5.754 4.084 4.605 1.00 72.25 312 GLU A N 1
ATOM 2402 C CA . GLU A 1 312 ? 4.986 2.841 4.439 1.00 72.25 312 GLU A CA 1
ATOM 2403 C C . GLU A 1 312 ? 3.509 3.068 4.084 1.00 72.25 312 GLU A C 1
ATOM 2405 O O . GLU A 1 312 ? 2.848 2.138 3.623 1.00 72.25 312 GLU A O 1
ATOM 2410 N N . SER A 1 313 ? 2.994 4.293 4.236 1.00 74.12 313 SER A N 1
ATOM 2411 C CA . SER A 1 313 ? 1.581 4.588 3.985 1.00 74.12 313 SER A CA 1
ATOM 2412 C C . SER A 1 313 ? 1.170 4.398 2.510 1.00 74.12 313 SER A C 1
ATOM 2414 O O . SER A 1 313 ? 1.852 4.892 1.600 1.00 74.12 313 SER A O 1
ATOM 2416 N N . PRO A 1 314 ? 0.030 3.729 2.241 1.00 76.75 314 PRO A N 1
ATOM 2417 C CA . PRO A 1 314 ? -0.547 3.632 0.905 1.00 76.75 314 PRO A CA 1
ATOM 2418 C C . PRO A 1 314 ? -1.045 5.006 0.404 1.00 76.75 314 PRO A C 1
ATOM 2420 O O . PRO A 1 314 ? -1.290 5.907 1.210 1.00 76.75 314 PRO A O 1
ATOM 2423 N N . PRO A 1 315 ? -1.249 5.186 -0.918 1.00 72.81 315 PRO A N 1
ATOM 2424 C CA . PRO A 1 315 ? -1.673 6.467 -1.500 1.00 72.81 315 PRO A CA 1
ATOM 2425 C C . PRO A 1 315 ? -2.950 7.064 -0.885 1.00 72.81 315 PRO A C 1
ATOM 2427 O O . PRO A 1 315 ? -3.067 8.280 -0.786 1.00 72.81 315 PRO A O 1
ATOM 2430 N N . GLU A 1 316 ? -3.888 6.227 -0.438 1.00 73.75 316 GLU A N 1
ATOM 2431 C CA . GLU A 1 316 ? -5.142 6.663 0.198 1.00 73.75 316 GLU A CA 1
ATOM 2432 C C . GLU A 1 316 ? -4.928 7.293 1.584 1.00 73.75 316 GLU A C 1
ATOM 2434 O O . GLU A 1 316 ? -5.643 8.214 1.978 1.00 73.75 316 GLU A O 1
ATOM 2439 N N . GLU A 1 317 ? -3.928 6.830 2.341 1.00 79.88 317 GLU A N 1
ATOM 2440 C CA . GLU A 1 317 ? -3.554 7.468 3.608 1.00 79.88 317 GLU A CA 1
ATOM 2441 C C . GLU A 1 317 ? -2.792 8.773 3.372 1.00 79.88 317 GLU A C 1
ATOM 2443 O O . GLU A 1 317 ? -2.890 9.710 4.167 1.00 79.88 317 GLU A O 1
ATOM 2448 N N . ALA A 1 318 ? -2.056 8.854 2.265 1.00 77.75 318 ALA A N 1
ATOM 2449 C CA . ALA A 1 318 ? -1.211 9.991 1.963 1.00 77.75 318 ALA A CA 1
ATOM 2450 C C . ALA A 1 318 ? -1.980 11.302 1.783 1.00 77.75 318 ALA A C 1
ATOM 2452 O O . ALA A 1 318 ? -1.473 12.352 2.168 1.00 77.75 318 ALA A O 1
ATOM 2453 N N . GLU A 1 319 ? -3.200 11.257 1.244 1.00 80.81 319 GLU A N 1
ATOM 2454 C CA . GLU A 1 319 ? -4.050 12.444 1.105 1.00 80.81 319 GLU A CA 1
ATOM 2455 C C . GLU A 1 319 ? -4.336 13.083 2.470 1.00 80.81 319 GLU A C 1
ATOM 2457 O O . GLU A 1 319 ? -4.034 14.260 2.683 1.00 80.81 319 GLU A O 1
ATOM 2462 N N . ARG A 1 320 ? -4.808 12.283 3.436 1.00 81.38 320 ARG A N 1
ATOM 2463 C CA . ARG A 1 320 ? -5.086 12.754 4.805 1.00 81.38 320 ARG A CA 1
ATOM 2464 C C . ARG A 1 320 ? -3.830 13.305 5.458 1.00 81.38 320 ARG A C 1
ATOM 2466 O O . ARG A 1 320 ? -3.845 14.330 6.134 1.00 81.38 320 ARG A O 1
ATOM 2473 N N . VAL A 1 321 ? -2.721 12.612 5.249 1.00 81.56 321 VAL A N 1
ATOM 2474 C CA . VAL A 1 321 ? -1.437 12.977 5.823 1.00 81.56 321 VAL A CA 1
ATOM 2475 C C . VAL A 1 321 ? -0.906 14.296 5.238 1.00 81.56 321 VAL A C 1
ATOM 2477 O O . VAL A 1 321 ? -0.426 15.148 5.987 1.00 81.56 321 VAL A O 1
ATOM 2480 N N . LEU A 1 322 ? -1.041 14.523 3.932 1.00 83.19 322 LEU A N 1
ATOM 2481 C CA . LEU A 1 322 ? -0.676 15.789 3.292 1.00 83.19 322 LEU A CA 1
ATOM 2482 C C . LEU A 1 322 ? -1.590 16.938 3.703 1.00 83.19 322 LEU A C 1
ATOM 2484 O O . LEU A 1 322 ? -1.113 18.063 3.872 1.00 83.19 322 LEU A O 1
ATOM 2488 N N . GLU A 1 323 ? -2.882 16.674 3.882 1.00 85.94 323 GLU A N 1
ATOM 2489 C CA . GLU A 1 323 ? -3.816 17.656 4.421 1.00 85.94 323 GLU A CA 1
ATOM 2490 C C . GLU A 1 323 ? -3.367 18.108 5.818 1.00 85.94 323 GLU A C 1
ATOM 2492 O O . GLU A 1 323 ? -3.212 19.306 6.073 1.00 85.94 323 GLU A O 1
ATOM 2497 N N . MET A 1 324 ? -3.055 17.157 6.701 1.00 87.31 324 MET A N 1
ATOM 2498 C CA . MET A 1 324 ? -2.551 17.450 8.042 1.00 87.31 324 MET A CA 1
ATOM 2499 C C . MET A 1 324 ? -1.213 18.195 8.013 1.00 87.31 324 MET A C 1
ATOM 2501 O O . MET A 1 324 ? -1.051 19.191 8.719 1.00 87.31 324 MET A O 1
ATOM 2505 N N . LEU A 1 325 ? -0.268 17.784 7.160 1.00 85.38 325 LEU A N 1
ATOM 2506 C CA . LEU A 1 325 ? 0.993 18.508 6.990 1.00 85.38 325 LEU A CA 1
ATOM 2507 C C . LEU A 1 325 ? 0.791 19.929 6.487 1.00 85.38 325 LEU A C 1
ATOM 2509 O O . LEU A 1 325 ? 1.505 20.830 6.917 1.00 85.38 325 LEU A O 1
ATOM 2513 N N . THR A 1 326 ? -0.177 20.148 5.600 1.00 87.06 326 THR A N 1
ATOM 2514 C CA . THR A 1 326 ? -0.500 21.485 5.100 1.00 87.06 326 THR A CA 1
ATOM 2515 C C . THR A 1 326 ? -0.979 22.384 6.240 1.00 87.06 326 THR A C 1
ATOM 2517 O O . THR A 1 326 ? -0.531 23.526 6.334 1.00 87.06 326 THR A O 1
ATOM 2520 N N . ARG A 1 327 ? -1.806 21.856 7.153 1.00 89.94 327 ARG A N 1
ATOM 2521 C CA . ARG A 1 327 ? -2.289 22.572 8.348 1.00 89.94 327 ARG A CA 1
ATOM 2522 C C . ARG A 1 327 ? -1.154 22.904 9.319 1.00 89.94 327 ARG A C 1
ATOM 2524 O O . ARG A 1 327 ? -0.975 24.067 9.680 1.00 89.94 327 ARG A O 1
ATOM 2531 N N . VAL A 1 328 ? -0.329 21.914 9.674 1.00 88.75 328 VAL A N 1
ATOM 2532 C CA . VAL A 1 328 ? 0.861 22.106 10.530 1.00 88.75 328 VAL A CA 1
ATOM 2533 C C . VAL A 1 328 ? 1.821 23.120 9.899 1.00 88.75 328 VAL A C 1
ATOM 2535 O O . VAL A 1 328 ? 2.324 24.017 10.580 1.00 88.75 328 VAL A O 1
ATOM 2538 N N . ARG A 1 329 ? 2.073 23.009 8.591 1.00 87.19 329 ARG A N 1
ATOM 2539 C CA . ARG A 1 329 ? 2.956 23.917 7.851 1.00 87.19 329 ARG A CA 1
ATOM 2540 C C . ARG A 1 329 ? 2.422 25.343 7.853 1.00 87.19 329 ARG A C 1
ATOM 2542 O O . ARG A 1 329 ? 3.210 26.252 8.065 1.00 87.19 329 ARG A O 1
ATOM 2549 N N . GLY A 1 330 ? 1.118 25.541 7.654 1.00 89.25 330 GLY A N 1
ATOM 2550 C CA . GLY A 1 330 ? 0.486 26.859 7.772 1.00 89.25 330 GLY A CA 1
ATOM 2551 C C . GLY A 1 330 ? 0.719 27.468 9.154 1.00 89.25 330 GLY A C 1
ATOM 2552 O O . GLY A 1 330 ? 1.299 28.544 9.262 1.00 89.25 330 GLY A O 1
ATOM 2553 N N . TYR A 1 331 ? 0.402 26.713 10.209 1.00 91.56 331 TYR A N 1
ATOM 2554 C CA . TYR A 1 331 ? 0.584 27.156 11.593 1.00 91.56 331 TYR A CA 1
ATOM 2555 C C . TYR A 1 331 ? 2.047 27.516 11.925 1.00 91.56 331 TYR A C 1
ATOM 2557 O O . TYR A 1 331 ? 2.336 28.558 12.513 1.00 91.56 331 TYR A O 1
ATOM 2565 N N . THR A 1 332 ? 2.996 26.665 11.526 1.00 87.38 332 THR A N 1
ATOM 2566 C CA . THR A 1 332 ? 4.437 26.881 11.768 1.00 87.38 332 THR A CA 1
ATOM 2567 C C . THR A 1 332 ? 5.032 27.994 10.905 1.00 87.38 332 THR A C 1
ATOM 2569 O O . THR A 1 332 ? 5.905 28.723 11.379 1.00 87.38 332 THR A O 1
ATOM 2572 N N . ALA A 1 333 ? 4.551 28.177 9.673 1.00 86.75 333 ALA A N 1
ATOM 2573 C CA . ALA A 1 333 ? 4.950 29.281 8.805 1.00 86.75 333 ALA A CA 1
ATOM 2574 C C . ALA A 1 333 ? 4.462 30.629 9.348 1.00 86.75 333 ALA A C 1
ATOM 2576 O O . ALA A 1 333 ? 5.252 31.572 9.399 1.00 86.75 333 ALA A O 1
ATOM 2577 N N . ASP A 1 334 ? 3.216 30.704 9.821 1.00 90.44 334 ASP A N 1
ATOM 2578 C CA . ASP A 1 334 ? 2.664 31.905 10.456 1.00 90.44 334 ASP A CA 1
ATOM 2579 C C . ASP A 1 334 ? 3.451 32.264 11.725 1.00 90.44 334 ASP A C 1
ATOM 2581 O O . ASP A 1 334 ? 3.825 33.422 11.930 1.00 90.44 334 ASP A O 1
ATOM 2585 N N . ALA A 1 335 ? 3.802 31.260 12.539 1.00 89.00 335 ALA A N 1
ATOM 2586 C CA . ALA A 1 335 ? 4.668 31.449 13.700 1.00 89.00 335 ALA A CA 1
ATOM 2587 C C . ALA A 1 335 ? 6.068 31.958 13.301 1.00 89.00 335 ALA A C 1
ATOM 2589 O O . ALA A 1 335 ? 6.575 32.908 13.901 1.00 89.00 335 ALA A O 1
ATOM 2590 N N . CYS A 1 336 ? 6.689 31.373 12.272 1.00 87.50 336 CYS A N 1
ATOM 2591 C CA . CYS A 1 336 ? 7.987 31.821 11.759 1.00 87.50 336 CYS A CA 1
ATOM 2592 C C . CYS A 1 336 ? 7.925 33.273 11.238 1.00 87.50 336 CYS A C 1
ATOM 2594 O O . CYS A 1 336 ? 8.778 34.092 11.585 1.00 87.50 336 CYS A O 1
ATOM 2596 N N . ALA A 1 337 ? 6.877 33.637 10.490 1.00 90.81 337 ALA A N 1
ATOM 2597 C CA . ALA A 1 337 ? 6.654 35.003 10.008 1.00 90.81 337 ALA A CA 1
ATOM 2598 C C . ALA A 1 337 ? 6.466 36.010 11.159 1.00 90.81 337 ALA A C 1
ATOM 2600 O O . ALA A 1 337 ? 6.922 37.152 11.072 1.00 90.81 337 ALA A O 1
ATOM 2601 N N . ALA A 1 338 ? 5.877 35.572 12.275 1.00 91.31 338 ALA A N 1
ATOM 2602 C CA . ALA A 1 338 ? 5.746 36.344 13.508 1.00 91.31 338 ALA A CA 1
ATOM 2603 C C . ALA A 1 338 ? 7.051 36.450 14.334 1.00 91.31 338 ALA A C 1
ATOM 2605 O O . ALA A 1 338 ? 7.011 36.895 15.482 1.00 91.31 338 ALA A O 1
ATOM 2606 N N . LYS A 1 339 ? 8.212 36.093 13.760 1.00 88.69 339 LYS A N 1
ATOM 2607 C CA . LYS A 1 339 ? 9.538 36.082 14.410 1.00 88.69 339 LYS A CA 1
ATOM 2608 C C . LYS A 1 339 ? 9.640 35.097 15.581 1.00 88.69 339 LYS A C 1
ATOM 2610 O O . LYS A 1 339 ? 10.299 35.390 16.581 1.00 88.69 339 LYS A O 1
ATOM 2615 N N . ALA A 1 340 ? 9.001 33.930 15.468 1.00 84.50 340 ALA A N 1
ATOM 2616 C CA . ALA A 1 340 ? 9.268 32.817 16.376 1.00 84.50 340 ALA A CA 1
ATOM 2617 C C . ALA A 1 340 ? 10.771 32.443 16.386 1.00 84.50 340 ALA A C 1
ATOM 2619 O O . ALA A 1 340 ? 11.501 32.791 15.454 1.00 84.50 340 ALA A O 1
ATOM 2620 N N . PRO A 1 341 ? 11.251 31.734 17.427 1.00 83.69 341 PRO A N 1
ATOM 2621 C CA . PRO A 1 341 ? 12.639 31.287 17.505 1.00 83.69 341 PRO A CA 1
ATOM 2622 C C . PRO A 1 341 ? 13.081 30.521 16.248 1.00 83.69 341 PRO A C 1
ATOM 2624 O O . PRO A 1 341 ? 12.310 29.730 15.706 1.00 83.69 341 PRO A O 1
ATOM 2627 N N . GLU A 1 342 ? 14.346 30.691 15.851 1.00 84.81 342 GLU A N 1
ATOM 2628 C CA . GLU A 1 342 ? 14.991 30.035 14.696 1.00 84.81 342 GLU A CA 1
ATOM 2629 C C . GLU A 1 342 ? 14.674 28.525 14.547 1.00 84.81 342 GLU A C 1
ATOM 2631 O O . GLU A 1 342 ? 14.325 28.113 13.437 1.00 84.81 342 GLU A O 1
ATOM 2636 N N . PRO A 1 343 ? 14.607 27.710 15.630 1.00 83.00 343 PRO A N 1
ATOM 2637 C CA . PRO A 1 343 ? 14.224 26.296 15.535 1.00 83.00 343 PRO A CA 1
ATOM 2638 C C . PRO A 1 343 ? 12.849 26.016 14.900 1.00 83.00 343 PRO A C 1
ATOM 2640 O O . PRO A 1 343 ? 12.622 24.924 14.382 1.00 83.00 343 PRO A O 1
ATOM 2643 N N . VAL A 1 344 ? 11.908 26.967 14.952 1.00 82.25 344 VAL A N 1
ATOM 2644 C CA . VAL A 1 344 ? 10.578 26.829 14.328 1.00 82.25 344 VAL A CA 1
ATOM 2645 C C . VAL A 1 344 ? 10.682 27.001 12.812 1.00 82.25 344 VAL A C 1
ATOM 2647 O O . VAL A 1 344 ? 10.078 26.235 12.062 1.00 82.25 344 VAL A O 1
ATOM 2650 N N . CYS A 1 345 ? 11.489 27.955 12.350 1.00 85.44 345 CYS A N 1
ATOM 2651 C CA . CYS A 1 345 ? 11.722 28.184 10.925 1.00 85.44 345 CYS A CA 1
ATOM 2652 C C . CYS A 1 345 ? 12.516 27.029 10.284 1.00 85.44 345 CYS A C 1
ATOM 2654 O O . CYS A 1 345 ? 12.181 26.588 9.181 1.00 85.44 345 CYS A O 1
ATOM 2656 N N . ASP A 1 346 ? 13.486 26.458 11.005 1.00 86.94 346 ASP A N 1
ATOM 2657 C CA . ASP A 1 346 ? 14.212 25.248 10.585 1.00 86.94 346 ASP A CA 1
ATOM 2658 C C . ASP A 1 346 ? 13.308 24.011 10.487 1.00 86.94 346 ASP A C 1
ATOM 2660 O O . ASP A 1 346 ? 13.551 23.089 9.697 1.00 86.94 346 ASP A O 1
ATOM 2664 N N . CYS A 1 347 ? 12.229 23.973 11.272 1.00 82.12 347 CYS A N 1
ATOM 2665 C CA . CYS A 1 347 ? 11.241 22.913 11.146 1.00 82.12 347 CYS A CA 1
ATOM 2666 C C . CYS A 1 347 ? 10.476 23.009 9.824 1.00 82.12 347 CYS A C 1
ATOM 2668 O O . CYS A 1 347 ? 10.313 21.987 9.160 1.00 82.12 347 CYS A O 1
ATOM 2670 N N . VAL A 1 348 ? 10.057 24.208 9.403 1.00 82.81 348 VAL A N 1
ATOM 2671 C CA . VAL A 1 348 ? 9.327 24.392 8.135 1.00 82.81 348 VAL A CA 1
ATOM 2672 C C . VAL A 1 348 ? 10.153 23.863 6.960 1.00 82.81 348 VAL A C 1
ATOM 2674 O O . VAL A 1 348 ? 9.641 23.096 6.143 1.00 82.81 348 VAL A O 1
ATOM 2677 N N . SER A 1 349 ? 11.448 24.193 6.912 1.00 84.06 349 SER A N 1
ATOM 2678 C CA . SER A 1 349 ? 12.354 23.691 5.871 1.00 84.06 349 SER A CA 1
ATOM 2679 C C . SER A 1 349 ? 12.567 22.173 5.962 1.00 84.06 349 SER A C 1
ATOM 2681 O O . SER A 1 349 ? 12.630 21.482 4.943 1.00 84.06 349 SER A O 1
ATOM 2683 N N . THR A 1 350 ? 12.615 21.620 7.177 1.00 86.88 350 THR A N 1
ATOM 2684 C CA . THR A 1 350 ? 12.703 20.171 7.402 1.00 86.88 350 THR A CA 1
ATOM 2685 C C . THR A 1 350 ? 11.442 19.438 6.951 1.00 86.88 350 THR A C 1
ATOM 2687 O O . THR A 1 350 ? 11.559 18.414 6.281 1.00 86.88 350 THR A O 1
ATOM 2690 N N . LEU A 1 351 ? 10.251 19.962 7.244 1.00 83.44 351 LEU A N 1
ATOM 2691 C CA . LEU A 1 351 ? 8.981 19.397 6.784 1.00 83.44 351 LEU A CA 1
ATOM 2692 C C . LEU A 1 351 ? 8.863 19.452 5.260 1.00 83.44 351 LEU A C 1
ATOM 2694 O O . LEU A 1 351 ? 8.447 18.465 4.653 1.00 83.44 351 LEU A O 1
ATOM 2698 N N . ASP A 1 352 ? 9.275 20.556 4.625 1.00 84.56 352 ASP A N 1
ATOM 2699 C CA . ASP A 1 352 ? 9.296 20.653 3.162 1.00 84.56 352 ASP A CA 1
ATOM 2700 C C . ASP A 1 352 ? 10.223 19.586 2.549 1.00 84.56 352 ASP A C 1
ATOM 2702 O O . ASP A 1 352 ? 9.800 18.871 1.641 1.00 84.56 352 ASP A O 1
ATOM 2706 N N . ARG A 1 353 ? 11.427 19.392 3.106 1.00 86.38 353 ARG A N 1
ATOM 2707 C CA . ARG A 1 353 ? 12.382 18.355 2.672 1.00 86.38 353 ARG A CA 1
ATOM 2708 C C . ARG A 1 353 ? 11.868 16.930 2.888 1.00 86.38 353 ARG A C 1
ATOM 2710 O O . ARG A 1 353 ? 12.077 16.074 2.033 1.00 86.38 353 ARG A O 1
ATOM 2717 N N . LEU A 1 354 ? 11.215 16.646 4.013 1.00 85.12 354 LEU A N 1
ATOM 2718 C CA . LEU A 1 354 ? 10.650 15.318 4.265 1.00 85.12 354 LEU A CA 1
ATOM 2719 C C . LEU A 1 354 ? 9.461 15.027 3.336 1.00 85.12 354 LEU A C 1
ATOM 2721 O O . LEU A 1 354 ? 9.363 13.934 2.782 1.00 85.12 354 LEU A O 1
ATOM 2725 N N . THR A 1 355 ? 8.606 16.025 3.096 1.00 85.00 355 THR A N 1
ATOM 2726 C CA . THR A 1 355 ? 7.508 15.921 2.122 1.00 85.00 355 THR A CA 1
ATOM 2727 C C . THR A 1 355 ? 8.063 15.659 0.721 1.00 85.00 355 THR A C 1
ATOM 2729 O O . THR A 1 355 ? 7.589 14.779 0.006 1.00 85.00 355 THR A O 1
ATOM 2732 N N . GLU A 1 356 ? 9.123 16.376 0.347 1.00 87.19 356 GLU A N 1
ATOM 2733 C CA . GLU A 1 356 ? 9.840 16.188 -0.910 1.00 87.19 356 GLU A CA 1
ATOM 2734 C C . GLU A 1 356 ? 10.389 14.755 -1.058 1.00 87.19 356 GLU A C 1
ATOM 2736 O O . GLU A 1 356 ? 10.153 14.095 -2.075 1.00 87.19 356 GLU A O 1
ATOM 2741 N N . GLN A 1 357 ? 11.071 14.245 -0.026 1.00 86.44 357 GLN A N 1
ATOM 2742 C CA . GLN A 1 357 ? 11.593 12.874 0.012 1.00 86.44 357 GLN A CA 1
ATOM 2743 C C . GLN A 1 357 ? 10.491 11.823 -0.105 1.00 86.44 357 GLN A C 1
ATOM 2745 O O . GLN A 1 357 ? 10.690 10.783 -0.741 1.00 86.44 357 GLN A O 1
ATOM 2750 N N . TRP A 1 358 ? 9.323 12.088 0.470 1.00 85.56 358 TRP A N 1
ATOM 2751 C CA . TRP A 1 358 ? 8.196 11.189 0.337 1.00 85.56 358 TRP A CA 1
ATOM 2752 C C . TRP A 1 358 ? 7.657 11.127 -1.085 1.00 85.56 358 TRP A C 1
ATOM 2754 O O . TRP A 1 358 ? 7.540 10.029 -1.621 1.00 85.56 358 TRP A O 1
ATOM 2764 N N . PHE A 1 359 ? 7.385 12.268 -1.726 1.00 86.25 359 PHE A N 1
ATOM 2765 C CA . PHE A 1 359 ? 6.926 12.286 -3.120 1.00 86.25 359 PHE A CA 1
ATOM 2766 C C . PHE A 1 359 ? 7.918 11.551 -4.030 1.00 86.25 359 PHE A C 1
ATOM 2768 O O . PHE A 1 359 ? 7.531 10.716 -4.852 1.00 86.25 359 PHE A O 1
ATOM 2775 N N . ALA A 1 360 ? 9.212 11.784 -3.809 1.00 85.12 360 ALA A N 1
ATOM 2776 C CA . ALA A 1 360 ? 10.297 11.040 -4.431 1.00 85.12 360 ALA A CA 1
ATOM 2777 C C . ALA A 1 360 ? 10.170 9.514 -4.219 1.00 85.12 360 ALA A C 1
ATOM 2779 O O . ALA A 1 360 ? 10.211 8.739 -5.180 1.00 85.12 360 ALA A O 1
ATOM 2780 N N . ASN A 1 361 ? 9.991 9.055 -2.979 1.00 84.38 361 ASN A N 1
ATOM 2781 C CA . ASN A 1 361 ? 9.853 7.632 -2.661 1.00 84.38 361 ASN A CA 1
ATOM 2782 C C . ASN A 1 361 ? 8.538 7.024 -3.177 1.00 84.38 361 ASN A C 1
ATOM 2784 O O . ASN A 1 361 ? 8.543 5.878 -3.626 1.00 84.38 361 ASN A O 1
ATOM 2788 N N . MET A 1 362 ? 7.437 7.773 -3.184 1.00 84.25 362 MET A N 1
ATOM 2789 C CA . MET A 1 362 ? 6.154 7.351 -3.742 1.00 84.25 362 MET A CA 1
ATOM 2790 C C . MET A 1 362 ? 6.281 7.086 -5.243 1.00 84.25 362 MET A C 1
ATOM 2792 O O . MET A 1 362 ? 5.893 6.005 -5.692 1.00 84.25 362 MET A O 1
ATOM 2796 N N . ALA A 1 363 ? 6.887 8.014 -5.995 1.00 84.00 363 ALA A N 1
ATOM 2797 C CA . ALA A 1 363 ? 7.156 7.853 -7.425 1.00 84.00 363 ALA A CA 1
ATOM 2798 C C . ALA A 1 363 ? 8.066 6.641 -7.714 1.00 84.00 363 ALA A C 1
ATOM 2800 O O . ALA A 1 363 ? 7.948 5.990 -8.756 1.00 84.00 363 ALA A O 1
ATOM 2801 N N . LYS A 1 364 ? 8.956 6.297 -6.772 1.00 83.12 364 LYS A N 1
ATOM 2802 C CA . LYS A 1 364 ? 9.823 5.114 -6.848 1.00 83.12 364 LYS A CA 1
ATOM 2803 C C . LYS A 1 364 ? 9.093 3.809 -6.525 1.00 83.12 364 LYS A C 1
ATOM 2805 O O . LYS A 1 364 ? 9.320 2.817 -7.213 1.00 83.12 364 LYS A O 1
ATOM 2810 N N . ARG A 1 365 ? 8.327 3.732 -5.438 1.00 82.06 365 ARG A N 1
ATOM 2811 C CA . ARG A 1 365 ? 7.832 2.452 -4.892 1.00 82.06 365 ARG A CA 1
ATOM 2812 C C . ARG A 1 365 ? 6.533 1.993 -5.560 1.00 82.06 365 ARG A C 1
ATOM 2814 O O . ARG A 1 365 ? 6.339 0.792 -5.725 1.00 82.06 365 ARG A O 1
ATOM 2821 N N . ASN A 1 366 ? 5.687 2.923 -5.997 1.00 80.31 366 ASN A N 1
ATOM 2822 C CA . ASN A 1 366 ? 4.346 2.605 -6.481 1.00 80.31 366 ASN A CA 1
ATOM 2823 C C . ASN A 1 366 ? 4.292 2.274 -7.978 1.00 80.31 366 ASN A C 1
ATOM 2825 O O . ASN A 1 366 ? 5.192 2.601 -8.759 1.00 80.31 366 ASN A O 1
ATOM 2829 N N . GLN A 1 367 ? 3.207 1.604 -8.377 1.00 86.38 367 GLN A N 1
ATOM 2830 C CA . GLN A 1 367 ? 2.889 1.400 -9.787 1.00 86.38 367 GLN A CA 1
ATOM 2831 C C . GLN A 1 367 ? 2.526 2.743 -10.448 1.00 86.38 367 GLN A C 1
ATOM 2833 O O . GLN A 1 367 ? 1.891 3.576 -9.796 1.00 86.38 367 GLN A O 1
ATOM 2838 N N . PRO A 1 368 ? 2.888 2.962 -11.729 1.00 87.81 368 PRO A N 1
ATOM 2839 C CA . PRO A 1 368 ? 2.590 4.204 -12.441 1.00 87.81 368 PRO A CA 1
ATOM 2840 C C . PRO A 1 368 ? 1.122 4.638 -12.373 1.00 87.81 368 PRO A C 1
ATOM 2842 O O . PRO A 1 368 ? 0.848 5.819 -12.191 1.00 87.81 368 PRO A O 1
ATOM 2845 N N . ASP A 1 369 ? 0.177 3.701 -12.461 1.00 86.69 369 ASP A N 1
ATOM 2846 C CA . ASP A 1 369 ? -1.251 4.036 -12.451 1.00 86.69 369 ASP A CA 1
ATOM 2847 C C . ASP A 1 369 ? -1.721 4.562 -11.087 1.00 86.69 369 ASP A C 1
ATOM 2849 O O . ASP A 1 369 ? -2.493 5.517 -11.042 1.00 86.69 369 ASP A O 1
ATOM 2853 N N . ASN A 1 370 ? -1.172 4.040 -9.984 1.00 83.94 370 ASN A N 1
ATOM 2854 C CA . ASN A 1 370 ? -1.459 4.543 -8.635 1.00 83.94 370 ASN A CA 1
ATOM 2855 C C . ASN A 1 370 ? -0.910 5.961 -8.446 1.00 83.94 370 ASN A C 1
ATOM 2857 O O . ASN A 1 370 ? -1.592 6.823 -7.898 1.00 83.94 370 ASN A O 1
ATOM 2861 N N . VAL A 1 371 ? 0.310 6.218 -8.935 1.00 85.94 371 VAL A N 1
ATOM 2862 C CA . VAL A 1 371 ? 0.914 7.559 -8.898 1.00 85.94 371 VAL A CA 1
ATOM 2863 C C . VAL A 1 371 ? 0.082 8.535 -9.732 1.00 85.94 371 VAL A C 1
ATOM 2865 O O . VAL A 1 371 ? -0.214 9.634 -9.274 1.00 85.94 371 VAL A O 1
ATOM 2868 N N . ARG A 1 372 ? -0.358 8.124 -10.928 1.00 88.62 372 ARG A N 1
ATOM 2869 C CA . ARG A 1 372 ? -1.190 8.955 -11.807 1.00 88.62 372 ARG A CA 1
ATOM 2870 C C . ARG A 1 372 ? -2.540 9.283 -11.170 1.00 88.62 372 ARG A C 1
ATOM 2872 O O . ARG A 1 372 ? -2.939 10.442 -11.183 1.00 88.62 372 ARG A O 1
ATOM 2879 N N . ALA A 1 373 ? -3.224 8.286 -10.607 1.00 87.06 373 ALA A N 1
ATOM 2880 C CA . ALA A 1 373 ? -4.510 8.472 -9.937 1.00 87.06 373 ALA A CA 1
ATOM 2881 C C . ALA A 1 373 ? -4.390 9.432 -8.745 1.00 87.06 373 ALA A C 1
ATOM 2883 O O . ALA A 1 373 ? -5.170 10.376 -8.633 1.00 87.06 373 ALA A O 1
ATOM 2884 N N . PHE A 1 374 ? -3.363 9.245 -7.912 1.00 85.38 374 PHE A N 1
ATOM 2885 C CA . PHE A 1 374 ? -3.087 10.118 -6.775 1.00 85.38 374 PHE A CA 1
ATOM 2886 C C . PHE A 1 374 ? -2.844 11.571 -7.211 1.00 85.38 374 PHE A C 1
ATOM 2888 O O . PHE A 1 374 ? -3.454 12.505 -6.695 1.00 85.38 374 PHE A O 1
ATOM 2895 N N . LEU A 1 375 ? -1.986 11.786 -8.209 1.00 87.19 375 LEU A N 1
ATOM 2896 C CA . LEU A 1 375 ? -1.632 13.136 -8.646 1.00 87.19 375 LEU A CA 1
ATOM 2897 C C . LEU A 1 375 ? -2.735 13.831 -9.447 1.00 87.19 375 LEU A C 1
ATOM 2899 O O . LEU A 1 375 ? -2.796 15.060 -9.426 1.00 87.19 375 LEU A O 1
ATOM 2903 N N . ALA A 1 376 ? -3.631 13.082 -10.095 1.00 86.94 376 ALA A N 1
ATOM 2904 C CA . ALA A 1 376 ? -4.814 13.648 -10.741 1.00 86.94 376 ALA A CA 1
ATOM 2905 C C . ALA A 1 376 ? -5.721 14.376 -9.732 1.00 86.94 376 ALA A C 1
ATOM 2907 O O . ALA A 1 376 ? -6.247 15.445 -10.042 1.00 86.94 376 ALA A O 1
ATOM 2908 N N . ASN A 1 377 ? -5.822 13.856 -8.506 1.00 84.69 377 ASN A N 1
ATOM 2909 C CA . ASN A 1 377 ? -6.565 14.491 -7.414 1.00 84.69 377 ASN A CA 1
ATOM 2910 C C . ASN A 1 377 ? -5.771 15.620 -6.726 1.00 84.69 377 ASN A C 1
ATOM 2912 O O . ASN A 1 377 ? -6.341 16.440 -6.007 1.00 84.69 377 ASN A O 1
ATOM 2916 N N . HIS A 1 378 ? -4.459 15.713 -6.976 1.00 85.19 378 HIS A N 1
ATOM 2917 C CA . HIS A 1 378 ? -3.537 16.604 -6.264 1.00 85.19 378 HIS A CA 1
ATOM 2918 C C . HIS A 1 378 ? -2.595 17.385 -7.194 1.00 85.19 378 HIS A C 1
ATOM 2920 O O . HIS A 1 378 ? -1.401 17.534 -6.923 1.00 85.19 378 HIS A O 1
ATOM 2926 N N . ALA A 1 379 ? -3.130 17.938 -8.286 1.00 85.00 379 ALA A N 1
ATOM 2927 C CA . ALA A 1 379 ? -2.338 18.602 -9.327 1.00 85.00 379 ALA A CA 1
ATOM 2928 C C . ALA A 1 379 ? -1.434 19.747 -8.814 1.00 85.00 379 ALA A C 1
ATOM 2930 O O . ALA A 1 379 ? -0.355 19.985 -9.357 1.00 85.00 379 ALA A O 1
ATOM 2931 N N . SER A 1 380 ? -1.838 20.468 -7.761 1.00 83.75 380 SER A N 1
ATOM 2932 C CA . SER A 1 380 ? -1.015 21.525 -7.149 1.00 83.75 380 SER A CA 1
ATOM 2933 C C . SER A 1 380 ? 0.248 20.971 -6.483 1.00 83.75 380 SER A C 1
ATOM 2935 O O . SER A 1 380 ? 1.331 21.533 -6.651 1.00 83.75 380 SER A O 1
ATOM 2937 N N . LEU A 1 381 ? 0.122 19.851 -5.770 1.00 81.31 381 LEU A N 1
ATOM 2938 C CA . LEU A 1 381 ? 1.231 19.152 -5.128 1.00 81.31 381 LEU A CA 1
ATOM 2939 C C . LEU A 1 381 ? 2.118 18.468 -6.166 1.00 81.31 381 LEU A C 1
ATOM 2941 O O . LEU A 1 381 ? 3.340 18.552 -6.060 1.00 81.31 381 LEU A O 1
ATOM 2945 N N . ALA A 1 382 ? 1.506 17.881 -7.200 1.00 83.31 382 ALA A N 1
ATOM 2946 C CA . ALA A 1 382 ? 2.215 17.313 -8.340 1.00 83.31 382 ALA A CA 1
ATOM 2947 C C . ALA A 1 382 ? 3.172 18.341 -8.949 1.00 83.31 382 ALA A C 1
ATOM 2949 O O . ALA A 1 382 ? 4.365 18.072 -9.045 1.00 83.31 382 ALA A O 1
ATOM 2950 N N . ARG A 1 383 ? 2.682 19.554 -9.246 1.00 84.75 383 ARG A N 1
ATOM 2951 C CA . ARG A 1 383 ? 3.516 20.655 -9.752 1.00 84.75 383 ARG A CA 1
ATOM 2952 C C . ARG A 1 383 ? 4.590 21.089 -8.756 1.00 84.75 383 ARG A C 1
ATOM 2954 O O . ARG A 1 383 ? 5.744 21.238 -9.144 1.00 84.75 383 ARG A O 1
ATOM 2961 N N . LYS A 1 384 ? 4.239 21.257 -7.473 1.00 85.62 384 LYS A N 1
ATOM 2962 C CA . LYS A 1 384 ? 5.188 21.700 -6.433 1.00 85.62 384 LYS A CA 1
ATOM 2963 C C . LYS A 1 384 ? 6.368 20.733 -6.279 1.00 85.62 384 LYS A C 1
ATOM 2965 O O . LYS A 1 384 ? 7.504 21.181 -6.157 1.00 85.62 384 LYS A O 1
ATOM 2970 N N . TYR A 1 385 ? 6.108 19.426 -6.289 1.00 87.81 385 TYR A N 1
ATOM 2971 C CA . TYR A 1 385 ? 7.111 18.390 -6.014 1.00 87.81 385 TYR A CA 1
ATOM 2972 C C . TYR A 1 385 ? 7.597 17.644 -7.267 1.00 87.81 385 TYR A C 1
ATOM 2974 O O . TYR A 1 385 ? 8.377 16.695 -7.151 1.00 87.81 385 TYR A O 1
ATOM 2982 N N . ASN A 1 386 ? 7.201 18.088 -8.468 1.00 87.06 386 ASN A N 1
ATOM 2983 C CA . ASN A 1 386 ? 7.555 17.459 -9.746 1.00 87.06 386 ASN A CA 1
ATOM 2984 C C . ASN A 1 386 ? 9.070 17.261 -9.891 1.00 87.06 386 ASN A C 1
ATOM 2986 O O . ASN A 1 386 ? 9.541 16.195 -10.292 1.00 87.06 386 ASN A O 1
ATOM 2990 N N . CYS A 1 387 ? 9.846 18.270 -9.488 1.00 87.38 387 CYS A N 1
ATOM 2991 C CA . CYS A 1 387 ? 11.299 18.212 -9.567 1.00 87.38 387 CYS A CA 1
ATOM 2992 C C . CYS A 1 387 ? 11.888 17.058 -8.752 1.00 87.38 387 CYS A C 1
ATOM 2994 O O . CYS A 1 387 ? 12.709 16.290 -9.247 1.00 87.38 387 CYS A O 1
ATOM 2996 N N . ALA A 1 388 ? 11.457 16.917 -7.503 1.00 87.19 388 ALA A N 1
ATOM 2997 C CA . ALA A 1 388 ? 11.973 15.904 -6.598 1.00 87.19 388 ALA A CA 1
ATOM 2998 C C . ALA A 1 388 ? 11.595 14.491 -7.030 1.00 87.19 388 ALA A C 1
ATOM 3000 O O . ALA A 1 388 ? 12.432 13.586 -7.006 1.00 87.19 388 ALA A O 1
ATOM 3001 N N . MET A 1 389 ? 10.351 14.321 -7.488 1.00 89.50 389 MET A N 1
ATOM 3002 C CA . MET A 1 389 ? 9.882 13.065 -8.070 1.00 89.50 389 MET A CA 1
ATOM 3003 C C . MET A 1 389 ? 10.717 12.690 -9.292 1.00 89.50 389 MET A C 1
ATOM 3005 O O . MET A 1 389 ? 11.237 11.576 -9.365 1.00 89.50 389 MET A O 1
ATOM 3009 N N . THR A 1 390 ? 10.923 13.640 -10.207 1.00 89.38 390 THR A N 1
ATOM 3010 C CA . THR A 1 390 ? 11.741 13.445 -11.410 1.00 89.38 390 THR A CA 1
ATOM 3011 C C . THR A 1 390 ? 13.179 13.080 -11.043 1.00 89.38 390 THR A C 1
ATOM 3013 O O . THR A 1 390 ? 13.698 12.070 -11.520 1.00 89.38 390 THR A O 1
ATOM 3016 N N . ARG A 1 391 ? 13.802 13.841 -10.128 1.00 89.12 391 ARG A N 1
ATOM 3017 C CA . ARG A 1 391 ? 15.157 13.581 -9.617 1.00 89.12 391 ARG A CA 1
ATOM 3018 C C . ARG A 1 391 ? 15.287 12.186 -9.057 1.00 89.12 391 ARG A C 1
ATOM 3020 O O . ARG A 1 391 ? 16.213 11.474 -9.431 1.00 89.12 391 ARG A O 1
ATOM 3027 N N . ARG A 1 392 ? 14.348 11.766 -8.214 1.00 88.75 392 ARG A N 1
ATOM 3028 C CA . ARG A 1 392 ? 14.399 10.441 -7.609 1.00 88.75 392 ARG A CA 1
ATOM 3029 C C . ARG A 1 392 ? 14.278 9.337 -8.646 1.00 88.75 392 ARG A C 1
ATOM 3031 O O . ARG A 1 392 ? 15.130 8.455 -8.658 1.00 88.75 392 ARG A O 1
ATOM 3038 N N . VAL A 1 393 ? 13.277 9.413 -9.526 1.00 87.69 393 VAL A N 1
ATOM 3039 C CA . VAL A 1 393 ? 13.041 8.387 -10.551 1.00 87.69 393 VAL A CA 1
ATOM 3040 C C . VAL A 1 393 ? 14.240 8.241 -11.485 1.00 87.69 393 VAL A C 1
ATOM 3042 O O . VAL A 1 393 ? 14.620 7.113 -11.790 1.00 87.69 393 VAL A O 1
ATOM 3045 N N . VAL A 1 394 ? 14.862 9.352 -11.889 1.00 88.06 394 VAL A N 1
ATOM 3046 C CA . VAL A 1 394 ? 16.059 9.332 -12.741 1.00 88.06 394 VAL A CA 1
ATOM 3047 C C . VAL A 1 394 ? 17.296 8.859 -11.966 1.00 88.06 394 VAL A C 1
ATOM 3049 O O . VAL A 1 394 ? 18.037 8.024 -12.469 1.00 88.06 394 VAL A O 1
ATOM 3052 N N . SER A 1 395 ? 17.513 9.330 -10.733 1.00 85.81 395 SER A N 1
ATOM 3053 C CA . SER A 1 395 ? 18.689 8.959 -9.920 1.00 85.81 395 SER A CA 1
ATOM 3054 C C . SER A 1 395 ? 18.720 7.486 -9.499 1.00 85.81 395 SER A C 1
ATOM 3056 O O . SER A 1 395 ? 19.793 6.939 -9.268 1.00 85.81 395 SER A O 1
ATOM 3058 N N . ASP A 1 396 ? 17.556 6.840 -9.402 1.00 82.44 396 ASP A N 1
ATOM 3059 C CA . ASP A 1 396 ? 17.437 5.416 -9.076 1.00 82.44 396 ASP A CA 1
ATOM 3060 C C . ASP A 1 396 ? 17.648 4.492 -10.280 1.00 82.44 396 ASP A C 1
ATOM 3062 O O . ASP A 1 396 ? 17.575 3.270 -10.132 1.00 82.44 396 ASP A O 1
ATOM 3066 N N . MET A 1 397 ? 17.883 5.043 -11.473 1.00 83.56 397 MET A N 1
ATOM 3067 C CA . MET A 1 397 ? 18.267 4.239 -12.625 1.00 83.56 397 MET A CA 1
ATOM 3068 C C . MET A 1 397 ? 19.658 3.647 -12.372 1.00 83.56 397 MET A C 1
ATOM 3070 O O . MET A 1 397 ? 20.668 4.330 -12.474 1.00 83.56 397 MET A O 1
ATOM 3074 N N . SER A 1 398 ? 19.735 2.365 -12.029 1.00 75.44 398 SER A N 1
ATOM 3075 C CA . SER A 1 398 ? 20.988 1.619 -12.137 1.00 75.44 398 SER A CA 1
ATOM 3076 C C . SER A 1 398 ? 21.310 1.338 -13.608 1.00 75.44 398 SER A C 1
ATOM 3078 O O . SER A 1 398 ? 20.417 1.381 -14.461 1.00 75.44 398 SER A O 1
ATOM 3080 N N . MET A 1 399 ? 22.561 0.958 -13.899 1.00 63.38 399 MET A N 1
ATOM 3081 C CA . MET A 1 399 ? 22.971 0.531 -15.248 1.00 63.38 399 MET A CA 1
ATOM 3082 C C . MET A 1 399 ? 22.104 -0.602 -15.825 1.00 63.38 399 MET A C 1
ATOM 3084 O O . MET A 1 399 ? 21.981 -0.696 -17.042 1.00 63.38 399 MET A O 1
ATOM 3088 N N . ASP A 1 400 ? 21.447 -1.382 -14.960 1.00 54.19 400 ASP A N 1
ATOM 3089 C CA . ASP A 1 400 ? 20.613 -2.532 -15.323 1.00 54.19 400 ASP A CA 1
ATOM 3090 C C . ASP A 1 400 ? 19.099 -2.268 -15.198 1.00 54.19 400 ASP A C 1
ATOM 3092 O O . ASP A 1 400 ? 18.293 -3.170 -15.432 1.00 54.19 400 ASP A O 1
ATOM 3096 N N . THR A 1 401 ? 18.666 -1.065 -14.794 1.00 58.19 401 THR A N 1
ATOM 3097 C CA . THR A 1 401 ? 17.224 -0.785 -14.676 1.00 58.19 401 THR A CA 1
ATOM 3098 C C . THR A 1 401 ? 16.646 -0.449 -16.049 1.00 58.19 401 THR A C 1
ATOM 3100 O O . THR A 1 401 ? 17.111 0.483 -16.700 1.00 58.19 401 THR A O 1
ATOM 3103 N N . ASP A 1 402 ? 15.599 -1.164 -16.477 1.00 78.50 402 ASP A N 1
ATOM 3104 C CA . ASP A 1 402 ? 14.920 -0.902 -17.751 1.00 78.50 402 ASP A CA 1
ATOM 3105 C C . ASP A 1 402 ? 14.469 0.565 -17.833 1.00 78.50 402 ASP A C 1
ATOM 3107 O O . ASP A 1 402 ? 13.569 0.983 -17.099 1.00 78.50 402 ASP A O 1
ATOM 3111 N N . CYS A 1 403 ? 15.041 1.338 -18.767 1.00 86.50 403 CYS A N 1
ATOM 3112 C CA . CYS A 1 403 ? 14.593 2.694 -19.115 1.00 86.50 403 CYS A CA 1
ATOM 3113 C C . CYS A 1 403 ? 13.061 2.767 -19.253 1.00 86.50 403 CYS A C 1
ATOM 3115 O O . CYS A 1 403 ? 12.454 3.764 -18.880 1.00 86.50 403 CYS A O 1
ATOM 3117 N N . ALA A 1 404 ? 12.427 1.686 -19.724 1.00 86.81 404 ALA A N 1
ATOM 3118 C CA . ALA A 1 404 ? 10.978 1.546 -19.827 1.00 86.81 404 ALA A CA 1
ATOM 3119 C C . ALA A 1 404 ? 10.250 1.668 -18.475 1.00 86.81 404 ALA A C 1
ATOM 3121 O O . ALA A 1 404 ? 9.185 2.275 -18.398 1.00 86.81 404 ALA A O 1
ATOM 3122 N N . LYS A 1 405 ? 10.820 1.141 -17.385 1.00 87.69 405 LYS A N 1
ATOM 3123 C CA . LYS A 1 405 ? 10.244 1.238 -16.036 1.00 87.69 405 LYS A CA 1
ATOM 3124 C C . LYS A 1 405 ? 10.333 2.663 -15.494 1.00 87.69 405 LYS A C 1
ATOM 3126 O O . LYS A 1 405 ? 9.361 3.165 -14.929 1.00 87.69 405 LYS A O 1
ATOM 3131 N N . ALA A 1 406 ? 11.484 3.312 -15.669 1.00 89.31 406 ALA A N 1
ATOM 3132 C CA . ALA A 1 406 ? 11.666 4.710 -15.287 1.00 89.31 406 ALA A CA 1
ATOM 3133 C C . ALA A 1 406 ? 10.778 5.638 -16.133 1.00 89.31 406 ALA A C 1
ATOM 3135 O O . ALA A 1 406 ? 10.115 6.508 -15.577 1.00 89.31 406 ALA A O 1
ATOM 3136 N N . LEU A 1 407 ? 10.664 5.382 -17.440 1.00 90.44 407 LEU A N 1
ATOM 3137 C CA . LEU A 1 407 ? 9.738 6.075 -18.336 1.00 90.44 407 LEU A CA 1
ATOM 3138 C C . LEU A 1 407 ? 8.281 5.896 -17.902 1.00 90.44 407 LEU A C 1
ATOM 3140 O O . LEU A 1 407 ? 7.554 6.878 -17.804 1.00 90.44 407 LEU A O 1
ATOM 3144 N N . GLY A 1 408 ? 7.862 4.665 -17.593 1.00 89.38 408 GLY A N 1
ATOM 3145 C CA . GLY A 1 408 ? 6.515 4.382 -17.101 1.00 89.38 408 GLY A CA 1
ATOM 3146 C C . GLY A 1 408 ? 6.191 5.200 -15.852 1.00 89.38 408 GLY A C 1
ATOM 3147 O O . GLY A 1 408 ? 5.139 5.830 -15.788 1.00 89.38 408 GLY A O 1
ATOM 3148 N N . ARG A 1 409 ? 7.129 5.280 -14.901 1.00 89.38 409 ARG A N 1
ATOM 3149 C CA . ARG A 1 409 ? 6.987 6.111 -13.695 1.00 89.38 409 ARG A CA 1
ATOM 3150 C C . ARG A 1 409 ? 6.947 7.601 -14.010 1.00 89.38 409 ARG A C 1
ATOM 3152 O O . ARG A 1 409 ? 6.043 8.267 -13.529 1.00 89.38 409 ARG A O 1
ATOM 3159 N N . LEU A 1 410 ? 7.867 8.110 -14.830 1.00 90.50 410 LEU A N 1
ATOM 3160 C CA . LEU A 1 410 ? 7.874 9.519 -15.240 1.00 90.50 410 LEU A CA 1
ATOM 3161 C C . LEU A 1 410 ? 6.556 9.897 -15.919 1.00 90.50 410 LEU A C 1
ATOM 3163 O O . LEU A 1 410 ? 5.939 10.883 -15.540 1.00 90.50 410 LEU A O 1
ATOM 3167 N N . SER A 1 411 ? 6.054 9.063 -16.832 1.00 90.06 411 SER A N 1
ATOM 3168 C CA . SER A 1 411 ? 4.785 9.292 -17.539 1.00 90.06 411 SER A CA 1
ATOM 3169 C C . SER A 1 411 ? 3.545 9.319 -16.633 1.00 90.06 411 SER A C 1
ATOM 3171 O O . SER A 1 411 ? 2.459 9.689 -17.079 1.00 90.06 411 SER A O 1
ATOM 3173 N N . ALA A 1 412 ? 3.665 8.897 -15.370 1.00 88.25 412 ALA A N 1
ATOM 3174 C CA . ALA A 1 412 ? 2.574 8.986 -14.407 1.00 88.25 412 ALA A CA 1
ATOM 3175 C C . ALA A 1 412 ? 2.358 10.412 -13.887 1.00 88.25 412 ALA A C 1
ATOM 3177 O O . ALA A 1 412 ? 1.242 10.736 -13.491 1.00 88.25 412 ALA A O 1
ATOM 3178 N N . PHE A 1 413 ? 3.403 11.244 -13.872 1.00 86.94 413 PHE A N 1
ATOM 3179 C CA . PHE A 1 413 ? 3.370 12.548 -13.205 1.00 86.94 413 PHE A CA 1
ATOM 3180 C C . PHE A 1 413 ? 3.964 13.699 -14.008 1.00 86.94 413 PHE A C 1
ATOM 3182 O O . PHE A 1 413 ? 3.635 14.852 -13.751 1.00 86.94 413 PHE A O 1
ATOM 3189 N N . TYR A 1 414 ? 4.824 13.402 -14.975 1.00 87.25 414 TYR A N 1
ATOM 3190 C CA . TYR A 1 414 ? 5.443 14.407 -15.812 1.00 87.25 414 TYR A CA 1
ATOM 3191 C C . TYR A 1 414 ? 4.479 14.867 -16.910 1.00 87.25 414 TYR A C 1
ATOM 3193 O O . TYR A 1 414 ? 3.948 14.055 -17.671 1.00 87.25 414 TYR A O 1
ATOM 3201 N N . GLN A 1 415 ? 4.296 16.181 -17.005 1.00 83.06 415 GLN A N 1
ATOM 3202 C CA . GLN A 1 415 ? 3.649 16.859 -18.120 1.00 83.06 415 GLN A CA 1
ATOM 3203 C C . GLN A 1 415 ? 4.638 17.878 -18.704 1.00 83.06 415 GLN A C 1
ATOM 3205 O O . GLN A 1 415 ? 5.299 18.575 -17.929 1.00 83.06 415 GLN A O 1
ATOM 3210 N N . PRO A 1 416 ? 4.750 17.987 -20.040 1.00 80.94 416 PRO A N 1
ATOM 3211 C CA . PRO A 1 416 ? 5.559 19.026 -20.664 1.00 80.94 416 PRO A CA 1
ATOM 3212 C C . PRO A 1 416 ? 5.124 20.425 -20.203 1.00 80.94 416 PRO A C 1
ATOM 3214 O O . PRO A 1 416 ? 3.935 20.743 -20.207 1.00 80.94 416 PRO A O 1
ATOM 3217 N N . GLY A 1 417 ? 6.088 21.258 -19.827 1.00 79.88 417 GLY A N 1
ATOM 3218 C CA . GLY A 1 417 ? 5.916 22.623 -19.331 1.00 79.88 417 GLY A CA 1
ATOM 3219 C C . GLY A 1 417 ? 5.842 22.756 -17.807 1.00 79.88 417 GLY A C 1
ATOM 3220 O O . GLY A 1 417 ? 5.873 23.880 -17.307 1.00 79.88 417 GLY A O 1
ATOM 3221 N N . ASP A 1 418 ? 5.785 21.646 -17.062 1.00 74.69 418 ASP A N 1
ATOM 3222 C CA . ASP A 1 418 ? 5.619 21.656 -15.599 1.00 74.69 418 ASP A CA 1
ATOM 3223 C C . ASP A 1 418 ? 6.944 21.548 -14.813 1.00 74.69 418 ASP A C 1
ATOM 3225 O O . ASP A 1 418 ? 6.931 21.559 -13.576 1.00 74.69 418 ASP A O 1
ATOM 3229 N N . ILE A 1 419 ? 8.102 21.422 -15.474 1.00 67.25 419 ILE A N 1
ATOM 3230 C CA . ILE A 1 419 ? 9.400 21.407 -14.778 1.00 67.25 419 ILE A CA 1
ATOM 3231 C C . ILE A 1 419 ? 9.933 22.831 -14.604 1.00 67.25 419 ILE A C 1
ATOM 3233 O O . ILE A 1 419 ? 10.326 23.496 -15.555 1.00 67.25 419 ILE A O 1
ATOM 3237 N N . LEU A 1 420 ? 10.024 23.260 -13.344 1.00 65.62 420 LEU A N 1
ATOM 3238 C CA . LEU A 1 420 ? 10.640 24.529 -12.940 1.00 65.62 420 LEU A CA 1
ATOM 3239 C C . LEU A 1 420 ? 12.053 24.371 -12.362 1.00 65.62 420 LEU A C 1
ATOM 3241 O O . LEU A 1 420 ? 12.564 25.315 -11.761 1.00 65.62 420 LEU A O 1
ATOM 3245 N N . CYS A 1 421 ? 12.681 23.197 -12.464 1.00 77.81 421 CYS A N 1
ATOM 3246 C CA . CYS A 1 421 ? 13.968 22.966 -11.812 1.00 77.81 421 CYS A CA 1
ATOM 3247 C C . CYS A 1 421 ? 15.121 22.682 -12.776 1.00 77.81 421 CYS A C 1
ATOM 3249 O O . CYS A 1 421 ? 14.878 22.174 -13.866 1.00 77.81 421 CYS A O 1
ATOM 3251 N N . PRO A 1 422 ? 16.373 22.965 -12.363 1.00 81.81 422 PRO A N 1
ATOM 3252 C CA . PRO A 1 422 ? 17.550 22.635 -13.153 1.00 81.81 422 PRO A CA 1
ATOM 3253 C C . PRO A 1 422 ? 17.658 21.122 -13.318 1.00 81.81 422 PRO A C 1
ATOM 3255 O O . PRO A 1 422 ? 17.693 20.371 -12.328 1.00 81.81 422 PRO A O 1
ATOM 3258 N N . MET A 1 423 ? 17.709 20.694 -14.573 1.00 81.31 423 MET A N 1
ATOM 3259 C CA . MET A 1 423 ? 17.674 19.295 -14.988 1.00 81.31 423 MET A CA 1
ATOM 3260 C C . MET A 1 423 ? 18.991 18.849 -15.617 1.00 81.31 423 MET A C 1
ATOM 3262 O O . MET A 1 423 ? 19.136 17.659 -15.879 1.00 81.31 423 MET A O 1
ATOM 3266 N N . ALA A 1 424 ? 19.954 19.752 -15.828 1.00 79.94 424 ALA A N 1
ATOM 3267 C CA . ALA A 1 424 ? 21.253 19.435 -16.425 1.00 79.94 424 ALA A CA 1
ATOM 3268 C C . ALA A 1 424 ? 21.920 18.177 -15.822 1.00 79.94 424 ALA A C 1
ATOM 3270 O O . ALA A 1 424 ? 22.234 17.247 -16.565 1.00 79.94 424 ALA A O 1
ATOM 3271 N N . ASP A 1 425 ? 22.039 18.090 -14.491 1.00 81.25 425 ASP A N 1
ATOM 3272 C CA . ASP A 1 425 ? 22.680 16.952 -13.801 1.00 81.25 425 ASP A CA 1
ATOM 3273 C C . ASP A 1 425 ? 21.888 15.639 -13.950 1.00 81.25 425 ASP A C 1
ATOM 3275 O O . ASP A 1 425 ? 22.445 14.541 -14.025 1.00 81.25 425 ASP A O 1
ATOM 3279 N N . LEU A 1 426 ? 20.558 15.730 -14.012 1.00 82.81 426 LEU A N 1
ATOM 3280 C CA . LEU A 1 426 ? 19.703 14.567 -14.244 1.00 82.81 426 LEU A CA 1
ATOM 3281 C C . LEU A 1 426 ? 19.769 14.107 -15.687 1.00 82.81 426 LEU A C 1
ATOM 3283 O O . LEU A 1 426 ? 19.775 12.911 -15.966 1.00 82.81 426 LEU A O 1
ATOM 3287 N N . PHE A 1 427 ? 19.814 15.057 -16.607 1.00 84.25 427 PHE A N 1
ATOM 3288 C CA . PHE A 1 427 ? 19.900 14.777 -18.019 1.00 84.25 427 PHE A CA 1
ATOM 3289 C C . PHE A 1 427 ? 21.244 14.141 -18.365 1.00 84.25 427 PHE A C 1
ATOM 3291 O O . PHE A 1 427 ? 21.290 13.177 -19.124 1.00 84.25 427 PHE A O 1
ATOM 3298 N N . GLU A 1 428 ? 22.321 14.591 -17.721 1.00 84.19 428 GLU A N 1
ATOM 3299 C CA . GLU A 1 428 ? 23.603 13.894 -17.695 1.00 84.19 428 GLU A CA 1
ATOM 3300 C C . GLU A 1 428 ? 23.425 12.411 -17.304 1.00 84.19 428 GLU A C 1
ATOM 3302 O O . GLU A 1 428 ? 23.948 11.512 -17.971 1.00 84.19 428 GLU A O 1
ATOM 3307 N N . TYR A 1 429 ? 22.635 12.130 -16.265 1.00 85.19 429 TYR A N 1
ATOM 3308 C CA . TYR A 1 429 ? 22.357 10.767 -15.809 1.00 85.19 429 TYR A CA 1
ATOM 3309 C C . TYR A 1 429 ? 21.530 9.947 -16.819 1.00 85.19 429 TYR A C 1
ATOM 3311 O O . TYR A 1 429 ? 21.824 8.773 -17.056 1.00 85.19 429 TYR A O 1
ATOM 3319 N N . VAL A 1 430 ? 20.542 10.558 -17.477 1.00 86.62 430 VAL A N 1
ATOM 3320 C CA . VAL A 1 430 ? 19.752 9.931 -18.556 1.00 86.62 430 VAL A CA 1
ATOM 3321 C C . VAL A 1 430 ? 20.635 9.611 -19.765 1.00 86.62 430 VAL A C 1
ATOM 3323 O O . VAL A 1 430 ? 20.587 8.500 -20.302 1.00 86.62 430 VAL A O 1
ATOM 3326 N N . CYS A 1 431 ? 21.499 10.550 -20.153 1.00 83.62 431 CYS A N 1
ATOM 3327 C CA . CYS A 1 431 ? 22.493 10.389 -21.210 1.00 83.62 431 CYS A CA 1
ATOM 3328 C C . CYS A 1 431 ? 23.503 9.286 -20.883 1.00 83.62 431 CYS A C 1
ATOM 3330 O O . CYS A 1 431 ? 23.845 8.473 -21.746 1.00 83.62 431 CYS A O 1
ATOM 3332 N N . ARG A 1 432 ? 23.941 9.210 -19.621 1.00 82.75 432 ARG A N 1
ATOM 3333 C CA . ARG A 1 432 ? 24.834 8.164 -19.111 1.00 82.75 432 ARG A CA 1
ATOM 3334 C C . ARG A 1 432 ? 24.253 6.767 -19.328 1.00 82.75 432 ARG A C 1
ATOM 3336 O O . ARG A 1 432 ? 24.981 5.883 -19.779 1.00 82.75 432 ARG A O 1
ATOM 3343 N N . HIS A 1 433 ? 22.952 6.610 -19.098 1.00 82.19 433 HIS A N 1
ATOM 3344 C CA . HIS A 1 433 ? 22.217 5.349 -19.240 1.00 82.19 433 HIS A CA 1
ATOM 3345 C C . HIS A 1 433 ? 21.619 5.116 -20.639 1.00 82.19 433 HIS A C 1
ATOM 3347 O O . HIS A 1 433 ? 21.043 4.061 -20.891 1.00 82.19 433 HIS A O 1
ATOM 3353 N N . ARG A 1 434 ? 21.781 6.063 -21.578 1.00 83.62 434 ARG A N 1
ATOM 3354 C CA . ARG A 1 434 ? 21.281 5.981 -22.968 1.00 83.62 434 ARG A CA 1
ATOM 3355 C C . ARG A 1 434 ? 19.766 5.748 -23.068 1.00 83.62 434 ARG A C 1
ATOM 3357 O O . ARG A 1 434 ? 19.297 5.072 -23.985 1.00 83.62 434 ARG A O 1
ATOM 3364 N N . CYS A 1 435 ? 18.993 6.319 -22.149 1.00 86.50 435 CYS A N 1
ATOM 3365 C CA . CYS A 1 435 ? 17.538 6.181 -22.143 1.00 86.50 435 CYS A CA 1
ATOM 3366 C C . CYS A 1 435 ? 16.877 7.219 -23.060 1.00 86.50 435 CYS A C 1
ATOM 3368 O O . CYS A 1 435 ? 16.346 8.225 -22.590 1.00 86.50 435 CYS A O 1
ATOM 3370 N N . GLY A 1 436 ? 16.918 6.964 -24.372 1.00 86.69 436 GLY A N 1
ATOM 3371 C CA . GLY A 1 436 ? 16.399 7.871 -25.405 1.00 86.69 436 GLY A CA 1
ATOM 3372 C C . GLY A 1 436 ? 14.940 8.287 -25.198 1.00 86.69 436 GLY A C 1
ATOM 3373 O O . GLY A 1 436 ? 14.623 9.462 -25.349 1.00 86.69 436 GLY A O 1
ATOM 3374 N N . ASP A 1 437 ? 14.074 7.369 -24.763 1.00 88.75 437 ASP A N 1
ATOM 3375 C CA . ASP A 1 437 ? 12.658 7.679 -24.529 1.00 88.75 437 ASP A CA 1
ATOM 3376 C C . ASP A 1 437 ? 12.462 8.662 -23.365 1.00 88.75 437 ASP A C 1
ATOM 3378 O O . ASP A 1 437 ? 11.669 9.595 -23.461 1.00 88.75 437 ASP A O 1
ATOM 3382 N N . ILE A 1 438 ? 13.232 8.504 -22.281 1.00 90.06 438 ILE A N 1
ATOM 3383 C CA . ILE A 1 438 ? 13.218 9.443 -21.150 1.00 90.06 438 ILE A CA 1
ATOM 3384 C C . ILE A 1 438 ? 13.761 10.798 -21.596 1.00 90.06 438 ILE A C 1
ATOM 3386 O O . ILE A 1 438 ? 13.186 11.831 -21.264 1.00 90.06 438 ILE A O 1
ATOM 3390 N N . ALA A 1 439 ? 14.840 10.807 -22.382 1.00 89.62 439 ALA A N 1
ATOM 3391 C CA . ALA A 1 439 ? 15.368 12.044 -22.939 1.00 89.62 439 ALA A CA 1
ATOM 3392 C C . ALA A 1 439 ? 14.318 12.754 -23.805 1.00 89.62 439 ALA A C 1
ATOM 3394 O O . ALA A 1 439 ? 14.137 13.956 -23.663 1.00 89.62 439 ALA A O 1
ATOM 3395 N N . GLY A 1 440 ? 13.569 12.025 -24.636 1.00 89.00 440 GLY A N 1
ATOM 3396 C CA . GLY A 1 440 ? 12.502 12.605 -25.453 1.00 89.00 440 GLY A CA 1
ATOM 3397 C C . GLY A 1 440 ? 11.353 13.203 -24.653 1.00 89.00 440 GLY A C 1
ATOM 3398 O O . GLY A 1 440 ? 10.754 14.178 -25.101 1.00 89.00 440 GLY A O 1
ATOM 3399 N N . VAL A 1 441 ? 11.095 12.667 -23.462 1.00 89.38 441 VAL A N 1
ATOM 3400 C CA . VAL A 1 441 ? 10.141 13.238 -22.513 1.00 89.38 441 VAL A CA 1
ATOM 3401 C C . VAL A 1 441 ? 10.685 14.525 -21.891 1.00 89.38 441 VAL A C 1
ATOM 3403 O O . VAL A 1 441 ? 9.958 15.503 -21.869 1.00 89.38 441 VAL A O 1
ATOM 3406 N N . LEU A 1 442 ? 11.945 14.559 -21.444 1.00 89.25 442 LEU A N 1
ATOM 3407 C CA . LEU A 1 442 ? 12.503 15.689 -20.682 1.00 89.25 442 LEU A CA 1
ATOM 3408 C C . LEU A 1 442 ? 13.003 16.863 -21.541 1.00 89.25 442 LEU A C 1
ATOM 3410 O O . LEU A 1 442 ? 12.966 18.011 -21.108 1.00 89.25 442 LEU A O 1
ATOM 3414 N N . VAL A 1 443 ? 13.510 16.587 -22.744 1.00 89.94 443 VAL A N 1
ATOM 3415 C CA . VAL A 1 443 ? 14.153 17.585 -23.615 1.00 89.94 443 VAL A CA 1
ATOM 3416 C C . VAL A 1 443 ? 13.275 18.789 -23.979 1.00 89.94 443 VAL A C 1
ATOM 3418 O O . VAL A 1 443 ? 13.823 19.890 -24.010 1.00 89.94 443 VAL A O 1
ATOM 3421 N N . PRO A 1 444 ? 11.963 18.646 -24.256 1.00 88.56 444 PRO A N 1
ATOM 3422 C CA . PRO A 1 444 ? 11.101 19.785 -24.569 1.00 88.56 444 PRO A CA 1
ATOM 3423 C C . PRO A 1 444 ? 11.074 20.889 -23.503 1.00 88.56 444 PRO A C 1
ATOM 3425 O O . PRO A 1 444 ? 10.819 22.037 -23.860 1.00 88.56 444 PRO A O 1
ATOM 3428 N N . ASP A 1 445 ? 11.365 20.554 -22.244 1.00 85.56 445 ASP A N 1
ATOM 3429 C CA . ASP A 1 445 ? 11.297 21.483 -21.110 1.00 85.56 445 ASP A CA 1
ATOM 3430 C C . ASP A 1 445 ? 12.662 22.019 -20.667 1.00 85.56 445 ASP A C 1
ATOM 3432 O O . ASP A 1 445 ? 12.734 22.849 -19.760 1.00 85.56 445 ASP A O 1
ATOM 3436 N N . LEU A 1 446 ? 13.760 21.559 -21.273 1.00 86.25 446 LEU A N 1
ATOM 3437 C CA . LEU A 1 446 ? 15.088 22.043 -20.909 1.00 86.25 446 LEU A CA 1
ATOM 3438 C C . LEU A 1 446 ? 15.298 23.479 -21.407 1.00 86.25 446 LEU A C 1
ATOM 3440 O O . LEU A 1 446 ? 15.129 23.741 -22.604 1.00 86.25 446 LEU A O 1
ATOM 3444 N N . PRO A 1 447 ? 15.759 24.401 -20.539 1.00 89.06 447 PRO A N 1
ATOM 3445 C CA . PRO A 1 447 ? 16.257 25.695 -20.982 1.00 89.06 447 PRO A CA 1
ATOM 3446 C C . PRO A 1 447 ? 17.335 25.524 -22.069 1.00 89.06 447 PRO A C 1
ATOM 3448 O O . PRO A 1 447 ? 18.146 24.595 -21.977 1.00 89.06 447 PRO A O 1
ATOM 3451 N N . PRO A 1 448 ? 17.394 26.397 -23.095 1.00 88.62 448 PRO A N 1
ATOM 3452 C CA . PRO A 1 448 ? 18.314 26.222 -24.222 1.00 88.62 448 PRO A CA 1
ATOM 3453 C C . PRO A 1 448 ? 19.786 26.071 -23.818 1.00 88.62 448 PRO A C 1
ATOM 3455 O O . PRO A 1 448 ? 20.519 25.301 -24.439 1.00 88.62 448 PRO A O 1
ATOM 3458 N N . ASP A 1 449 ? 20.225 26.768 -22.771 1.00 88.44 449 ASP A N 1
ATOM 3459 C CA . ASP A 1 449 ? 21.587 26.702 -22.243 1.00 88.44 449 ASP A CA 1
ATOM 3460 C C . ASP A 1 449 ? 21.864 25.394 -21.477 1.00 88.44 449 ASP A C 1
ATOM 3462 O O . ASP A 1 449 ? 22.960 24.839 -21.588 1.00 88.44 449 ASP A O 1
ATOM 3466 N N . GLU A 1 450 ? 20.887 24.865 -20.732 1.00 88.12 450 GLU A N 1
ATOM 3467 C CA . GLU A 1 450 ? 20.978 23.546 -20.092 1.00 88.12 450 GLU A CA 1
ATOM 3468 C C . GLU A 1 450 ? 21.006 22.433 -21.136 1.00 88.12 450 GLU A C 1
ATOM 3470 O O . GLU A 1 450 ? 21.861 21.550 -21.068 1.00 88.12 450 GLU A O 1
ATOM 3475 N N . LEU A 1 451 ? 20.143 22.518 -22.151 1.00 88.81 451 LEU A N 1
ATOM 3476 C CA . LEU A 1 451 ? 20.122 21.582 -23.269 1.00 88.81 451 LEU A CA 1
ATOM 3477 C C . LEU A 1 451 ? 21.474 21.558 -23.994 1.00 88.81 451 LEU A C 1
ATOM 3479 O O . LEU A 1 451 ? 22.013 20.479 -24.259 1.00 88.81 451 LEU A O 1
ATOM 3483 N N . ALA A 1 452 ? 22.056 22.727 -24.278 1.00 87.81 452 ALA A N 1
ATOM 3484 C CA . ALA A 1 452 ? 23.358 22.817 -24.931 1.00 87.81 452 ALA A CA 1
ATOM 3485 C C . ALA A 1 452 ? 24.480 22.233 -24.057 1.00 87.81 452 ALA A C 1
ATOM 3487 O O . ALA A 1 452 ? 25.291 21.450 -24.551 1.00 87.81 452 ALA A O 1
ATOM 3488 N N . ARG A 1 453 ? 24.500 22.549 -22.752 1.00 86.69 453 ARG A N 1
ATOM 3489 C CA . ARG A 1 453 ? 25.463 21.978 -21.792 1.00 86.69 453 ARG A CA 1
ATOM 3490 C C . ARG A 1 453 ? 25.365 20.462 -21.723 1.00 86.69 453 ARG A C 1
ATOM 3492 O O . ARG A 1 453 ? 26.380 19.782 -21.824 1.00 86.69 453 ARG A O 1
ATOM 3499 N N . ALA A 1 454 ? 24.156 19.925 -21.615 1.00 83.25 454 ALA A N 1
ATOM 3500 C CA . ALA A 1 454 ? 23.958 18.488 -21.515 1.00 83.25 454 ALA A CA 1
ATOM 3501 C C . ALA A 1 454 ? 24.327 17.761 -22.826 1.00 83.25 454 ALA A C 1
ATOM 3503 O O . ALA A 1 454 ? 24.860 16.650 -22.811 1.00 83.25 454 ALA A O 1
ATOM 3504 N N . THR A 1 455 ? 24.131 18.431 -23.965 1.00 85.00 455 THR A N 1
ATOM 3505 C CA . THR A 1 455 ? 24.562 17.964 -25.292 1.00 85.00 455 THR A CA 1
ATOM 3506 C C . THR A 1 455 ? 26.090 17.943 -25.42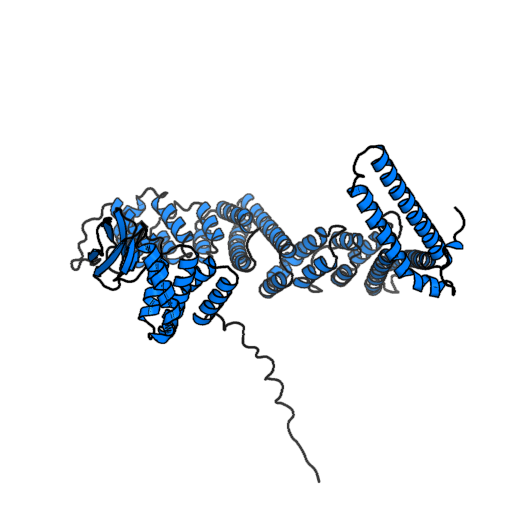8 1.00 85.00 455 THR A C 1
ATOM 3508 O O . THR A 1 455 ? 26.647 16.972 -25.941 1.00 85.00 455 THR A O 1
ATOM 3511 N N . LEU A 1 456 ? 26.777 18.983 -24.939 1.00 86.00 456 LEU A N 1
ATOM 3512 C CA . LEU A 1 456 ? 28.243 19.061 -24.904 1.00 86.00 456 LEU A CA 1
ATOM 3513 C C . LEU A 1 456 ? 28.864 18.070 -23.917 1.00 86.00 456 LEU A C 1
ATOM 3515 O O . LEU A 1 456 ? 29.917 17.518 -24.208 1.00 86.00 456 LEU A O 1
ATOM 3519 N N . TRP A 1 457 ? 28.201 17.790 -22.794 1.00 85.12 457 TRP A N 1
ATOM 3520 C CA . TRP A 1 457 ? 28.637 16.760 -21.853 1.00 85.12 457 TRP A CA 1
ATOM 3521 C C . TRP A 1 457 ? 28.550 15.351 -22.463 1.00 85.12 457 TRP A C 1
ATOM 3523 O O . TRP A 1 457 ? 29.458 14.537 -22.292 1.00 85.12 457 TRP A O 1
ATOM 3533 N N . TYR A 1 458 ? 27.482 15.062 -23.218 1.00 80.31 458 TYR A N 1
ATOM 3534 C CA . TYR A 1 458 ? 27.224 13.740 -23.803 1.00 80.31 458 TYR A CA 1
ATOM 3535 C C . TYR A 1 458 ? 28.346 13.233 -24.738 1.00 80.31 458 TYR A C 1
ATOM 3537 O O . TYR A 1 458 ? 28.922 12.175 -24.489 1.00 80.31 458 TYR A O 1
ATOM 3545 N N . ASN A 1 459 ? 28.666 13.985 -25.794 1.00 77.12 459 ASN A N 1
ATOM 3546 C CA . ASN A 1 459 ? 29.879 14.789 -25.746 1.00 77.12 459 ASN A CA 1
ATOM 3547 C C . ASN A 1 459 ? 31.229 14.246 -25.242 1.00 77.12 459 ASN A C 1
ATOM 3549 O O . ASN A 1 459 ? 31.720 13.165 -25.575 1.00 77.12 459 ASN A O 1
ATOM 3553 N N . ASP A 1 460 ? 31.796 15.102 -24.390 1.00 80.50 460 ASP A N 1
ATOM 3554 C CA . ASP A 1 460 ? 33.097 15.026 -23.730 1.00 80.50 460 ASP A CA 1
ATOM 3555 C C . ASP A 1 460 ? 33.353 13.714 -22.989 1.00 80.50 460 ASP A C 1
ATOM 3557 O O . ASP A 1 460 ? 34.498 13.284 -22.860 1.00 80.50 460 ASP A O 1
ATOM 3561 N N . GLN A 1 461 ? 32.304 13.026 -22.539 1.00 75.31 461 GLN A N 1
ATOM 3562 C CA . GLN A 1 461 ? 32.440 11.715 -21.899 1.00 75.31 461 GLN A CA 1
ATOM 3563 C C . GLN A 1 461 ? 32.840 10.597 -22.861 1.00 75.31 461 GLN A C 1
ATOM 3565 O O . GLN A 1 461 ? 32.884 9.435 -22.461 1.00 75.31 461 GLN A O 1
ATOM 3570 N N . ASN A 1 462 ? 33.094 10.919 -24.133 1.00 63.16 462 ASN A N 1
ATOM 3571 C CA . ASN A 1 462 ? 33.546 9.976 -25.142 1.00 63.16 462 ASN A CA 1
ATOM 3572 C C . ASN A 1 462 ? 32.617 8.751 -25.214 1.00 63.16 462 ASN A C 1
ATOM 3574 O O . ASN A 1 462 ? 33.052 7.636 -25.482 1.00 63.16 462 ASN A O 1
ATOM 3578 N N . ARG A 1 463 ? 31.310 8.941 -24.971 1.00 63.00 463 ARG A N 1
ATOM 3579 C CA . ARG A 1 463 ? 30.312 7.853 -24.860 1.00 63.00 463 ARG A CA 1
ATOM 3580 C C . ARG A 1 463 ? 30.096 7.089 -26.168 1.00 63.00 463 ARG A C 1
ATOM 3582 O O . ARG A 1 463 ? 29.468 6.029 -26.172 1.00 63.00 463 ARG A O 1
ATOM 3589 N N . TYR A 1 464 ? 30.626 7.635 -27.257 1.00 60.53 464 TYR A N 1
ATOM 3590 C CA . TYR A 1 464 ? 30.720 7.019 -28.573 1.00 60.53 464 TYR A CA 1
ATOM 3591 C C . TYR A 1 464 ? 31.929 6.071 -28.716 1.00 60.53 464 TYR A C 1
ATOM 3593 O O . TYR A 1 464 ? 31.977 5.284 -29.661 1.00 60.53 464 TYR A O 1
ATOM 3601 N N . TYR A 1 465 ? 32.884 6.098 -27.779 1.00 55.66 465 TYR A N 1
ATOM 3602 C CA . TYR A 1 465 ? 34.046 5.212 -27.737 1.00 55.66 465 TYR A CA 1
ATOM 3603 C C . TYR A 1 465 ? 33.788 3.932 -26.927 1.00 55.66 465 TYR A C 1
ATOM 3605 O O . TYR A 1 465 ? 33.069 3.887 -25.933 1.00 55.66 465 TYR A O 1
ATOM 3613 N N . VAL A 1 466 ? 34.391 2.854 -27.427 1.00 51.19 466 VAL A N 1
ATOM 3614 C CA . VAL A 1 466 ? 34.043 1.446 -27.184 1.00 51.19 466 VAL A CA 1
ATOM 3615 C C . VAL A 1 466 ? 34.392 0.943 -25.778 1.00 51.19 466 VAL A C 1
ATOM 3617 O O . VAL A 1 466 ? 33.822 -0.056 -25.354 1.00 51.19 466 VAL A O 1
ATOM 3620 N N . SER A 1 467 ? 35.289 1.608 -25.041 1.00 49.66 467 SER A N 1
ATOM 3621 C CA . SER A 1 467 ? 35.842 1.056 -23.791 1.00 49.66 467 SER A CA 1
ATOM 3622 C C . SER A 1 467 ? 34.798 0.851 -22.690 1.00 49.66 467 SER A C 1
ATOM 3624 O O . SER A 1 467 ? 34.893 -0.126 -21.954 1.00 49.66 467 SER A O 1
ATOM 3626 N N . ASP A 1 468 ? 33.771 1.705 -22.636 1.00 45.06 468 ASP A N 1
ATOM 3627 C CA . ASP A 1 468 ? 32.727 1.656 -21.601 1.00 45.06 468 ASP A CA 1
ATOM 3628 C C . ASP A 1 468 ? 31.413 1.045 -22.099 1.00 45.06 468 ASP A C 1
ATOM 3630 O O . ASP A 1 468 ? 30.466 0.862 -21.331 1.00 45.06 468 ASP A O 1
ATOM 3634 N N . VAL A 1 469 ? 31.325 0.689 -23.386 1.00 50.69 469 VAL A N 1
ATOM 3635 C CA . VAL A 1 469 ? 30.199 -0.107 -23.874 1.00 50.69 469 VAL A CA 1
ATOM 3636 C C . VAL A 1 469 ? 30.501 -1.541 -23.477 1.00 50.69 469 VAL A C 1
ATOM 3638 O O . VAL A 1 469 ? 31.053 -2.296 -24.269 1.00 50.69 469 VAL A O 1
ATOM 3641 N N . HIS A 1 470 ? 30.114 -1.928 -22.261 1.00 45.66 470 HIS A N 1
ATOM 3642 C CA . HIS A 1 470 ? 30.202 -3.312 -21.774 1.00 45.66 470 HIS A CA 1
ATOM 3643 C C . HIS A 1 470 ? 29.555 -4.348 -22.712 1.00 45.66 470 HIS A C 1
ATOM 3645 O O . HIS A 1 470 ? 29.742 -5.547 -22.532 1.00 45.66 470 HIS A O 1
ATOM 3651 N N . GLU A 1 471 ? 28.858 -3.901 -23.757 1.00 50.81 471 GLU A N 1
ATOM 3652 C CA . GLU A 1 471 ? 28.326 -4.764 -24.796 1.00 50.81 471 GLU A CA 1
ATOM 3653 C C . GLU A 1 471 ? 28.970 -4.627 -26.182 1.00 50.81 471 GLU A C 1
ATOM 3655 O O . GLU A 1 471 ? 28.778 -5.533 -26.980 1.00 50.81 471 GLU A O 1
ATOM 3660 N N . GLY A 1 472 ? 29.696 -3.557 -26.541 1.00 55.38 472 GLY A N 1
ATOM 3661 C CA . GLY A 1 472 ? 30.196 -3.364 -27.921 1.00 55.38 472 GLY A CA 1
ATOM 3662 C C . GLY A 1 472 ? 29.150 -3.601 -29.035 1.00 55.38 472 GLY A C 1
ATOM 3663 O O . GLY A 1 472 ? 29.504 -3.799 -30.198 1.00 55.38 472 GLY A O 1
ATOM 3664 N N . THR A 1 473 ? 27.857 -3.639 -28.691 1.00 67.19 473 THR A N 1
ATOM 3665 C CA . THR A 1 473 ? 26.796 -4.129 -29.562 1.00 67.19 473 THR A CA 1
ATOM 3666 C C . THR A 1 473 ? 26.353 -3.011 -30.485 1.00 67.19 473 THR A C 1
ATOM 3668 O O . THR A 1 473 ? 26.269 -1.844 -30.102 1.00 67.19 473 THR A O 1
ATOM 3671 N N . ILE A 1 474 ? 25.977 -3.384 -31.707 1.00 72.62 474 ILE A N 1
ATOM 3672 C CA . ILE A 1 474 ? 25.310 -2.491 -32.665 1.00 72.62 474 ILE A CA 1
ATOM 3673 C C . ILE A 1 474 ? 24.113 -1.779 -32.004 1.00 72.62 474 ILE A C 1
ATOM 3675 O O . ILE A 1 474 ? 23.935 -0.583 -32.203 1.00 72.62 474 ILE A O 1
ATOM 3679 N N . VAL A 1 475 ? 23.371 -2.476 -31.135 1.00 72.75 475 VAL A N 1
ATOM 3680 C CA . VAL A 1 475 ? 22.238 -1.925 -30.369 1.00 72.75 475 VAL A CA 1
ATOM 3681 C C . VAL A 1 475 ? 22.662 -0.746 -29.486 1.00 72.75 475 VAL A C 1
ATOM 3683 O O . VAL A 1 475 ? 21.967 0.268 -29.423 1.00 72.75 475 VAL A O 1
ATOM 3686 N N . GLY A 1 476 ? 23.819 -0.840 -28.825 1.00 74.56 476 GLY A N 1
ATOM 3687 C CA . GLY A 1 476 ? 24.357 0.244 -28.007 1.00 74.56 476 GLY A CA 1
ATOM 3688 C C . GLY A 1 476 ? 24.702 1.495 -28.820 1.00 74.56 476 GLY A C 1
ATOM 3689 O O . GLY A 1 476 ? 24.487 2.604 -28.324 1.00 74.56 476 GLY A O 1
ATOM 3690 N N . PHE A 1 477 ? 25.202 1.325 -30.050 1.00 79.62 477 PHE A N 1
ATOM 3691 C CA . PHE A 1 477 ? 25.478 2.430 -30.975 1.00 79.62 477 PHE A CA 1
ATOM 3692 C C . PHE A 1 477 ? 24.199 3.026 -31.567 1.00 79.62 477 PHE A C 1
ATOM 3694 O O . PHE A 1 477 ? 24.079 4.244 -31.635 1.00 79.62 477 PHE A O 1
ATOM 3701 N N . GLU A 1 478 ? 23.223 2.199 -31.945 1.00 82.12 478 GLU A N 1
ATOM 3702 C CA . GLU A 1 478 ? 21.920 2.658 -32.444 1.00 82.12 478 GLU A CA 1
ATOM 3703 C C . GLU A 1 478 ? 21.189 3.515 -31.402 1.00 82.12 478 GLU A C 1
ATOM 3705 O O . GLU A 1 478 ? 20.708 4.597 -31.730 1.00 82.12 478 GLU A O 1
ATOM 3710 N N . ARG A 1 479 ? 21.190 3.101 -30.127 1.00 80.25 479 ARG A N 1
ATOM 3711 C CA . ARG A 1 479 ? 20.630 3.903 -29.023 1.00 80.25 479 ARG A CA 1
ATOM 3712 C C . ARG A 1 479 ? 21.366 5.230 -28.827 1.00 80.25 479 ARG A C 1
ATOM 3714 O O . ARG A 1 479 ? 20.725 6.249 -28.583 1.00 80.25 479 ARG A O 1
ATOM 3721 N N . ALA A 1 480 ? 22.695 5.227 -28.940 1.00 81.81 480 ALA A N 1
ATOM 3722 C CA . ALA A 1 480 ? 23.494 6.446 -28.841 1.00 81.81 480 ALA A CA 1
ATOM 3723 C C . ALA A 1 480 ? 23.196 7.418 -29.994 1.00 81.81 480 ALA A C 1
ATOM 3725 O O . ALA A 1 480 ? 23.017 8.611 -29.768 1.00 81.81 480 ALA A O 1
ATOM 3726 N N . MET A 1 481 ? 23.068 6.904 -31.221 1.00 86.94 481 MET A N 1
ATOM 3727 C CA . MET A 1 481 ? 22.691 7.714 -32.380 1.00 86.94 481 MET A CA 1
ATOM 3728 C C . MET A 1 481 ? 21.274 8.273 -32.247 1.00 86.94 481 MET A C 1
ATOM 3730 O O . MET A 1 481 ? 21.088 9.461 -32.472 1.00 86.94 481 MET A O 1
ATOM 3734 N N . ALA A 1 482 ? 20.298 7.471 -31.812 1.00 87.25 482 ALA A N 1
ATOM 3735 C CA . ALA A 1 482 ? 18.930 7.945 -31.600 1.00 87.25 482 ALA A CA 1
ATOM 3736 C C . ALA A 1 482 ? 18.862 9.083 -30.565 1.00 87.25 482 ALA A C 1
ATOM 3738 O O . ALA A 1 482 ? 18.170 10.078 -30.778 1.00 87.25 482 ALA A O 1
ATOM 3739 N N . LEU A 1 483 ? 19.622 8.971 -29.468 1.00 87.31 483 LEU A N 1
ATOM 3740 C CA . LEU A 1 483 ? 19.756 10.050 -28.490 1.00 87.31 483 LEU A CA 1
ATOM 3741 C C . LEU A 1 483 ? 20.446 11.283 -29.099 1.00 87.31 483 LEU A C 1
ATOM 3743 O O . LEU A 1 483 ? 19.987 12.402 -28.890 1.00 87.31 483 LEU A O 1
ATOM 3747 N N . GLY A 1 484 ? 21.509 11.093 -29.883 1.00 88.69 484 GLY A N 1
ATOM 3748 C CA . GLY A 1 484 ? 22.189 12.176 -30.594 1.00 88.69 484 GLY A CA 1
ATOM 3749 C C . GLY A 1 484 ? 21.269 12.937 -31.558 1.00 88.69 484 GLY A C 1
ATOM 3750 O O . GLY A 1 484 ? 21.227 14.165 -31.510 1.00 88.69 484 GLY A O 1
ATOM 3751 N N . ASP A 1 485 ? 20.476 12.228 -32.367 1.00 91.69 485 ASP A N 1
ATOM 3752 C CA . ASP A 1 485 ? 19.503 12.830 -33.289 1.00 91.69 485 ASP A CA 1
ATOM 3753 C C . ASP A 1 485 ? 18.449 13.648 -32.526 1.00 91.69 485 ASP A C 1
ATOM 3755 O O . ASP A 1 485 ? 18.093 14.756 -32.939 1.00 91.69 485 ASP A O 1
ATOM 3759 N N . LEU A 1 486 ? 17.993 13.140 -31.377 1.00 91.56 486 LEU A N 1
ATOM 3760 C CA . LEU A 1 486 ? 17.051 13.833 -30.503 1.00 91.56 486 LEU A CA 1
ATOM 3761 C C . LEU A 1 486 ? 17.635 15.146 -29.957 1.00 91.56 486 LEU A C 1
ATOM 3763 O O . LEU A 1 486 ? 16.976 16.188 -30.011 1.00 91.56 486 LEU A O 1
ATOM 3767 N N . LEU A 1 487 ? 18.888 15.121 -29.494 1.00 89.94 487 LEU A N 1
ATOM 3768 C CA . LEU A 1 487 ? 19.594 16.309 -29.004 1.00 89.94 487 LEU A CA 1
ATOM 3769 C C . LEU A 1 487 ? 19.844 17.333 -30.108 1.00 89.94 487 LEU A C 1
ATOM 3771 O O . LEU A 1 487 ? 19.643 18.529 -29.888 1.00 89.94 487 LEU A O 1
ATOM 3775 N N . ILE A 1 488 ? 20.243 16.885 -31.301 1.00 92.06 488 ILE A N 1
ATOM 3776 C CA . ILE A 1 488 ? 20.405 17.761 -32.466 1.00 92.06 488 ILE A CA 1
ATOM 3777 C C . ILE A 1 488 ? 19.072 18.432 -32.793 1.00 92.06 488 ILE A C 1
ATOM 3779 O O . ILE A 1 488 ? 19.017 19.655 -32.919 1.00 92.06 488 ILE A O 1
ATOM 3783 N N . GLY A 1 489 ? 17.995 17.649 -32.905 1.00 92.38 489 GLY A N 1
ATOM 3784 C CA . GLY A 1 489 ? 16.668 18.156 -33.246 1.00 92.38 489 GLY A CA 1
ATOM 3785 C C . GLY A 1 489 ? 16.167 19.210 -32.258 1.00 92.38 489 GLY A C 1
ATOM 3786 O O . GLY A 1 489 ? 15.606 20.226 -32.670 1.00 92.38 489 GLY A O 1
ATOM 3787 N N . ALA A 1 490 ? 16.419 19.006 -30.966 1.00 90.12 490 ALA A N 1
ATOM 3788 C CA . ALA A 1 490 ? 16.035 19.952 -29.928 1.00 90.12 490 ALA A CA 1
ATOM 3789 C C . ALA A 1 490 ? 16.881 21.231 -29.942 1.00 90.12 490 ALA A C 1
ATOM 3791 O O . ALA A 1 490 ? 16.326 22.328 -29.973 1.00 90.12 490 ALA A O 1
ATOM 3792 N N . ASN A 1 491 ? 18.212 21.116 -30.013 1.00 90.69 491 ASN A N 1
ATOM 3793 C CA . ASN A 1 491 ? 19.093 22.286 -30.077 1.00 90.69 491 ASN A CA 1
ATOM 3794 C C . ASN A 1 491 ? 18.875 23.102 -31.353 1.00 90.69 491 ASN A C 1
ATOM 3796 O O . ASN A 1 491 ? 19.036 24.322 -31.336 1.00 90.69 491 ASN A O 1
ATOM 3800 N N . ARG A 1 492 ? 18.493 22.459 -32.464 1.00 94.38 492 ARG A N 1
ATOM 3801 C CA . ARG A 1 492 ? 18.280 23.134 -33.750 1.00 94.38 492 ARG A CA 1
ATOM 3802 C C . ARG A 1 492 ? 17.170 24.182 -33.683 1.00 94.38 492 ARG A C 1
ATOM 3804 O O . ARG A 1 492 ? 17.258 25.175 -34.392 1.00 94.38 492 ARG A O 1
ATOM 3811 N N . LYS A 1 493 ? 16.185 24.024 -32.791 1.00 91.25 493 LYS A N 1
ATOM 3812 C CA . LYS A 1 493 ? 15.142 25.040 -32.545 1.00 91.25 493 LYS A CA 1
ATOM 3813 C C . LYS A 1 493 ? 15.692 26.332 -31.927 1.00 91.25 493 LYS A C 1
ATOM 3815 O O . LYS A 1 493 ? 15.058 27.374 -32.050 1.00 91.25 493 LYS A O 1
ATOM 3820 N N . HIS A 1 494 ? 16.855 26.259 -31.281 1.00 90.94 494 HIS A N 1
ATOM 3821 C CA . HIS A 1 494 ? 17.509 27.372 -30.588 1.00 90.94 494 HIS A CA 1
ATOM 3822 C C . HIS A 1 494 ? 18.791 27.850 -31.288 1.00 90.94 494 HIS A C 1
ATOM 3824 O O . HIS A 1 494 ? 19.373 28.854 -30.889 1.00 90.94 494 HIS A O 1
ATOM 3830 N N . CYS A 1 495 ? 19.226 27.156 -32.341 1.00 91.88 495 CYS A N 1
ATOM 3831 C CA . CYS A 1 495 ? 20.322 27.573 -33.207 1.00 91.88 495 CYS A CA 1
ATOM 3832 C C . CYS A 1 495 ? 19.764 28.452 -34.338 1.00 91.88 495 CYS A C 1
ATOM 3834 O O . CYS A 1 495 ? 19.201 27.947 -35.309 1.00 91.88 495 CYS A O 1
ATOM 3836 N N . THR A 1 496 ? 19.880 29.773 -34.198 1.00 88.94 496 THR A N 1
ATOM 3837 C CA . THR A 1 496 ? 19.466 30.737 -35.228 1.00 88.94 496 THR A CA 1
ATOM 3838 C C . THR A 1 496 ? 20.599 30.976 -36.227 1.00 88.94 496 THR A C 1
ATOM 3840 O O . THR A 1 496 ? 21.775 30.972 -35.863 1.00 88.94 496 THR A O 1
ATOM 3843 N N . LEU A 1 497 ? 20.252 31.222 -37.496 1.00 82.88 497 LEU A N 1
ATOM 3844 C CA . LEU A 1 497 ? 21.236 31.532 -38.547 1.00 82.88 497 LEU A CA 1
ATOM 3845 C C . LEU A 1 497 ? 22.045 32.802 -38.240 1.00 82.88 497 LEU A C 1
ATOM 3847 O O . LEU A 1 497 ? 23.192 32.913 -38.663 1.00 82.88 497 LEU A O 1
ATOM 3851 N N . ASP A 1 498 ? 21.469 33.716 -37.461 1.00 84.81 498 ASP A N 1
ATOM 3852 C CA . ASP A 1 498 ? 22.094 34.985 -37.083 1.00 84.81 498 ASP A CA 1
ATOM 3853 C C . ASP A 1 498 ? 23.109 34.844 -35.930 1.00 84.81 498 ASP A C 1
ATOM 3855 O O . ASP A 1 498 ? 23.834 35.790 -35.629 1.00 84.81 498 ASP A O 1
ATOM 3859 N N . ALA A 1 499 ? 23.185 33.675 -35.278 1.00 86.75 499 ALA A N 1
ATOM 3860 C CA . ALA A 1 499 ? 24.105 33.403 -34.171 1.00 86.75 499 ALA A CA 1
ATOM 3861 C C . ALA A 1 499 ? 24.775 32.014 -34.298 1.00 86.75 499 ALA A C 1
ATOM 3863 O O . ALA A 1 499 ? 24.600 31.155 -33.422 1.00 86.75 499 ALA A O 1
ATOM 3864 N N . PRO A 1 500 ? 25.589 31.782 -35.352 1.00 87.12 500 PRO A N 1
ATOM 3865 C CA . PRO A 1 500 ? 26.252 30.494 -35.592 1.00 87.12 500 PRO A CA 1
ATOM 3866 C C . PRO A 1 500 ? 27.214 30.091 -34.462 1.00 87.12 500 PRO A C 1
ATOM 3868 O O . PRO A 1 500 ? 27.487 28.910 -34.264 1.00 87.12 500 PRO A O 1
ATOM 3871 N N . ASP A 1 501 ? 27.681 31.066 -33.679 1.00 90.62 501 ASP A N 1
ATOM 3872 C CA . ASP A 1 501 ? 28.562 30.865 -32.528 1.00 90.62 501 ASP A CA 1
ATOM 3873 C C . ASP A 1 501 ? 27.834 30.615 -31.200 1.00 90.62 501 ASP A C 1
ATOM 3875 O O . ASP A 1 501 ? 28.493 30.492 -30.158 1.00 90.62 501 ASP A O 1
ATOM 3879 N N . SER A 1 502 ? 26.499 30.531 -31.212 1.00 92.81 502 SER A N 1
ATOM 3880 C CA . SER A 1 502 ? 25.720 30.193 -30.019 1.00 92.81 502 SER A CA 1
ATOM 3881 C C . SER A 1 502 ? 26.112 28.819 -29.464 1.00 92.81 502 SER A C 1
ATOM 3883 O O . SER A 1 502 ? 26.555 27.920 -30.189 1.00 92.81 502 SER A O 1
ATOM 3885 N N . VAL A 1 503 ? 25.945 28.641 -28.151 1.00 91.31 503 VAL A N 1
ATOM 3886 C CA . VAL A 1 503 ? 26.307 27.389 -27.465 1.00 91.31 503 VAL A CA 1
ATOM 3887 C C . VAL A 1 503 ? 25.530 26.202 -28.054 1.00 91.31 503 VAL A C 1
ATOM 3889 O O . VAL A 1 503 ? 26.111 25.138 -28.248 1.00 91.31 503 VAL A O 1
ATOM 3892 N N . ASN A 1 504 ? 24.263 26.395 -28.445 1.00 92.12 504 ASN A N 1
ATOM 3893 C CA . ASN A 1 504 ? 23.440 25.373 -29.100 1.00 92.12 504 ASN A CA 1
ATOM 3894 C C . ASN A 1 504 ? 23.974 24.979 -30.488 1.00 92.12 504 ASN A C 1
ATOM 3896 O O . ASN A 1 504 ? 24.077 23.788 -30.774 1.00 92.12 504 ASN A O 1
ATOM 3900 N N . CYS A 1 505 ? 24.356 25.940 -31.341 1.00 93.00 505 CYS A N 1
ATOM 3901 C CA . CYS A 1 505 ? 24.927 25.629 -32.659 1.00 93.00 505 CYS A CA 1
ATOM 3902 C C . CYS A 1 505 ? 26.259 24.868 -32.535 1.00 93.00 505 CYS A C 1
ATOM 3904 O O . CYS A 1 505 ? 26.483 23.881 -33.240 1.00 93.00 505 CYS A O 1
ATOM 3906 N N . LYS A 1 506 ? 27.115 25.266 -31.583 1.00 93.00 506 LYS A N 1
ATOM 3907 C CA . LYS A 1 506 ? 28.365 24.554 -31.267 1.00 93.00 506 LYS A CA 1
ATOM 3908 C C . LYS A 1 506 ? 28.099 23.133 -30.769 1.00 93.00 506 LYS A C 1
ATOM 3910 O O . LYS A 1 506 ? 28.768 22.200 -31.213 1.00 93.00 506 LYS A O 1
ATOM 3915 N N . ALA A 1 507 ? 27.098 22.956 -29.905 1.00 90.31 507 ALA A N 1
ATOM 3916 C CA . ALA A 1 507 ? 26.688 21.648 -29.408 1.00 90.31 507 ALA A CA 1
ATOM 3917 C C . ALA A 1 507 ? 26.206 20.721 -30.540 1.00 90.31 507 ALA A C 1
ATOM 3919 O O . ALA A 1 507 ? 26.625 19.564 -30.592 1.00 90.31 507 ALA A O 1
ATOM 3920 N N . ILE A 1 508 ? 25.408 21.237 -31.487 1.00 92.31 508 ILE A N 1
ATOM 3921 C CA . ILE A 1 508 ? 24.961 20.496 -32.682 1.00 92.31 508 ILE A CA 1
ATOM 3922 C C . ILE A 1 508 ? 26.157 20.035 -33.510 1.00 92.31 508 ILE A C 1
ATOM 3924 O O . ILE A 1 508 ? 26.305 18.836 -33.737 1.00 92.31 508 ILE A O 1
ATOM 3928 N N . ALA A 1 509 ? 27.030 20.961 -33.922 1.00 92.50 509 ALA A N 1
ATOM 3929 C CA . ALA A 1 509 ? 28.181 20.637 -34.767 1.00 92.50 509 ALA A CA 1
ATOM 3930 C C . ALA A 1 509 ? 29.090 19.586 -34.108 1.00 92.50 509 ALA A C 1
ATOM 3932 O O . ALA A 1 509 ? 29.633 18.697 -34.771 1.00 92.50 509 ALA A O 1
ATOM 3933 N N . HIS A 1 510 ? 29.232 19.661 -32.783 1.00 89.56 510 HIS A N 1
ATOM 3934 C CA . HIS A 1 510 ? 30.035 18.714 -32.029 1.00 89.56 510 HIS A CA 1
ATOM 3935 C C . HIS A 1 510 ? 29.402 17.312 -31.989 1.00 89.56 510 HIS A C 1
ATOM 3937 O O . HIS A 1 510 ? 30.103 16.322 -32.221 1.00 89.56 510 HIS A O 1
ATOM 3943 N N . VAL A 1 511 ? 28.089 17.208 -31.748 1.00 88.50 511 VAL A N 1
ATOM 3944 C CA . VAL A 1 511 ? 27.371 15.921 -31.764 1.00 88.50 511 VAL A CA 1
ATOM 3945 C C . VAL A 1 511 ? 27.300 15.331 -33.171 1.00 88.50 511 VAL A C 1
ATOM 3947 O O . VAL A 1 511 ? 27.586 14.148 -33.327 1.00 88.50 511 VAL A O 1
ATOM 3950 N N . GLU A 1 512 ? 27.028 16.129 -34.206 1.00 92.25 512 GLU A N 1
ATOM 3951 C CA . GLU A 1 512 ? 27.009 15.672 -35.605 1.00 92.25 512 GLU A CA 1
ATOM 3952 C C . GLU A 1 512 ? 28.345 15.034 -36.011 1.00 92.25 512 GLU A C 1
ATOM 3954 O O . GLU A 1 512 ? 28.363 13.956 -36.614 1.00 92.25 512 GLU A O 1
ATOM 3959 N N . LYS A 1 513 ? 29.470 15.640 -35.607 1.00 91.50 513 LYS A N 1
ATOM 3960 C CA . LYS A 1 513 ? 30.808 15.085 -35.841 1.00 91.50 513 LYS A CA 1
ATOM 3961 C C . LYS A 1 513 ? 30.976 13.698 -35.210 1.00 91.50 513 LYS A C 1
ATOM 3963 O O . LYS A 1 513 ? 31.464 12.788 -35.877 1.00 91.50 513 LYS A O 1
ATOM 3968 N N . GLN A 1 514 ? 30.570 13.511 -33.952 1.00 86.25 514 GLN A N 1
ATOM 3969 C CA . GLN A 1 514 ? 30.681 12.202 -33.291 1.00 86.25 514 GLN A CA 1
ATOM 3970 C C . GLN A 1 514 ? 29.701 11.170 -33.832 1.00 86.25 514 GLN A C 1
ATOM 3972 O O . GLN A 1 514 ? 30.031 9.988 -33.945 1.00 86.25 514 GLN A O 1
ATOM 3977 N N . MET A 1 515 ? 28.494 11.602 -34.190 1.00 87.44 515 MET A N 1
ATOM 3978 C CA . MET A 1 515 ? 27.522 10.729 -34.827 1.00 87.44 515 MET A CA 1
ATOM 3979 C C . MET A 1 515 ? 28.042 10.227 -36.166 1.00 87.44 515 MET A C 1
ATOM 3981 O O . MET A 1 515 ? 27.849 9.055 -36.466 1.00 87.44 515 MET A O 1
ATOM 3985 N N . GLN A 1 516 ? 28.758 11.051 -36.937 1.00 90.56 516 GLN A N 1
ATOM 3986 C CA . GLN A 1 516 ? 29.395 10.585 -38.165 1.00 90.56 516 GLN A CA 1
ATOM 3987 C C . GLN A 1 516 ? 30.460 9.518 -37.885 1.00 90.56 516 GLN A C 1
ATOM 3989 O O . GLN A 1 516 ? 30.399 8.446 -38.478 1.00 90.56 516 GLN A O 1
ATOM 3994 N N . VAL A 1 517 ? 31.352 9.750 -36.914 1.00 87.44 517 VAL A N 1
ATOM 3995 C CA . VAL A 1 517 ? 32.339 8.741 -36.475 1.00 87.44 517 VAL A CA 1
ATOM 3996 C C . VAL A 1 517 ? 31.646 7.439 -36.048 1.00 87.44 517 VAL A C 1
ATOM 3998 O O . VAL A 1 517 ? 32.089 6.343 -36.392 1.00 87.44 517 VAL A O 1
ATOM 4001 N N . THR A 1 518 ? 30.523 7.548 -35.339 1.00 83.44 518 THR A N 1
ATOM 4002 C CA . THR A 1 518 ? 29.730 6.401 -34.882 1.00 83.44 518 THR A CA 1
ATOM 4003 C C . THR A 1 518 ? 29.060 5.668 -36.037 1.00 83.44 518 THR A C 1
ATOM 4005 O O . THR A 1 518 ? 29.091 4.441 -36.069 1.00 83.44 518 THR A O 1
ATOM 4008 N N . ARG A 1 519 ? 28.497 6.386 -37.015 1.00 87.50 519 ARG A N 1
ATOM 4009 C CA . ARG A 1 519 ? 27.914 5.802 -38.232 1.00 87.50 519 ARG A CA 1
ATOM 4010 C C . ARG A 1 519 ? 28.969 5.073 -39.048 1.00 87.50 519 ARG A C 1
ATOM 4012 O O . ARG A 1 519 ? 28.734 3.932 -39.429 1.00 87.50 519 ARG A O 1
ATOM 4019 N N . ASP A 1 520 ? 30.133 5.684 -39.250 1.00 87.94 520 ASP A N 1
ATOM 4020 C CA . ASP A 1 520 ? 31.258 5.063 -39.954 1.00 87.94 520 ASP A CA 1
ATOM 4021 C C . ASP A 1 520 ? 31.710 3.792 -39.222 1.00 87.94 520 ASP A C 1
ATOM 4023 O O . ASP A 1 520 ? 31.982 2.760 -39.841 1.00 87.94 520 ASP A O 1
ATOM 4027 N N . ARG A 1 521 ? 31.710 3.820 -37.881 1.00 83.88 521 ARG A N 1
ATOM 4028 C CA . ARG A 1 521 ? 32.019 2.647 -37.063 1.00 83.88 521 ARG A CA 1
ATOM 4029 C C . ARG A 1 521 ? 30.953 1.563 -37.171 1.00 83.88 521 ARG A C 1
ATOM 4031 O O . ARG A 1 521 ? 31.316 0.407 -37.346 1.00 83.88 521 ARG A O 1
ATOM 4038 N N . VAL A 1 522 ? 29.667 1.896 -37.091 1.00 83.75 522 VAL A N 1
ATOM 4039 C CA . VAL A 1 522 ? 28.569 0.934 -37.279 1.00 83.75 522 VAL A CA 1
ATOM 4040 C C . VAL A 1 522 ? 28.624 0.334 -38.681 1.00 83.75 522 VAL A C 1
ATOM 4042 O O . VAL A 1 522 ? 28.509 -0.880 -38.812 1.00 83.75 522 VAL A O 1
ATOM 4045 N N . ALA A 1 523 ? 28.882 1.143 -39.710 1.00 86.75 523 ALA A N 1
ATOM 4046 C CA . ALA A 1 523 ? 29.065 0.676 -41.080 1.00 86.75 523 ALA A CA 1
ATOM 4047 C C . ALA A 1 523 ? 30.250 -0.295 -41.192 1.00 86.75 523 ALA A C 1
ATOM 4049 O O . ALA A 1 523 ? 30.128 -1.335 -41.837 1.00 86.75 523 ALA A O 1
ATOM 4050 N N . HIS A 1 524 ? 31.364 -0.014 -40.507 1.00 85.75 524 HIS A N 1
ATOM 4051 C CA . HIS A 1 524 ? 32.491 -0.940 -40.410 1.00 85.75 524 HIS A CA 1
ATOM 4052 C C . HIS A 1 524 ? 32.122 -2.235 -39.671 1.00 85.75 524 HIS A C 1
ATOM 4054 O O . HIS A 1 524 ? 32.394 -3.315 -40.179 1.00 85.75 524 HIS A O 1
ATOM 4060 N N . LEU A 1 525 ? 31.448 -2.156 -38.516 1.00 80.62 525 LEU A N 1
ATOM 4061 C CA . LEU A 1 525 ? 31.004 -3.329 -37.744 1.00 80.62 525 LEU A CA 1
ATOM 4062 C C . LEU A 1 525 ? 29.966 -4.178 -38.497 1.00 80.62 525 LEU A C 1
ATOM 4064 O O . LEU A 1 525 ? 29.816 -5.370 -38.238 1.00 80.62 525 LEU A O 1
ATOM 4068 N N . GLN A 1 526 ? 29.229 -3.567 -39.420 1.00 83.12 526 GLN A N 1
ATOM 4069 C CA . GLN A 1 526 ? 28.278 -4.237 -40.302 1.00 83.12 526 GLN A CA 1
ATOM 4070 C C . GLN A 1 526 ? 28.904 -4.662 -41.635 1.00 83.12 526 GLN A C 1
ATOM 4072 O O . GLN A 1 526 ? 28.219 -5.303 -42.439 1.00 83.12 526 GLN A O 1
ATOM 4077 N N . SER A 1 527 ? 30.177 -4.335 -41.888 1.00 85.00 527 SER A N 1
ATOM 4078 C CA . SER A 1 527 ? 30.817 -4.680 -43.150 1.00 85.00 527 SER A CA 1
ATOM 4079 C C . SER A 1 527 ? 30.963 -6.202 -43.275 1.00 85.00 527 SER A C 1
ATOM 4081 O O . SER A 1 527 ? 31.157 -6.901 -42.269 1.00 85.00 527 SER A O 1
ATOM 4083 N N . PRO A 1 528 ? 30.874 -6.751 -44.500 1.00 82.94 528 PRO A N 1
ATOM 4084 C CA . PRO A 1 528 ? 31.073 -8.177 -44.734 1.00 82.94 528 PRO A CA 1
ATOM 4085 C C . PRO A 1 528 ? 32.396 -8.693 -44.153 1.00 82.94 528 PRO A C 1
ATOM 4087 O O . PRO A 1 528 ? 32.443 -9.807 -43.634 1.00 82.94 528 PRO A O 1
ATOM 4090 N N . GLU A 1 529 ? 33.457 -7.886 -44.227 1.00 84.75 529 GLU A N 1
ATOM 4091 C CA . GLU A 1 529 ? 34.809 -8.218 -43.776 1.00 84.75 529 GLU A CA 1
ATOM 4092 C C . GLU A 1 529 ? 34.883 -8.329 -42.253 1.00 84.75 529 GLU A C 1
ATOM 4094 O O . GLU A 1 529 ? 35.408 -9.318 -41.738 1.00 84.75 529 GLU A O 1
ATOM 4099 N N . PHE A 1 530 ? 34.324 -7.353 -41.532 1.00 84.12 530 PHE A N 1
ATOM 4100 C CA . PHE A 1 530 ? 34.317 -7.372 -40.072 1.00 84.12 530 PHE A CA 1
ATOM 4101 C C . PHE A 1 530 ? 33.442 -8.510 -39.544 1.00 84.12 530 PHE A C 1
ATOM 4103 O O . PHE A 1 530 ? 33.903 -9.320 -38.740 1.00 84.12 530 PHE A O 1
ATOM 4110 N N . LEU A 1 531 ? 32.212 -8.641 -40.060 1.00 79.44 531 LEU A N 1
ATOM 4111 C CA . LEU A 1 531 ? 31.306 -9.727 -39.681 1.00 79.44 531 LEU A CA 1
ATOM 4112 C C . LEU A 1 531 ? 31.912 -11.102 -39.978 1.00 79.44 531 LEU A C 1
ATOM 4114 O O . LEU A 1 531 ? 31.677 -12.042 -39.219 1.00 79.44 531 LEU A O 1
ATOM 4118 N N . PHE A 1 532 ? 32.688 -11.238 -41.059 1.00 80.88 532 PHE A N 1
ATOM 4119 C CA . PHE A 1 532 ? 33.429 -12.463 -41.347 1.00 80.88 532 PHE A CA 1
ATOM 4120 C C . PHE A 1 532 ? 34.500 -12.741 -40.293 1.00 80.88 532 PHE A C 1
ATOM 4122 O O . PHE A 1 532 ? 34.536 -13.849 -39.760 1.00 80.88 532 PHE A O 1
ATOM 4129 N N . SER A 1 533 ? 35.345 -11.749 -39.993 1.00 82.75 533 SER A N 1
ATOM 4130 C CA . SER A 1 533 ? 36.433 -11.879 -39.019 1.00 82.75 533 SER A CA 1
ATOM 4131 C C . SER A 1 533 ? 35.903 -12.244 -37.634 1.00 82.75 533 SER A C 1
ATOM 4133 O O . SER A 1 533 ? 36.311 -13.260 -37.080 1.00 82.75 533 SER A O 1
ATOM 4135 N N . GLU A 1 534 ? 34.925 -11.493 -37.124 1.00 80.06 534 GLU A N 1
ATOM 4136 C CA . GLU A 1 534 ? 34.278 -11.769 -35.835 1.00 80.06 534 GLU A CA 1
ATOM 4137 C C . GLU A 1 534 ? 33.614 -13.147 -35.814 1.00 80.06 534 GLU A C 1
ATOM 4139 O O . GLU A 1 534 ? 33.784 -13.913 -34.870 1.00 80.06 534 GLU A O 1
ATOM 4144 N N . SER A 1 535 ? 32.898 -13.526 -36.882 1.00 77.38 535 SER A N 1
ATOM 4145 C CA . SER A 1 535 ? 32.289 -14.861 -36.953 1.00 77.38 535 SER A CA 1
ATOM 4146 C C . SER A 1 535 ? 33.343 -15.969 -36.892 1.00 77.38 535 SER A C 1
ATOM 4148 O O . SER A 1 535 ? 33.089 -17.021 -36.309 1.00 77.38 535 SER A O 1
ATOM 4150 N N . CYS A 1 536 ? 34.527 -15.750 -37.468 1.00 80.94 536 CYS A N 1
ATOM 4151 C CA . CYS A 1 536 ? 35.639 -16.687 -37.379 1.00 80.94 536 CYS A CA 1
ATOM 4152 C C . CYS A 1 536 ? 36.244 -16.754 -35.973 1.00 80.94 536 CYS A C 1
ATOM 4154 O O . CYS A 1 536 ? 36.474 -17.857 -35.473 1.00 80.94 536 CYS A O 1
ATOM 4156 N N . ASP A 1 537 ? 36.437 -15.614 -35.312 1.00 80.44 537 ASP A N 1
ATOM 4157 C CA . ASP A 1 537 ? 36.950 -15.559 -33.941 1.00 80.44 537 ASP A CA 1
ATOM 4158 C C . ASP A 1 537 ? 35.971 -16.203 -32.941 1.00 80.44 537 ASP A C 1
ATOM 4160 O O . ASP A 1 537 ? 36.387 -16.967 -32.064 1.00 80.44 537 ASP A O 1
ATOM 4164 N N . LEU A 1 538 ? 34.663 -16.001 -33.126 1.00 78.19 538 LEU A N 1
ATOM 4165 C CA . LEU A 1 538 ? 33.605 -16.641 -32.338 1.00 78.19 538 LEU A CA 1
ATOM 4166 C C . LEU A 1 538 ? 33.526 -18.155 -32.572 1.00 78.19 538 LEU A C 1
ATOM 4168 O O . LEU A 1 538 ? 33.359 -18.920 -31.621 1.00 78.19 538 LEU A O 1
ATOM 4172 N N . VAL A 1 539 ? 33.685 -18.622 -33.816 1.00 79.94 539 VAL A N 1
ATOM 4173 C CA . VAL A 1 539 ? 33.782 -20.063 -34.113 1.00 79.94 539 VAL A CA 1
ATOM 4174 C C . VAL A 1 539 ? 35.021 -20.668 -33.448 1.00 79.94 539 VAL A C 1
ATOM 4176 O O . VAL A 1 539 ? 34.925 -21.739 -32.844 1.00 79.94 539 VAL A O 1
ATOM 4179 N N . ALA A 1 540 ? 36.162 -19.974 -33.487 1.00 82.62 540 ALA A N 1
ATOM 4180 C CA . ALA A 1 540 ? 37.369 -20.395 -32.779 1.00 82.62 540 ALA A CA 1
ATOM 4181 C C . ALA A 1 540 ? 37.159 -20.416 -31.253 1.00 82.62 540 ALA A C 1
ATOM 4183 O O . ALA A 1 540 ? 37.640 -21.320 -30.571 1.00 82.62 540 ALA A O 1
ATOM 4184 N N . GLN A 1 541 ? 36.397 -19.468 -30.702 1.00 79.06 541 GLN A N 1
ATOM 4185 C CA . GLN A 1 541 ? 36.050 -19.444 -29.283 1.00 79.06 541 GLN A CA 1
ATOM 4186 C C . GLN A 1 541 ? 35.136 -20.608 -28.879 1.00 79.06 541 GLN A C 1
ATOM 4188 O O . GLN A 1 541 ? 35.393 -21.236 -27.855 1.00 79.06 541 GLN A O 1
ATOM 4193 N N . ILE A 1 542 ? 34.132 -20.958 -29.693 1.00 79.81 542 ILE A N 1
ATOM 4194 C CA . ILE A 1 542 ? 33.310 -22.158 -29.465 1.00 79.81 542 ILE A CA 1
ATOM 4195 C C . ILE A 1 542 ? 34.187 -23.414 -29.452 1.00 79.81 542 ILE A C 1
ATOM 4197 O O . ILE A 1 542 ? 34.034 -24.254 -28.567 1.00 79.81 542 ILE A O 1
ATOM 4201 N N . ALA A 1 543 ? 35.125 -23.532 -30.398 1.00 84.44 543 ALA A N 1
ATOM 4202 C CA . ALA A 1 543 ? 36.044 -24.665 -30.444 1.00 84.44 543 ALA A CA 1
ATOM 4203 C C . ALA A 1 543 ? 36.921 -24.749 -29.181 1.00 84.44 543 ALA A C 1
ATOM 4205 O O . ALA A 1 543 ? 37.104 -25.839 -28.642 1.00 84.44 543 ALA A O 1
ATOM 4206 N N . ARG A 1 544 ? 37.405 -23.607 -28.667 1.00 84.19 544 ARG A N 1
ATOM 4207 C CA . ARG A 1 544 ? 38.125 -23.538 -27.383 1.00 84.19 544 ARG A CA 1
ATOM 4208 C C . ARG A 1 544 ? 37.250 -23.972 -26.208 1.00 84.19 544 ARG A C 1
ATOM 4210 O O . ARG A 1 544 ? 37.690 -24.793 -25.414 1.00 84.19 544 ARG A O 1
ATOM 4217 N N . PHE A 1 545 ? 35.998 -23.519 -26.134 1.00 81.56 545 PHE A N 1
ATOM 4218 C CA . PHE A 1 545 ? 35.076 -23.965 -25.084 1.00 81.56 545 PHE A CA 1
ATOM 4219 C C . PHE A 1 545 ? 34.814 -25.471 -25.128 1.00 81.56 545 PHE A C 1
ATOM 4221 O O . PHE A 1 545 ? 34.750 -26.109 -24.081 1.00 81.56 545 PHE A O 1
ATOM 4228 N N . ASP A 1 546 ? 34.710 -26.064 -26.318 1.00 85.69 546 ASP A N 1
ATOM 4229 C CA . ASP A 1 546 ? 34.558 -27.514 -26.452 1.00 85.69 546 ASP A CA 1
ATOM 4230 C C . ASP A 1 546 ? 35.802 -28.276 -25.971 1.00 85.69 546 ASP A C 1
ATOM 4232 O O . ASP A 1 546 ? 35.670 -29.310 -25.309 1.00 85.69 546 ASP A O 1
ATOM 4236 N N . GLN A 1 547 ? 36.999 -27.741 -26.228 1.00 90.44 547 GLN A N 1
ATOM 4237 C CA . GLN A 1 547 ? 38.255 -28.281 -25.700 1.00 90.44 547 GLN A CA 1
ATOM 4238 C C . GLN A 1 547 ? 38.346 -28.143 -24.174 1.00 90.44 547 GLN A C 1
ATOM 4240 O O . GLN A 1 547 ? 38.694 -29.114 -23.502 1.00 90.44 547 GLN A O 1
ATOM 4245 N N . ASP A 1 548 ? 37.981 -26.988 -23.616 1.00 85.19 548 ASP A N 1
ATOM 4246 C CA . ASP A 1 548 ? 37.998 -26.738 -22.171 1.00 85.19 548 ASP A CA 1
ATOM 4247 C C . ASP A 1 548 ? 37.000 -27.638 -21.436 1.00 85.19 548 ASP A C 1
ATOM 4249 O O . ASP A 1 548 ? 37.348 -28.271 -20.439 1.00 85.19 548 ASP A O 1
ATOM 4253 N N . ILE A 1 549 ? 35.778 -27.786 -21.961 1.00 84.88 549 ILE A N 1
ATOM 4254 C CA . ILE A 1 549 ? 34.776 -28.710 -21.411 1.00 84.88 549 ILE A CA 1
ATOM 4255 C C . ILE A 1 549 ? 35.288 -30.155 -21.475 1.00 84.88 549 ILE A C 1
ATOM 4257 O O . ILE A 1 549 ? 35.118 -30.908 -20.512 1.00 84.88 549 ILE A O 1
ATOM 4261 N N . ALA A 1 550 ? 35.917 -30.567 -22.581 1.00 88.88 550 ALA A N 1
ATOM 4262 C CA . ALA A 1 550 ? 36.497 -31.904 -22.704 1.00 88.88 550 ALA A CA 1
ATOM 4263 C C . ALA A 1 550 ? 37.638 -32.128 -21.696 1.00 88.88 550 ALA A C 1
ATOM 4265 O O . ALA A 1 550 ? 37.686 -33.177 -21.050 1.00 88.88 550 ALA A O 1
ATOM 4266 N N . ARG A 1 551 ? 38.506 -31.128 -21.505 1.00 89.88 551 ARG A N 1
ATOM 4267 C CA . ARG A 1 551 ? 39.605 -31.153 -20.532 1.00 89.88 551 ARG A CA 1
ATOM 4268 C C . ARG A 1 551 ? 39.094 -31.225 -19.096 1.00 89.88 551 ARG A C 1
ATOM 4270 O O . ARG A 1 551 ? 39.566 -32.061 -18.334 1.00 89.88 551 ARG A O 1
ATOM 4277 N N . LEU A 1 552 ? 38.100 -30.415 -18.732 1.00 84.19 552 LEU A N 1
ATOM 4278 C CA . LEU A 1 552 ? 37.483 -30.448 -17.402 1.00 84.19 552 LEU A CA 1
ATOM 4279 C C . LEU A 1 552 ? 36.839 -31.809 -17.113 1.00 84.19 552 LEU A C 1
ATOM 4281 O O . LEU A 1 552 ? 37.003 -32.348 -16.021 1.00 84.19 552 LEU A O 1
ATOM 4285 N N . LYS A 1 553 ? 36.166 -32.409 -18.104 1.00 86.38 553 LYS A N 1
ATOM 4286 C CA . LYS A 1 553 ? 35.606 -33.765 -17.984 1.00 86.38 553 LYS A CA 1
ATOM 4287 C C . LYS A 1 553 ? 36.683 -34.842 -17.830 1.00 86.38 553 LYS A C 1
ATOM 4289 O O . LYS A 1 553 ? 36.452 -35.816 -17.122 1.00 86.38 553 LYS A O 1
ATOM 4294 N N . MET A 1 554 ? 37.828 -34.693 -18.495 1.00 91.81 554 MET A N 1
ATOM 4295 C CA . MET A 1 554 ? 38.970 -35.604 -18.359 1.00 91.81 554 MET A CA 1
ATOM 4296 C C . MET A 1 554 ? 39.579 -35.520 -16.954 1.00 91.81 554 MET A C 1
ATOM 4298 O O . MET A 1 554 ? 39.678 -36.540 -16.283 1.00 91.81 554 MET A O 1
ATOM 4302 N N . LEU A 1 555 ? 39.877 -34.308 -16.476 1.00 86.62 555 LEU A N 1
ATOM 4303 C CA . LEU A 1 555 ? 40.442 -34.072 -15.141 1.00 86.62 555 LEU A CA 1
ATOM 4304 C C . LEU A 1 555 ? 39.520 -34.565 -14.017 1.00 86.62 555 LEU A C 1
ATOM 4306 O O . LEU A 1 555 ? 39.989 -35.126 -13.029 1.00 86.62 555 LEU A O 1
ATOM 4310 N N . ALA A 1 556 ? 38.205 -34.403 -14.174 1.00 84.06 556 ALA A N 1
ATOM 4311 C CA . ALA A 1 556 ? 37.217 -34.955 -13.247 1.00 84.06 556 ALA A CA 1
ATOM 4312 C C . ALA A 1 556 ? 37.290 -36.492 -13.170 1.00 84.06 556 ALA A C 1
ATOM 4314 O O . ALA A 1 556 ? 37.319 -37.065 -12.084 1.00 84.06 556 ALA A O 1
ATOM 4315 N N . ARG A 1 557 ? 37.423 -37.176 -14.318 1.00 88.69 557 ARG A N 1
ATOM 4316 C CA . ARG A 1 557 ? 37.582 -38.642 -14.355 1.00 88.69 557 ARG A CA 1
ATOM 4317 C C . ARG A 1 557 ? 38.876 -39.109 -13.694 1.00 88.69 557 ARG A C 1
ATOM 4319 O O . ARG A 1 557 ? 38.856 -40.115 -12.998 1.00 88.69 557 ARG A O 1
ATOM 4326 N N . GLU A 1 558 ? 39.979 -38.399 -13.915 1.00 90.44 558 GLU A N 1
ATOM 4327 C CA . GLU A 1 558 ? 41.294 -38.747 -13.356 1.00 90.44 558 GLU A CA 1
ATOM 4328 C C . GLU A 1 558 ? 41.373 -38.513 -11.843 1.00 90.44 558 GLU A C 1
ATOM 4330 O O . GLU A 1 558 ? 42.026 -39.272 -11.133 1.00 90.44 558 GLU A O 1
ATOM 4335 N N . SER A 1 559 ? 40.688 -37.485 -11.340 1.00 89.06 559 SER A N 1
ATOM 4336 C CA . SER A 1 559 ? 40.682 -37.133 -9.915 1.00 89.06 559 SER A CA 1
ATOM 4337 C C . SER A 1 559 ? 39.644 -37.891 -9.083 1.00 89.06 559 SER A C 1
ATOM 4339 O O . SER A 1 559 ? 39.668 -37.791 -7.859 1.00 89.06 559 SER A O 1
ATOM 4341 N N . GLY A 1 560 ? 38.715 -38.618 -9.717 1.00 86.25 560 GLY A N 1
ATOM 4342 C CA . GLY A 1 560 ? 37.565 -39.220 -9.033 1.00 86.25 560 GLY A CA 1
ATOM 4343 C C . GLY A 1 560 ? 36.597 -38.191 -8.426 1.00 86.25 560 GLY A C 1
ATOM 4344 O O . GLY A 1 560 ? 35.729 -38.568 -7.644 1.00 86.25 560 GLY A O 1
ATOM 4345 N N . SER A 1 561 ? 36.750 -36.906 -8.767 1.00 80.75 561 SER A N 1
ATOM 4346 C CA . SER A 1 561 ? 35.870 -35.811 -8.350 1.00 80.75 561 SER A CA 1
ATOM 4347 C C . SER A 1 561 ? 34.841 -35.525 -9.434 1.00 80.75 561 SER A C 1
ATOM 4349 O O . SER A 1 561 ? 35.141 -35.583 -10.627 1.00 80.75 561 SER A O 1
ATOM 4351 N N . ASP A 1 562 ? 33.648 -35.100 -9.031 1.00 77.88 562 ASP A N 1
ATOM 4352 C CA . ASP A 1 562 ? 32.729 -34.445 -9.952 1.00 77.88 562 ASP A CA 1
ATOM 4353 C C . ASP A 1 562 ? 33.387 -33.178 -10.523 1.00 77.88 562 ASP A C 1
ATOM 4355 O O . ASP A 1 562 ? 34.066 -32.425 -9.816 1.00 77.88 562 ASP A O 1
ATOM 4359 N N . ALA A 1 563 ? 33.213 -32.944 -11.826 1.00 71.88 563 ALA A N 1
ATOM 4360 C CA . ALA A 1 563 ? 33.623 -31.686 -12.438 1.00 71.88 563 ALA A CA 1
ATOM 4361 C C . ALA A 1 563 ? 32.825 -30.535 -11.798 1.00 71.88 563 ALA A C 1
ATOM 4363 O O . ALA A 1 563 ? 31.629 -30.717 -11.559 1.00 71.88 563 ALA A O 1
ATOM 4364 N N . PRO A 1 564 ? 33.412 -29.343 -11.574 1.00 79.75 564 PRO A N 1
ATOM 4365 C CA . PRO A 1 564 ? 32.673 -28.213 -11.020 1.00 79.75 564 PRO A CA 1
ATOM 4366 C C . PRO A 1 564 ? 31.510 -27.857 -11.954 1.00 79.75 564 PRO A C 1
ATOM 4368 O O . PRO A 1 564 ? 31.699 -27.286 -13.035 1.00 79.75 564 PRO A O 1
ATOM 4371 N N . ALA A 1 565 ? 30.299 -28.244 -11.543 1.00 78.62 565 ALA A N 1
ATOM 4372 C CA . ALA A 1 565 ? 29.083 -28.125 -12.341 1.00 78.62 565 ALA A CA 1
ATOM 4373 C C . ALA A 1 565 ? 28.835 -26.670 -12.762 1.00 78.62 565 ALA A C 1
ATOM 4375 O O . ALA A 1 565 ? 28.406 -26.417 -13.888 1.00 78.62 565 ALA A O 1
ATOM 4376 N N . ASP A 1 566 ? 29.205 -25.719 -11.904 1.00 78.94 566 ASP A N 1
ATOM 4377 C CA . ASP A 1 566 ? 29.063 -24.286 -12.153 1.00 78.94 566 ASP A CA 1
ATOM 4378 C C . ASP A 1 566 ? 29.988 -23.780 -13.266 1.00 78.94 566 ASP A C 1
ATOM 4380 O O . ASP A 1 566 ? 29.553 -23.003 -14.118 1.00 78.94 566 ASP A O 1
ATOM 4384 N N . SER A 1 567 ? 31.233 -24.265 -13.339 1.00 79.25 567 SER A N 1
ATOM 4385 C CA . SER A 1 567 ? 32.162 -23.880 -14.409 1.00 79.25 567 SER A CA 1
ATOM 4386 C C . SER A 1 567 ? 31.682 -24.405 -15.760 1.00 79.25 567 SER A C 1
ATOM 4388 O O . SER A 1 567 ? 31.606 -23.645 -16.725 1.00 79.25 567 SER A O 1
ATOM 4390 N N . ILE A 1 568 ? 31.279 -25.680 -15.833 1.00 78.81 568 ILE A N 1
ATOM 4391 C CA . ILE A 1 568 ? 30.725 -26.260 -17.068 1.00 78.81 568 ILE A CA 1
ATOM 4392 C C . ILE A 1 568 ? 29.439 -25.528 -17.474 1.00 78.81 568 ILE A C 1
ATOM 4394 O O . ILE A 1 568 ? 29.262 -25.214 -18.652 1.00 78.81 568 ILE A O 1
ATOM 4398 N N . ARG A 1 569 ? 28.563 -25.202 -16.517 1.00 80.31 569 ARG A N 1
ATOM 4399 C CA . ARG A 1 569 ? 27.326 -24.454 -16.771 1.00 80.31 569 ARG A CA 1
ATOM 4400 C C . ARG A 1 569 ? 27.603 -23.062 -17.341 1.00 80.31 569 ARG A C 1
ATOM 4402 O O . ARG A 1 569 ? 26.966 -22.687 -18.323 1.00 80.31 569 ARG A O 1
ATOM 4409 N N . ALA A 1 570 ? 28.573 -22.327 -16.795 1.00 77.12 570 ALA A N 1
ATOM 4410 C CA . ALA A 1 570 ? 28.970 -21.018 -17.314 1.00 77.12 570 ALA A CA 1
ATOM 4411 C C . ALA A 1 570 ? 29.497 -21.102 -18.761 1.00 77.12 570 ALA A C 1
ATOM 4413 O O . ALA A 1 570 ? 29.094 -20.308 -19.616 1.00 77.12 570 ALA A O 1
ATOM 4414 N N . TYR A 1 571 ? 30.332 -22.102 -19.068 1.00 79.06 571 TYR A N 1
ATOM 4415 C CA . TYR A 1 571 ? 30.821 -22.333 -20.433 1.00 79.06 571 TYR A CA 1
ATOM 4416 C C . TYR A 1 571 ? 29.694 -22.679 -21.414 1.00 79.06 571 TYR A C 1
ATOM 4418 O O . TYR A 1 571 ? 29.685 -22.173 -22.538 1.00 79.06 571 TYR A O 1
ATOM 4426 N N . LEU A 1 572 ? 28.716 -23.490 -20.996 1.00 78.88 572 LEU A N 1
ATOM 4427 C CA . LEU A 1 572 ? 27.560 -23.839 -21.827 1.00 78.88 572 LEU A CA 1
ATOM 4428 C C . LEU A 1 572 ? 26.665 -22.626 -22.121 1.00 78.88 572 LEU A C 1
ATOM 4430 O O . LEU A 1 572 ? 26.285 -22.438 -23.274 1.00 78.88 572 LEU A O 1
ATOM 4434 N N . ILE A 1 573 ? 26.401 -21.770 -21.127 1.00 76.00 573 ILE A N 1
ATOM 4435 C CA . ILE A 1 573 ? 25.634 -20.524 -21.315 1.00 76.00 573 ILE A CA 1
ATOM 4436 C C . ILE A 1 573 ? 26.338 -19.609 -22.327 1.00 76.00 573 ILE A C 1
ATOM 4438 O O . ILE A 1 573 ? 25.709 -19.096 -23.253 1.00 76.00 573 ILE A O 1
ATOM 4442 N N . ASN A 1 574 ? 27.655 -19.430 -22.198 1.00 72.50 574 ASN A N 1
ATOM 4443 C CA . ASN A 1 574 ? 28.421 -18.605 -23.135 1.00 72.50 574 ASN A CA 1
ATOM 4444 C C . ASN A 1 574 ? 28.433 -19.199 -24.549 1.00 72.50 574 ASN A C 1
ATOM 4446 O O . ASN A 1 574 ? 28.234 -18.470 -25.522 1.00 72.50 574 ASN A O 1
ATOM 4450 N N . LYS A 1 575 ? 28.590 -20.522 -24.678 1.00 79.06 575 LYS A N 1
ATOM 4451 C CA . LYS A 1 575 ? 28.497 -21.218 -25.966 1.00 79.06 575 LYS A CA 1
ATOM 4452 C C . LYS A 1 575 ? 27.134 -20.999 -26.627 1.00 79.06 575 LYS A C 1
ATOM 4454 O O . LYS A 1 575 ? 27.086 -20.673 -27.813 1.00 79.06 575 LYS A O 1
ATOM 4459 N N . GLU A 1 576 ? 26.044 -21.139 -25.878 1.00 79.25 576 GLU A N 1
ATOM 4460 C CA . GLU A 1 576 ? 24.686 -20.939 -26.389 1.00 79.25 576 GLU A CA 1
ATOM 4461 C C . GLU A 1 576 ? 24.466 -19.493 -26.861 1.00 79.25 576 GLU A C 1
ATOM 4463 O O . GLU A 1 576 ? 23.976 -19.278 -27.971 1.00 79.25 576 GLU A O 1
ATOM 4468 N N . ARG A 1 577 ? 24.926 -18.492 -26.094 1.00 74.44 577 ARG A N 1
ATOM 4469 C CA . ARG A 1 577 ? 24.859 -17.071 -26.495 1.00 74.44 577 ARG A CA 1
ATOM 4470 C C . ARG A 1 577 ? 25.576 -16.812 -27.821 1.00 74.44 577 ARG A C 1
ATOM 4472 O O . ARG A 1 577 ? 25.014 -16.154 -28.698 1.00 74.44 577 ARG A O 1
ATOM 4479 N N . ILE A 1 578 ? 26.779 -17.365 -28.002 1.00 74.38 578 ILE A N 1
ATOM 4480 C CA . ILE A 1 578 ? 27.535 -17.223 -29.257 1.00 74.38 578 ILE A CA 1
ATOM 4481 C C . ILE A 1 578 ? 26.806 -17.922 -30.412 1.00 74.38 578 ILE A C 1
ATOM 4483 O O . ILE A 1 578 ? 26.704 -17.372 -31.509 1.00 74.38 578 ILE A O 1
ATOM 4487 N N . GLN A 1 579 ? 26.251 -19.115 -30.185 1.00 76.75 579 GLN A N 1
ATOM 4488 C CA . GLN A 1 579 ? 25.494 -19.842 -31.207 1.00 76.75 579 GLN A CA 1
ATOM 4489 C C . GLN A 1 579 ? 24.233 -19.089 -31.647 1.00 76.75 579 GLN A C 1
ATOM 4491 O O . GLN A 1 579 ? 23.949 -19.020 -32.847 1.00 76.75 579 GLN A O 1
ATOM 4496 N N . VAL A 1 580 ? 23.501 -18.487 -30.705 1.00 77.56 580 VAL A N 1
ATOM 4497 C CA . VAL A 1 580 ? 22.352 -17.621 -31.006 1.00 77.56 580 VAL A CA 1
ATOM 4498 C C . VAL A 1 580 ? 22.800 -16.409 -31.820 1.00 77.56 580 VAL A C 1
ATOM 4500 O O . VAL A 1 580 ? 22.187 -16.115 -32.846 1.00 77.56 580 VAL A O 1
ATOM 4503 N N . TRP A 1 581 ? 23.899 -15.752 -31.440 1.00 78.62 581 TRP A N 1
ATOM 4504 C CA . TRP A 1 581 ? 24.440 -14.617 -32.192 1.00 78.62 581 TRP A CA 1
ATOM 4505 C C . TRP A 1 581 ? 24.804 -14.996 -33.635 1.00 78.62 581 TRP A C 1
ATOM 4507 O O . TRP A 1 581 ? 24.387 -14.312 -34.575 1.00 78.62 581 TRP A O 1
ATOM 4517 N N . LEU A 1 582 ? 25.511 -16.116 -33.830 1.00 76.00 582 LEU A N 1
ATOM 4518 C CA . LEU A 1 582 ? 25.877 -16.625 -35.157 1.00 76.00 582 LEU A CA 1
ATOM 4519 C C . LEU A 1 582 ? 24.634 -16.941 -35.996 1.00 76.00 582 LEU A C 1
ATOM 4521 O O . LEU A 1 582 ? 24.597 -16.643 -37.189 1.00 76.00 582 LEU A O 1
ATOM 4525 N N . LYS A 1 583 ? 23.591 -17.513 -35.381 1.00 80.12 583 LYS A N 1
ATOM 4526 C CA . LYS A 1 583 ? 22.322 -17.815 -36.054 1.00 80.12 583 LYS A CA 1
ATOM 4527 C C . LYS A 1 583 ? 21.598 -16.540 -36.489 1.00 80.12 583 LYS A C 1
ATOM 4529 O O . LYS A 1 583 ? 21.184 -16.459 -37.643 1.00 80.12 583 LYS A O 1
ATOM 4534 N N . THR A 1 584 ? 21.487 -15.550 -35.606 1.00 75.88 584 THR A N 1
ATOM 4535 C CA . THR A 1 584 ? 20.782 -14.283 -35.864 1.00 75.88 584 THR A CA 1
ATOM 4536 C C . THR A 1 584 ? 21.487 -13.432 -36.922 1.00 75.88 584 THR A C 1
ATOM 4538 O O . THR A 1 584 ? 20.833 -12.797 -37.748 1.00 75.88 584 THR A O 1
ATOM 4541 N N . ASN A 1 585 ? 22.823 -13.447 -36.963 1.00 73.75 585 ASN A N 1
ATOM 4542 C CA . ASN A 1 585 ? 23.595 -12.661 -37.932 1.00 73.75 585 ASN A CA 1
ATOM 4543 C C . ASN A 1 585 ? 23.882 -13.402 -39.248 1.00 73.75 585 ASN A C 1
ATOM 4545 O O . ASN A 1 585 ? 24.352 -12.787 -40.206 1.00 73.75 585 ASN A O 1
ATOM 4549 N N . LYS A 1 586 ? 23.539 -14.693 -39.352 1.00 77.12 586 LYS A N 1
ATOM 4550 C CA . LYS A 1 586 ? 23.742 -15.509 -40.560 1.00 77.12 586 LYS A CA 1
ATOM 4551 C C . LYS A 1 586 ? 23.114 -14.896 -41.811 1.00 77.12 586 LYS A C 1
ATOM 4553 O O . LYS A 1 586 ? 23.723 -14.915 -42.882 1.00 77.12 586 LYS A O 1
ATOM 4558 N N . ASP A 1 587 ? 21.908 -14.349 -41.687 1.00 75.00 587 ASP A N 1
ATOM 4559 C CA . ASP A 1 587 ? 21.204 -13.743 -42.818 1.00 75.00 587 ASP A CA 1
ATOM 4560 C C . ASP A 1 587 ? 21.771 -12.370 -43.180 1.00 75.00 587 ASP A C 1
ATOM 4562 O O . ASP A 1 587 ? 21.858 -12.046 -44.366 1.00 75.00 587 ASP A O 1
ATOM 4566 N N . LYS A 1 588 ? 22.234 -11.596 -42.188 1.00 73.38 588 LYS A N 1
ATOM 4567 C CA . LYS A 1 588 ? 22.969 -10.344 -42.427 1.00 73.38 588 LYS A CA 1
ATOM 4568 C C . LYS A 1 588 ? 24.262 -10.626 -43.187 1.00 73.38 588 LYS A C 1
ATOM 4570 O O . LYS A 1 588 ? 24.500 -10.005 -44.217 1.00 73.38 588 LYS A O 1
ATOM 4575 N N . TYR A 1 589 ? 25.016 -11.644 -42.768 1.00 67.56 589 TYR A N 1
ATOM 4576 C CA . TYR A 1 589 ? 26.211 -12.097 -43.475 1.00 67.56 589 TYR A CA 1
ATOM 4577 C C . TYR A 1 589 ? 25.899 -12.533 -44.911 1.00 67.56 589 TYR A C 1
ATOM 4579 O O . TYR A 1 589 ? 26.557 -12.107 -45.857 1.00 67.56 589 TYR A O 1
ATOM 4587 N N . ARG A 1 590 ? 24.858 -13.355 -45.099 1.00 74.25 590 ARG A N 1
ATOM 4588 C CA . ARG A 1 590 ? 24.460 -13.841 -46.427 1.00 74.25 590 ARG A CA 1
ATOM 4589 C C . ARG A 1 590 ? 24.083 -12.697 -47.370 1.00 74.25 590 ARG A C 1
ATOM 4591 O O . ARG A 1 590 ? 24.412 -12.771 -48.553 1.00 74.25 590 ARG A O 1
ATOM 4598 N N . LYS A 1 591 ? 23.395 -11.673 -46.857 1.00 75.69 591 LYS A N 1
ATOM 4599 C CA . LYS A 1 591 ? 23.034 -10.469 -47.615 1.00 75.69 591 LYS A CA 1
ATOM 4600 C C . LYS A 1 591 ? 24.260 -9.614 -47.939 1.00 75.69 591 LYS A C 1
ATOM 4602 O O . LYS A 1 591 ? 24.405 -9.212 -49.085 1.00 75.69 591 LYS A O 1
ATOM 4607 N N . ALA A 1 592 ? 25.143 -9.386 -46.967 1.00 70.50 592 ALA A N 1
ATOM 4608 C CA . ALA A 1 592 ? 26.300 -8.504 -47.114 1.00 70.50 592 ALA A CA 1
ATOM 4609 C C . ALA A 1 592 ? 27.393 -9.102 -48.024 1.00 70.50 592 ALA A C 1
ATOM 4611 O O . ALA A 1 592 ? 27.919 -8.420 -48.895 1.00 70.50 592 ALA A O 1
ATOM 4612 N N . ALA A 1 593 ? 27.702 -10.393 -47.876 1.00 69.19 593 ALA A N 1
ATOM 4613 C CA . ALA A 1 593 ? 28.779 -11.057 -48.618 1.00 69.19 593 ALA A CA 1
ATOM 4614 C C . ALA A 1 593 ? 28.329 -11.696 -49.949 1.00 69.19 593 ALA A C 1
ATOM 4616 O O . ALA A 1 593 ? 29.146 -12.282 -50.666 1.00 69.19 593 ALA A O 1
ATOM 4617 N N . GLY A 1 594 ? 27.022 -11.702 -50.245 1.00 75.88 594 GLY A N 1
ATOM 4618 C CA . GLY A 1 594 ? 26.440 -12.396 -51.404 1.00 75.88 594 GLY A CA 1
ATOM 4619 C C . GLY A 1 594 ? 26.665 -13.920 -51.421 1.00 75.88 594 GLY A C 1
ATOM 4620 O O . GLY A 1 594 ? 26.395 -14.582 -52.422 1.00 75.88 594 GLY A O 1
ATOM 4621 N N . LYS A 1 595 ? 27.188 -14.502 -50.332 1.00 73.19 595 LYS A N 1
ATOM 4622 C CA . LYS A 1 595 ? 27.584 -15.914 -50.210 1.00 73.19 595 LYS A CA 1
ATOM 4623 C C . LYS A 1 595 ? 27.224 -16.446 -48.821 1.00 73.19 595 LYS A C 1
ATOM 4625 O O . LYS A 1 595 ? 27.136 -15.696 -47.854 1.00 73.19 595 LYS A O 1
ATOM 4630 N N . LYS A 1 596 ? 26.999 -17.761 -48.706 1.00 73.94 596 LYS A N 1
ATOM 4631 C CA . LYS A 1 596 ? 26.807 -18.414 -47.397 1.00 73.94 596 LYS A CA 1
ATOM 4632 C C . LYS A 1 596 ? 28.123 -18.373 -46.610 1.00 73.94 596 LYS A C 1
ATOM 4634 O O . LYS A 1 596 ? 29.170 -18.670 -47.182 1.00 73.94 596 LYS A O 1
ATOM 4639 N N . PHE A 1 597 ? 28.045 -18.056 -45.315 1.00 74.81 597 PHE A N 1
ATOM 4640 C CA . PHE A 1 597 ? 29.168 -18.208 -44.387 1.00 74.81 597 PHE A CA 1
ATOM 4641 C C . PHE A 1 597 ? 29.665 -19.660 -44.421 1.00 74.81 597 PHE A C 1
ATOM 4643 O O . PHE A 1 597 ? 28.872 -20.583 -44.217 1.00 74.81 597 PHE A O 1
ATOM 4650 N N . ASP A 1 598 ? 30.951 -19.854 -44.717 1.00 78.12 598 ASP A N 1
ATOM 4651 C CA . ASP A 1 598 ? 31.617 -21.156 -44.670 1.00 78.12 598 ASP A CA 1
ATOM 4652 C C . ASP A 1 598 ? 32.705 -21.097 -43.588 1.00 78.12 598 ASP A C 1
ATOM 4654 O O . ASP A 1 598 ? 33.757 -20.502 -43.835 1.00 78.12 598 ASP A O 1
ATOM 4658 N N . PRO A 1 599 ? 32.482 -21.710 -42.409 1.00 73.44 599 PRO A N 1
ATOM 4659 C CA . PRO A 1 599 ? 33.448 -21.705 -41.310 1.00 73.44 599 PRO A CA 1
ATOM 4660 C C . PRO A 1 599 ? 34.815 -22.270 -41.716 1.00 73.44 599 PRO A C 1
ATOM 4662 O O . PRO A 1 599 ? 35.833 -21.926 -41.130 1.00 73.44 599 PRO A O 1
ATOM 4665 N N . ARG A 1 600 ? 34.865 -23.116 -42.756 1.00 79.06 600 ARG A N 1
ATOM 4666 C CA . ARG A 1 600 ? 36.112 -23.713 -43.263 1.00 79.06 600 ARG A CA 1
ATOM 4667 C C . ARG A 1 600 ? 37.002 -22.709 -43.993 1.00 79.06 600 ARG A C 1
ATOM 4669 O O . ARG A 1 600 ? 38.156 -23.016 -44.268 1.00 79.06 600 ARG A O 1
ATOM 4676 N N . LYS A 1 601 ? 36.462 -21.538 -44.338 1.00 80.81 601 LYS A N 1
ATOM 4677 C CA . LYS A 1 601 ? 37.210 -20.432 -44.947 1.00 80.81 601 LYS A CA 1
ATOM 4678 C C . LYS A 1 601 ? 37.792 -19.475 -43.916 1.00 80.81 601 LYS A C 1
ATOM 4680 O O . LYS A 1 601 ? 38.485 -18.541 -44.311 1.00 80.81 601 LYS A O 1
ATOM 4685 N N . CYS A 1 602 ? 37.515 -19.683 -42.630 1.00 82.25 602 CYS A N 1
ATOM 4686 C CA . CYS A 1 602 ? 38.186 -18.928 -41.590 1.00 82.25 602 CYS A CA 1
ATOM 4687 C C . CYS A 1 602 ? 39.696 -19.186 -41.677 1.00 82.25 602 CYS A C 1
ATOM 4689 O O . CYS A 1 602 ? 40.102 -20.343 -41.836 1.00 82.25 602 CYS A O 1
ATOM 4691 N N . PRO A 1 603 ? 40.535 -18.136 -41.628 1.00 78.00 603 PRO A N 1
ATOM 4692 C CA . PRO A 1 603 ? 41.977 -18.320 -41.613 1.00 78.00 603 PRO A CA 1
ATOM 4693 C C . PRO A 1 603 ? 42.337 -19.242 -40.446 1.00 78.00 603 PRO A C 1
ATOM 4695 O O . PRO A 1 603 ? 41.829 -19.066 -39.340 1.00 78.00 603 PRO A O 1
ATOM 4698 N N . LYS A 1 604 ? 43.176 -20.250 -40.707 1.00 67.62 604 LYS A N 1
ATOM 4699 C CA . LYS A 1 604 ? 43.700 -21.136 -39.662 1.00 67.62 604 LYS A CA 1
ATOM 4700 C C . LYS A 1 604 ? 44.565 -20.285 -38.729 1.00 67.62 604 LYS A C 1
ATOM 4702 O O . LYS A 1 604 ? 45.710 -19.999 -39.069 1.00 67.62 604 LYS A O 1
ATOM 4707 N N . LYS A 1 605 ? 43.987 -19.827 -37.624 1.00 53.03 605 LYS A N 1
ATOM 4708 C CA . LYS A 1 605 ? 44.694 -19.211 -36.502 1.00 53.03 605 LYS A CA 1
ATOM 4709 C C . LYS A 1 605 ? 44.766 -20.196 -35.352 1.00 53.03 605 LYS A C 1
ATOM 4711 O O . LYS A 1 605 ? 43.764 -20.923 -35.153 1.00 53.03 605 LYS A O 1
#